Protein AF-A0A7S1LQK7-F1 (afdb_monomer_lite)

pLDDT: mean 91.75, std 5.91, range [47.84, 98.25]

Organism: Alexandrium catenella (NCBI:txid2925)

Radius of gyration: 35.74 Å; chains: 1; bounding box: 78×48×104 Å

Structure (mmCIF, N/CA/C/O backbone):
data_AF-A0A7S1LQK7-F1
#
_entry.id   AF-A0A7S1LQK7-F1
#
loop_
_atom_site.group_PDB
_atom_site.id
_atom_site.type_symbol
_atom_site.label_atom_id
_atom_site.label_alt_id
_atom_site.label_comp_id
_atom_site.label_asym_id
_atom_site.label_entity_id
_atom_site.label_seq_id
_atom_site.pdbx_PDB_ins_code
_atom_site.Cartn_x
_atom_site.Cartn_y
_atom_site.Cartn_z
_atom_site.occupancy
_atom_site.B_iso_or_equiv
_atom_site.auth_seq_id
_atom_site.auth_comp_id
_atom_site.auth_asym_id
_atom_site.auth_atom_id
_atom_site.pdbx_PDB_model_num
ATOM 1 N N . ARG A 1 1 ? 27.180 -29.079 -43.714 1.00 60.78 1 ARG A N 1
ATOM 2 C CA . ARG A 1 1 ? 27.783 -28.777 -42.387 1.00 60.78 1 ARG A CA 1
ATOM 3 C C . ARG A 1 1 ? 28.384 -27.370 -42.351 1.00 60.78 1 ARG A C 1
ATOM 5 O O . ARG A 1 1 ? 28.091 -26.639 -41.421 1.00 60.78 1 ARG A O 1
ATOM 12 N N . GLU A 1 2 ? 29.119 -26.950 -43.381 1.00 67.62 2 GLU A N 1
ATOM 13 C CA . GLU A 1 2 ? 29.741 -25.615 -43.454 1.00 67.62 2 GLU A CA 1
ATOM 14 C C . GLU A 1 2 ? 28.730 -24.451 -43.566 1.00 67.62 2 GLU A C 1
ATOM 16 O O . GLU A 1 2 ? 28.808 -23.493 -42.800 1.00 67.62 2 GLU A O 1
ATOM 21 N N . ALA A 1 3 ? 27.693 -24.586 -44.405 1.00 70.44 3 ALA A N 1
ATOM 22 C CA . ALA A 1 3 ? 26.615 -23.592 -44.530 1.00 70.44 3 ALA A CA 1
ATOM 23 C C . ALA A 1 3 ? 25.833 -23.358 -43.219 1.00 70.44 3 ALA A C 1
ATOM 25 O O . ALA A 1 3 ? 25.485 -22.225 -42.896 1.00 70.44 3 ALA A O 1
ATOM 26 N N . ALA A 1 4 ? 25.625 -24.410 -42.417 1.00 71.69 4 ALA A N 1
ATOM 27 C CA . ALA A 1 4 ? 24.981 -24.301 -41.104 1.00 71.69 4 ALA A CA 1
ATOM 28 C C . ALA A 1 4 ? 25.850 -23.517 -40.100 1.00 71.69 4 ALA A C 1
ATOM 30 O O . ALA A 1 4 ? 25.337 -22.705 -39.335 1.00 71.69 4 ALA A O 1
ATOM 31 N N . GLY A 1 5 ? 27.176 -23.699 -40.146 1.00 82.88 5 GLY A N 1
ATOM 32 C CA . GLY A 1 5 ? 28.119 -22.935 -39.323 1.00 82.88 5 GLY A CA 1
ATOM 33 C C . GLY A 1 5 ? 28.259 -21.466 -39.743 1.00 82.88 5 GLY A C 1
ATOM 34 O O . GLY A 1 5 ? 28.535 -20.607 -38.908 1.00 82.88 5 GLY A O 1
ATOM 35 N N . VAL A 1 6 ? 28.066 -21.142 -41.025 1.00 86.31 6 VAL A N 1
ATOM 36 C CA . VAL A 1 6 ? 28.008 -19.748 -41.506 1.00 86.31 6 VAL A CA 1
ATOM 37 C C . VAL A 1 6 ? 26.704 -19.076 -41.072 1.00 86.31 6 VAL A C 1
ATOM 39 O O . VAL A 1 6 ? 26.751 -17.979 -40.520 1.00 86.31 6 VAL A O 1
ATOM 42 N N . ALA A 1 7 ? 25.562 -19.751 -41.231 1.00 84.94 7 ALA A N 1
ATOM 43 C CA . ALA A 1 7 ? 24.261 -19.230 -40.812 1.00 84.94 7 ALA A CA 1
ATOM 44 C C . ALA A 1 7 ? 24.207 -18.932 -39.302 1.00 84.94 7 ALA A C 1
ATOM 46 O O . ALA A 1 7 ? 23.778 -17.850 -38.908 1.00 84.94 7 ALA A O 1
ATOM 47 N N . ALA A 1 8 ? 24.725 -19.835 -38.461 1.00 85.81 8 ALA A N 1
ATOM 48 C CA . ALA A 1 8 ? 24.781 -19.627 -37.012 1.00 85.81 8 ALA A CA 1
ATOM 49 C C . ALA A 1 8 ? 25.646 -18.413 -36.619 1.00 85.81 8 ALA A C 1
ATOM 51 O O . ALA A 1 8 ? 25.259 -17.621 -35.759 1.00 85.81 8 ALA A O 1
ATOM 52 N N . ARG A 1 9 ? 26.798 -18.221 -37.279 1.00 89.62 9 ARG A N 1
ATOM 53 C CA . ARG A 1 9 ? 27.667 -17.052 -37.051 1.00 89.62 9 ARG A CA 1
ATOM 54 C C . ARG A 1 9 ? 27.002 -15.748 -37.484 1.00 89.62 9 ARG A C 1
ATOM 56 O O . ARG A 1 9 ? 27.064 -14.770 -36.744 1.00 89.62 9 ARG A O 1
ATOM 63 N N . ALA A 1 10 ? 26.335 -15.743 -38.639 1.00 86.75 10 ALA A N 1
ATOM 64 C CA . ALA A 1 10 ? 25.576 -14.588 -39.112 1.00 86.75 10 ALA A CA 1
ATOM 65 C C . ALA A 1 10 ? 24.433 -14.237 -38.148 1.00 86.75 10 ALA A C 1
ATOM 67 O O . ALA A 1 10 ? 24.282 -13.078 -37.772 1.00 86.75 10 ALA A O 1
ATOM 68 N N . GLN A 1 11 ? 23.689 -15.236 -37.665 1.00 85.62 11 GLN A N 1
ATOM 69 C CA . GLN A 1 11 ? 22.623 -15.040 -36.684 1.00 85.62 11 GLN A CA 1
ATOM 70 C C . GLN A 1 11 ? 23.157 -14.471 -35.361 1.00 85.62 11 GLN A C 1
ATOM 72 O O . GLN A 1 11 ? 22.556 -13.551 -34.807 1.00 85.62 11 GLN A O 1
ATOM 77 N N . GLY A 1 12 ? 24.308 -14.956 -34.884 1.00 87.88 12 GLY A N 1
ATOM 78 C CA . GLY A 1 12 ? 24.986 -14.405 -33.709 1.00 87.88 12 GLY A CA 1
ATOM 79 C C . GLY A 1 12 ? 25.407 -12.944 -33.896 1.00 87.88 12 GLY A C 1
ATOM 80 O O . GLY A 1 12 ? 25.126 -12.108 -33.038 1.00 87.88 12 GLY A O 1
ATOM 81 N N . ALA A 1 13 ? 26.005 -12.609 -35.043 1.00 88.56 13 ALA A N 1
ATOM 82 C CA . ALA A 1 13 ? 26.402 -11.240 -35.372 1.00 88.56 13 ALA A CA 1
ATOM 83 C C . ALA A 1 13 ? 25.194 -10.293 -35.483 1.00 88.56 13 ALA A C 1
ATOM 85 O O . ALA A 1 13 ? 25.208 -9.211 -34.896 1.00 88.56 13 ALA A O 1
ATOM 86 N N . CYS A 1 14 ? 24.118 -10.711 -36.159 1.00 86.19 14 CYS A N 1
ATOM 87 C CA . CYS A 1 14 ? 22.861 -9.961 -36.206 1.00 86.19 14 CYS A CA 1
ATOM 88 C C . CYS A 1 14 ? 22.252 -9.791 -34.809 1.00 86.19 14 CYS A C 1
ATOM 90 O O . CYS A 1 14 ? 21.738 -8.723 -34.489 1.00 86.19 14 CYS A O 1
ATOM 92 N N . GLY A 1 15 ? 22.338 -10.819 -33.962 1.00 86.31 15 GLY A N 1
ATOM 93 C CA . GLY A 1 15 ? 21.879 -10.772 -32.578 1.00 86.31 15 GLY A CA 1
ATOM 94 C C . GLY A 1 15 ? 22.624 -9.727 -31.745 1.00 86.31 15 GLY A C 1
ATOM 95 O O . GLY A 1 15 ? 21.973 -8.952 -31.040 1.00 86.31 15 GLY A O 1
ATOM 96 N N . ALA A 1 16 ? 23.953 -9.679 -31.865 1.00 88.12 16 ALA A N 1
ATOM 97 C CA . ALA A 1 16 ? 24.807 -8.702 -31.191 1.00 88.12 16 ALA A CA 1
ATOM 98 C C . ALA A 1 16 ? 24.575 -7.274 -31.711 1.00 88.12 16 ALA A C 1
ATOM 100 O O . ALA A 1 16 ? 24.416 -6.348 -30.918 1.00 88.12 16 ALA A O 1
ATOM 101 N N . LEU A 1 17 ? 24.482 -7.102 -33.035 1.00 88.44 17 LEU A N 1
ATOM 102 C CA . LEU A 1 17 ? 24.187 -5.809 -33.654 1.00 88.44 17 LEU A CA 1
ATOM 103 C C . LEU A 1 17 ? 22.811 -5.287 -33.226 1.00 88.44 17 LEU A C 1
ATOM 105 O O . LEU A 1 17 ? 22.685 -4.120 -32.867 1.00 88.44 17 LEU A O 1
ATOM 109 N N . ALA A 1 18 ? 21.791 -6.150 -33.219 1.00 87.25 18 ALA A N 1
ATOM 110 C CA . ALA A 1 18 ? 20.458 -5.792 -32.752 1.00 87.25 18 ALA A CA 1
ATOM 111 C C . ALA A 1 18 ? 20.476 -5.351 -31.285 1.00 87.25 18 ALA A C 1
ATOM 113 O O . ALA A 1 18 ? 19.863 -4.344 -30.966 1.00 87.25 18 ALA A O 1
ATOM 114 N N . ALA A 1 19 ? 21.191 -6.059 -30.403 1.00 85.81 19 ALA A N 1
ATOM 115 C CA . ALA A 1 19 ? 21.299 -5.678 -28.993 1.00 85.81 19 ALA A CA 1
ATOM 116 C C . ALA A 1 19 ? 21.983 -4.312 -28.809 1.00 85.81 19 ALA A C 1
ATOM 118 O O . ALA A 1 19 ? 21.502 -3.484 -28.039 1.00 85.81 19 ALA A O 1
ATOM 119 N N . LEU A 1 20 ? 23.062 -4.051 -29.555 1.00 88.69 20 LEU A N 1
ATOM 120 C CA . LEU A 1 20 ? 23.751 -2.759 -29.536 1.00 88.69 20 LEU A CA 1
ATOM 121 C C . LEU A 1 20 ? 22.825 -1.624 -29.997 1.00 88.69 20 LEU A C 1
ATOM 123 O O . LEU A 1 20 ? 22.660 -0.631 -29.291 1.00 88.69 20 LEU A O 1
ATOM 127 N N . LYS A 1 21 ? 22.184 -1.791 -31.160 1.00 90.81 21 LYS A N 1
ATOM 128 C CA . LYS A 1 21 ? 21.284 -0.778 -31.731 1.00 90.81 21 LYS A CA 1
ATOM 129 C C . LYS A 1 21 ? 20.013 -0.580 -30.917 1.00 90.81 21 LYS A C 1
ATOM 131 O O . LYS A 1 21 ? 19.503 0.534 -30.864 1.00 90.81 21 LYS A O 1
ATOM 136 N N . LEU A 1 22 ? 19.542 -1.624 -30.239 1.00 87.81 22 LEU A N 1
ATOM 137 C CA . LEU A 1 22 ? 18.453 -1.521 -29.279 1.00 87.81 22 LEU A CA 1
ATOM 138 C C . LEU A 1 22 ? 18.851 -0.602 -28.125 1.00 87.81 22 LEU A C 1
ATOM 140 O O . LEU A 1 22 ? 18.113 0.321 -27.818 1.00 87.81 22 LEU A O 1
ATOM 144 N N . GLY A 1 23 ? 20.044 -0.792 -27.552 1.00 86.44 23 GLY A N 1
ATOM 145 C CA . GLY A 1 23 ? 20.555 0.070 -26.484 1.00 86.44 23 GLY A CA 1
ATOM 146 C C . GLY A 1 23 ? 20.664 1.544 -26.893 1.00 86.44 23 GLY A C 1
ATOM 147 O O . GLY A 1 23 ? 20.262 2.419 -26.124 1.00 86.44 23 GLY A O 1
ATOM 148 N N . GLU A 1 24 ? 21.147 1.823 -28.109 1.00 89.25 24 GLU A N 1
ATOM 149 C CA . GLU A 1 24 ? 21.188 3.181 -28.676 1.00 89.25 24 GLU A CA 1
ATOM 150 C C . GLU A 1 24 ? 19.775 3.774 -28.831 1.00 89.25 24 GLU A C 1
ATOM 152 O O . GLU A 1 24 ? 19.518 4.891 -28.378 1.00 89.25 24 GLU A O 1
ATOM 157 N N . ALA A 1 25 ? 18.838 3.011 -29.405 1.00 91.25 25 ALA A N 1
ATOM 158 C CA . ALA A 1 25 ? 17.452 3.437 -29.594 1.00 91.25 25 ALA A CA 1
ATOM 159 C C . ALA A 1 25 ? 16.737 3.700 -28.257 1.00 91.25 25 ALA A C 1
ATOM 161 O O . ALA A 1 25 ? 16.112 4.745 -28.084 1.00 91.25 25 ALA A O 1
ATOM 162 N N . SER A 1 26 ? 16.881 2.802 -27.280 1.00 90.31 26 SER A N 1
ATOM 163 C CA . SER A 1 26 ? 16.348 2.953 -25.922 1.00 90.31 26 SER A CA 1
ATOM 164 C C . SER A 1 26 ? 16.902 4.190 -25.211 1.00 90.31 26 SER A C 1
ATOM 166 O O . SER A 1 26 ? 16.182 4.874 -24.482 1.00 90.31 26 SER A O 1
ATOM 168 N N . ALA A 1 27 ? 18.191 4.497 -25.394 1.00 87.88 27 ALA A N 1
ATOM 169 C CA . ALA A 1 27 ? 18.804 5.696 -24.828 1.00 87.88 27 ALA A CA 1
ATOM 170 C C . ALA A 1 27 ? 18.256 6.979 -25.472 1.00 87.88 27 ALA A C 1
ATOM 172 O O . ALA A 1 27 ? 17.919 7.920 -24.748 1.00 87.88 27 ALA A O 1
ATOM 173 N N . ALA A 1 28 ? 18.112 6.994 -26.799 1.00 91.88 28 ALA A N 1
ATOM 174 C CA . ALA A 1 28 ? 17.555 8.120 -27.544 1.00 91.88 28 ALA A CA 1
ATOM 175 C C . ALA A 1 28 ? 16.069 8.360 -27.214 1.00 91.88 28 ALA A C 1
ATOM 177 O O . ALA A 1 28 ? 15.667 9.497 -26.972 1.00 91.88 28 ALA A O 1
ATOM 178 N N . LEU A 1 29 ? 15.264 7.297 -27.094 1.00 92.62 29 LEU A N 1
ATOM 179 C CA . LEU A 1 29 ? 13.863 7.388 -26.664 1.00 92.62 29 LEU A CA 1
ATOM 180 C C . LEU A 1 29 ? 13.745 7.986 -25.258 1.00 92.62 29 LEU A C 1
ATOM 182 O O . LEU A 1 29 ? 12.965 8.913 -25.046 1.00 92.62 29 LEU A O 1
ATOM 186 N N . ARG A 1 30 ? 14.561 7.519 -24.302 1.00 91.00 30 ARG A N 1
ATOM 187 C CA . ARG A 1 30 ? 14.599 8.106 -22.952 1.00 91.00 30 ARG A CA 1
ATOM 188 C C . ARG A 1 30 ? 15.031 9.573 -22.965 1.00 91.00 30 ARG A C 1
ATOM 190 O O . ARG A 1 30 ? 14.517 10.352 -22.169 1.00 91.00 30 ARG A O 1
ATOM 197 N N . ALA A 1 31 ? 15.959 9.963 -23.840 1.00 89.81 31 ALA A N 1
ATOM 198 C CA . ALA A 1 31 ? 16.337 11.366 -23.999 1.00 89.81 31 ALA A CA 1
ATOM 199 C C . ALA A 1 31 ? 15.165 12.220 -24.496 1.00 89.81 31 ALA A C 1
ATOM 201 O O . ALA A 1 31 ? 14.843 13.217 -23.855 1.00 89.81 31 ALA A O 1
ATOM 202 N N . SER A 1 32 ? 14.461 11.767 -25.536 1.00 92.12 32 SER A N 1
ATOM 203 C CA . SER A 1 32 ? 13.271 12.449 -26.054 1.00 92.12 32 SER A CA 1
ATOM 204 C C . SER A 1 32 ? 12.162 12.576 -25.007 1.00 92.12 32 SER A C 1
ATOM 206 O O . SER A 1 32 ? 11.582 13.649 -24.857 1.00 92.12 32 SER A O 1
ATOM 208 N N . LEU A 1 33 ? 11.900 11.523 -24.224 1.00 92.31 33 LEU A N 1
ATOM 209 C CA . LEU A 1 33 ? 10.929 11.574 -23.125 1.00 92.31 33 LEU A CA 1
ATOM 210 C C . LEU A 1 33 ? 11.265 12.662 -22.104 1.00 92.31 33 LEU A C 1
ATOM 212 O O . LEU A 1 33 ? 10.378 13.413 -21.703 1.00 92.31 33 LEU A O 1
ATOM 216 N N . ARG A 1 34 ? 12.542 12.779 -21.714 1.00 89.75 34 ARG A N 1
ATOM 217 C CA . ARG A 1 34 ? 12.993 13.821 -20.781 1.00 89.75 34 ARG A CA 1
ATOM 218 C C . ARG A 1 34 ? 12.842 15.219 -21.369 1.00 89.75 34 ARG A C 1
ATOM 220 O O . ARG A 1 34 ? 12.303 16.088 -20.696 1.00 89.75 34 ARG A O 1
ATOM 227 N N . GLU A 1 35 ? 13.290 15.427 -22.605 1.00 90.88 35 GLU A N 1
ATOM 228 C CA . GLU A 1 35 ? 13.200 16.728 -23.285 1.00 90.88 35 GLU A CA 1
ATOM 229 C C . GLU A 1 35 ? 11.750 17.188 -23.463 1.00 90.88 35 GLU A C 1
ATOM 231 O O . GLU A 1 35 ? 11.450 18.372 -23.338 1.00 90.88 35 GLU A O 1
ATOM 236 N N . ARG A 1 36 ? 10.839 16.242 -23.709 1.00 92.75 36 ARG A N 1
ATOM 237 C CA . ARG A 1 36 ? 9.410 16.506 -23.911 1.00 92.75 36 ARG A CA 1
ATOM 238 C C . ARG A 1 36 ? 8.592 16.493 -22.617 1.00 92.75 36 ARG A C 1
ATOM 240 O O . ARG A 1 36 ? 7.401 16.782 -22.665 1.00 92.75 36 ARG A O 1
ATOM 247 N N . GLY A 1 37 ? 9.190 16.123 -21.482 1.00 91.94 37 GLY A N 1
ATOM 248 C CA . GLY A 1 37 ? 8.481 15.967 -20.208 1.00 91.94 37 GLY A CA 1
ATOM 249 C C . GLY A 1 37 ? 7.390 14.889 -20.231 1.00 91.94 37 GLY A C 1
ATOM 250 O O . GLY A 1 37 ? 6.400 15.002 -19.512 1.00 91.94 37 GLY A O 1
ATOM 251 N N . LEU A 1 38 ? 7.539 13.860 -21.070 1.00 92.88 38 LEU A N 1
ATOM 252 C CA . LEU A 1 38 ? 6.561 12.783 -21.222 1.00 92.88 38 LEU A CA 1
ATOM 253 C C . LEU A 1 38 ? 6.936 11.562 -20.381 1.00 92.88 38 LEU A C 1
ATOM 255 O O . LEU A 1 38 ? 8.109 11.233 -20.208 1.00 92.88 38 LEU A O 1
ATOM 259 N N . SER A 1 39 ? 5.922 10.835 -19.913 1.00 91.25 39 SER A N 1
ATOM 260 C CA . SER A 1 39 ? 6.115 9.487 -19.376 1.00 91.25 39 SER A CA 1
ATOM 261 C C . SER A 1 39 ? 6.209 8.459 -20.515 1.00 91.25 39 SER A C 1
ATOM 263 O O . SER A 1 39 ? 5.656 8.693 -21.596 1.00 91.25 39 SER A O 1
ATOM 265 N N . PRO A 1 40 ? 6.833 7.286 -20.289 1.00 91.94 40 PRO A N 1
ATOM 266 C CA . PRO A 1 40 ? 6.820 6.198 -21.267 1.00 91.94 40 PRO A CA 1
ATOM 267 C C . PRO A 1 40 ? 5.402 5.827 -21.728 1.00 91.94 40 PRO A C 1
ATOM 269 O O . PRO A 1 40 ? 5.164 5.640 -22.916 1.00 91.94 40 PRO A O 1
ATOM 272 N N . LEU A 1 41 ? 4.424 5.800 -20.814 1.00 90.62 41 LEU A N 1
ATOM 273 C CA . LEU A 1 41 ? 3.028 5.528 -21.168 1.00 90.62 41 LEU A CA 1
ATOM 274 C C . LEU A 1 41 ? 2.391 6.624 -22.028 1.00 90.62 41 LEU A C 1
ATOM 276 O O . LEU A 1 41 ? 1.606 6.302 -22.915 1.00 90.62 41 LEU A O 1
ATOM 280 N N . ALA A 1 42 ? 2.719 7.895 -21.790 1.00 93.06 42 ALA A N 1
ATOM 281 C CA . ALA A 1 42 ? 2.201 8.989 -22.605 1.00 93.06 42 ALA A CA 1
ATOM 282 C C . ALA A 1 42 ? 2.724 8.899 -24.046 1.00 93.06 42 ALA A C 1
ATOM 284 O O . ALA A 1 42 ? 1.946 9.024 -24.987 1.00 93.06 42 ALA A O 1
ATOM 285 N N . LEU A 1 43 ? 4.015 8.592 -24.223 1.00 94.38 43 LEU A N 1
ATOM 286 C CA . LEU A 1 43 ? 4.582 8.363 -25.553 1.00 94.38 43 LEU A CA 1
ATOM 287 C C . LEU A 1 43 ? 4.010 7.104 -26.212 1.00 94.38 43 LEU A C 1
ATOM 289 O O . LEU A 1 43 ? 3.735 7.115 -27.408 1.00 94.38 43 LEU A O 1
ATOM 293 N N . PHE A 1 44 ? 3.779 6.036 -25.443 1.00 93.81 44 PHE A N 1
ATOM 294 C CA . PHE A 1 44 ? 3.082 4.860 -25.958 1.00 93.81 44 PHE A CA 1
ATOM 295 C C . PHE A 1 44 ? 1.699 5.231 -26.504 1.00 93.81 44 PHE A C 1
ATOM 297 O O . PHE A 1 44 ? 1.390 4.890 -27.641 1.00 93.81 44 PHE A O 1
ATOM 304 N N . ALA A 1 45 ? 0.891 5.954 -25.722 1.00 92.88 45 ALA A N 1
ATOM 305 C CA . ALA A 1 45 ? -0.451 6.372 -26.120 1.00 92.88 45 ALA A CA 1
ATOM 306 C C . ALA A 1 45 ? -0.428 7.290 -27.354 1.00 92.88 45 ALA A C 1
ATOM 308 O O . ALA A 1 45 ? -1.230 7.119 -28.266 1.00 92.88 45 ALA A O 1
ATOM 309 N N . GLU A 1 46 ? 0.530 8.215 -27.435 1.00 94.25 46 GLU A N 1
ATOM 310 C CA . GLU A 1 46 ? 0.723 9.066 -28.613 1.00 94.25 46 GLU A CA 1
ATOM 311 C C . GLU A 1 46 ? 1.016 8.243 -29.879 1.00 94.25 46 GLU A C 1
ATOM 313 O O . GLU A 1 46 ? 0.404 8.447 -30.932 1.00 94.25 46 GLU A O 1
ATOM 318 N N . LEU A 1 47 ? 1.938 7.282 -29.778 1.00 93.94 47 LEU A N 1
ATOM 319 C CA . LEU A 1 47 ? 2.362 6.470 -30.914 1.00 93.94 47 LEU A CA 1
ATOM 320 C C . LEU A 1 47 ? 1.303 5.435 -31.316 1.00 93.94 47 LEU A C 1
ATOM 322 O O . LEU A 1 47 ? 1.104 5.207 -32.512 1.00 93.94 47 LEU A O 1
ATOM 326 N N . ALA A 1 48 ? 0.603 4.844 -30.347 1.00 93.06 48 ALA A N 1
ATOM 327 C CA . ALA A 1 48 ? -0.473 3.881 -30.572 1.00 93.06 48 ALA A CA 1
ATOM 328 C C . ALA A 1 48 ? -1.792 4.544 -31.016 1.00 93.06 48 ALA A C 1
ATOM 330 O O . ALA A 1 48 ? -2.605 3.898 -31.677 1.00 93.06 48 ALA A O 1
ATOM 331 N N . ALA A 1 49 ? -1.984 5.835 -30.715 1.00 89.25 49 ALA A N 1
ATOM 332 C CA . ALA A 1 49 ? -3.254 6.548 -30.859 1.00 89.25 49 ALA A CA 1
ATOM 333 C C . ALA A 1 49 ? -4.403 5.808 -30.147 1.00 89.25 49 ALA A C 1
ATOM 335 O O . ALA A 1 49 ? -4.378 5.677 -28.929 1.00 89.25 49 ALA A O 1
ATOM 336 N N . GLU A 1 50 ? -5.399 5.317 -30.889 1.00 84.38 50 GLU A N 1
ATOM 337 C CA . GLU A 1 50 ? -6.540 4.564 -30.339 1.00 84.38 50 GLU A CA 1
ATOM 338 C C . GLU A 1 50 ? -6.305 3.038 -30.321 1.00 84.38 50 GLU A C 1
ATOM 340 O O . GLU A 1 50 ? -7.194 2.275 -29.953 1.00 84.38 50 GLU A O 1
ATOM 345 N N . GLY A 1 51 ? -5.123 2.571 -30.741 1.00 86.69 51 GLY A N 1
ATOM 346 C CA . GLY A 1 51 ? -4.785 1.149 -30.812 1.00 86.69 51 GLY A CA 1
ATOM 347 C C . GLY A 1 51 ? -4.172 0.574 -29.530 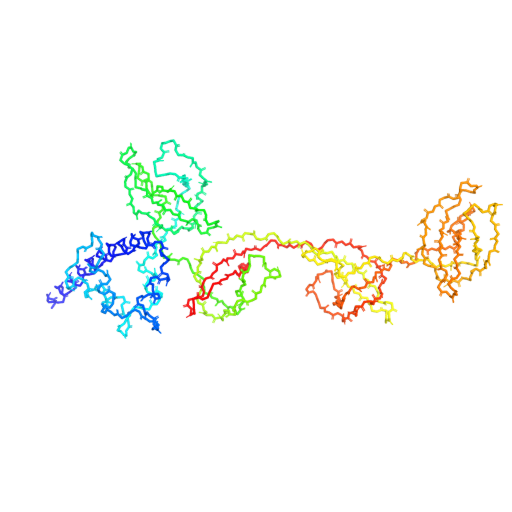1.00 86.69 51 GLY A C 1
ATOM 348 O O . GLY A 1 51 ? -3.620 1.283 -28.694 1.00 86.69 51 GLY A O 1
ATOM 349 N N . GLU A 1 52 ? -4.187 -0.756 -29.414 1.00 87.81 52 GLU A N 1
ATOM 350 C CA . GLU A 1 52 ? -3.527 -1.495 -28.318 1.00 87.81 52 GLU A CA 1
ATOM 351 C C . GLU A 1 52 ? -2.016 -1.708 -28.540 1.00 87.81 52 GLU A C 1
ATOM 353 O O . GLU A 1 52 ? -1.298 -2.186 -27.655 1.00 87.81 52 GLU A O 1
ATOM 358 N N . GLN A 1 53 ? -1.520 -1.374 -29.734 1.00 91.94 53 GLN A N 1
ATOM 359 C CA . GLN A 1 53 ? -0.130 -1.542 -30.147 1.00 91.94 53 GLN A CA 1
ATOM 360 C C . GLN A 1 53 ? 0.334 -0.331 -30.954 1.00 91.94 53 GLN A C 1
ATOM 362 O O . GLN A 1 53 ? -0.442 0.259 -31.704 1.00 91.94 53 GLN A O 1
ATOM 367 N N . ILE A 1 54 ? 1.622 -0.005 -30.858 1.00 93.88 54 ILE A N 1
ATOM 368 C CA . ILE A 1 54 ? 2.263 0.972 -31.736 1.00 93.88 54 ILE A CA 1
ATOM 369 C C . ILE A 1 54 ? 2.489 0.321 -33.107 1.00 93.88 54 ILE A C 1
ATOM 371 O O . ILE A 1 54 ? 3.214 -0.677 -33.178 1.00 93.88 54 ILE A O 1
ATOM 375 N N . PRO A 1 55 ? 1.947 0.879 -34.205 1.00 92.75 55 PRO A N 1
ATOM 376 C CA . PRO A 1 55 ? 2.231 0.389 -35.549 1.00 92.75 55 PRO A CA 1
ATOM 377 C C . PRO A 1 55 ? 3.719 0.507 -35.894 1.00 92.75 55 PRO A C 1
ATOM 379 O O . PRO A 1 55 ? 4.325 1.555 -35.649 1.00 92.75 55 PRO A O 1
ATOM 382 N N . GLU A 1 56 ? 4.294 -0.513 -36.540 1.00 90.56 56 GLU A N 1
ATOM 383 C CA . GLU A 1 56 ? 5.719 -0.518 -36.915 1.00 90.56 56 GLU A CA 1
ATOM 384 C C . GLU A 1 56 ? 6.145 0.748 -37.675 1.00 90.56 56 GLU A C 1
ATOM 386 O O . GLU A 1 56 ? 7.192 1.318 -37.379 1.00 90.56 56 GLU A O 1
ATOM 391 N N . ALA A 1 57 ? 5.311 1.245 -38.595 1.00 89.88 57 ALA A N 1
ATOM 392 C CA . ALA A 1 57 ? 5.594 2.459 -39.361 1.00 89.88 57 ALA A CA 1
ATOM 393 C C . ALA A 1 57 ? 5.696 3.720 -38.483 1.00 89.88 57 ALA A C 1
ATOM 395 O O . ALA A 1 57 ? 6.528 4.591 -38.739 1.00 89.88 57 ALA A O 1
ATOM 396 N N . ARG A 1 58 ? 4.877 3.820 -37.427 1.00 93.25 58 ARG A N 1
ATOM 397 C CA . ARG A 1 58 ? 4.932 4.951 -36.488 1.00 93.25 58 ARG A CA 1
ATOM 398 C C . ARG A 1 58 ? 6.159 4.871 -35.594 1.00 93.25 58 ARG A C 1
ATOM 400 O O . ARG A 1 58 ? 6.812 5.888 -35.380 1.00 93.25 58 ARG A O 1
ATOM 407 N N . LEU A 1 59 ? 6.504 3.672 -35.124 1.00 91.06 59 LEU A N 1
ATOM 408 C CA . LEU A 1 59 ? 7.726 3.467 -34.353 1.00 91.06 59 LEU A CA 1
ATOM 409 C C . LEU A 1 59 ? 8.976 3.742 -35.201 1.00 91.06 59 LEU A C 1
ATOM 411 O O . LEU A 1 59 ? 9.884 4.419 -34.732 1.00 91.06 59 LEU A O 1
ATOM 415 N N . ALA A 1 60 ? 9.003 3.290 -36.459 1.00 90.81 60 ALA A N 1
ATOM 416 C CA . ALA A 1 60 ? 10.090 3.565 -37.399 1.00 90.81 60 ALA A CA 1
ATOM 417 C C . ALA A 1 60 ? 10.327 5.070 -37.572 1.00 90.81 60 ALA A C 1
ATOM 419 O O . ALA A 1 60 ? 11.450 5.534 -37.395 1.00 90.81 60 ALA A O 1
ATOM 420 N N . ARG A 1 61 ? 9.255 5.822 -37.856 1.00 92.69 61 ARG A N 1
ATOM 421 C CA . ARG A 1 61 ? 9.303 7.279 -38.008 1.00 92.69 61 ARG A CA 1
ATOM 422 C C . ARG A 1 61 ? 9.774 7.967 -36.729 1.00 92.69 61 ARG A C 1
ATOM 424 O O . ARG A 1 61 ? 10.625 8.843 -36.790 1.00 92.69 61 ARG A O 1
ATOM 431 N N . CYS A 1 62 ? 9.261 7.539 -35.575 1.00 93.00 62 CYS A N 1
ATOM 432 C CA . CYS A 1 62 ? 9.709 8.061 -34.288 1.00 93.00 62 CYS A CA 1
ATOM 433 C C . CYS A 1 62 ? 11.225 7.885 -34.124 1.00 93.00 62 CYS A C 1
ATOM 435 O O . CYS A 1 62 ? 11.904 8.853 -33.813 1.00 93.00 62 CYS A O 1
ATOM 437 N N . LEU A 1 63 ? 11.767 6.695 -34.409 1.00 92.69 63 LEU A N 1
ATOM 438 C CA . LEU A 1 63 ? 13.208 6.433 -34.328 1.00 92.69 63 LEU A CA 1
ATOM 439 C C . LEU A 1 63 ? 14.036 7.268 -35.321 1.00 92.69 63 LEU A C 1
ATOM 441 O O . LEU A 1 63 ? 15.172 7.608 -35.010 1.00 92.69 63 LEU A O 1
ATOM 445 N N . GLU A 1 64 ? 13.500 7.586 -36.501 1.00 92.12 64 GLU A N 1
ATOM 446 C CA . GLU A 1 64 ? 14.169 8.435 -37.503 1.00 92.12 64 GLU A CA 1
ATOM 447 C C . GLU A 1 64 ? 14.269 9.903 -37.072 1.00 92.12 64 GLU A C 1
ATOM 449 O O . GLU A 1 64 ? 15.239 10.576 -37.410 1.00 92.12 64 GLU A O 1
ATOM 454 N N . GLU A 1 65 ? 13.283 10.394 -36.319 1.00 91.88 65 GLU A N 1
ATOM 455 C CA . GLU A 1 65 ? 13.218 11.781 -35.845 1.00 91.88 65 GLU A CA 1
ATOM 456 C C . GLU A 1 65 ? 14.025 12.005 -34.545 1.00 91.88 65 GLU A C 1
ATOM 458 O O . GLU A 1 65 ? 14.176 13.146 -34.103 1.00 91.88 65 GLU A O 1
ATOM 463 N N . LEU A 1 66 ? 14.571 10.946 -33.924 1.00 92.81 66 LEU A N 1
ATOM 464 C CA . LEU A 1 66 ? 15.331 11.059 -32.675 1.00 92.81 66 LEU A CA 1
ATOM 465 C C . LEU A 1 66 ? 16.732 11.661 -32.895 1.00 92.81 66 LEU A C 1
ATOM 467 O O . LEU A 1 66 ? 17.535 11.114 -33.658 1.00 92.81 66 LEU A O 1
ATOM 471 N N . PRO A 1 67 ? 17.093 12.733 -32.166 1.00 88.75 67 PRO A N 1
ATOM 472 C CA . PRO A 1 67 ? 18.405 13.349 -32.293 1.00 88.75 67 PRO A CA 1
ATOM 473 C C . PRO A 1 67 ? 19.515 12.394 -31.835 1.00 88.75 67 PRO A C 1
ATOM 475 O O . PRO A 1 67 ? 19.414 11.728 -30.805 1.00 88.75 67 PRO A O 1
ATOM 478 N N . GLY A 1 68 ? 20.604 12.337 -32.606 1.00 85.06 68 GLY A N 1
ATOM 479 C CA . GLY A 1 68 ? 21.787 11.533 -32.277 1.00 85.06 68 GLY A CA 1
ATOM 480 C C . GLY A 1 68 ? 21.649 10.026 -32.525 1.00 85.06 68 GLY A C 1
ATOM 481 O O . GLY A 1 68 ? 22.611 9.297 -32.285 1.00 85.06 68 GLY A O 1
ATOM 482 N N . LEU A 1 69 ? 20.506 9.548 -33.035 1.00 90.94 69 LEU A N 1
ATOM 483 C CA . LEU A 1 69 ? 20.300 8.142 -33.374 1.00 90.94 69 LEU A CA 1
ATOM 484 C C . LEU A 1 69 ? 20.511 7.899 -34.876 1.00 90.94 69 LEU A C 1
ATOM 486 O O . LEU A 1 69 ? 19.683 8.256 -35.707 1.00 90.94 69 LEU A O 1
ATOM 490 N N . ALA A 1 70 ? 21.617 7.241 -35.229 1.00 89.44 70 ALA A N 1
ATOM 491 C CA . ALA A 1 70 ? 21.909 6.855 -36.607 1.00 89.44 70 ALA A CA 1
ATOM 492 C C . ALA A 1 70 ? 21.628 5.362 -36.821 1.00 89.44 70 ALA A C 1
ATOM 494 O O . ALA A 1 70 ? 22.421 4.501 -36.432 1.00 89.44 70 ALA A O 1
ATOM 495 N N . LEU A 1 71 ? 20.503 5.059 -37.471 1.00 91.38 71 LEU A N 1
ATOM 496 C CA . LEU A 1 71 ? 20.130 3.700 -37.867 1.00 91.38 71 LEU A CA 1
ATOM 497 C C . LEU A 1 71 ? 19.962 3.618 -39.386 1.00 91.38 71 LEU A C 1
ATOM 499 O O . LEU A 1 71 ? 19.355 4.502 -39.989 1.00 91.38 71 LEU A O 1
ATOM 503 N N . SER A 1 72 ? 20.442 2.541 -40.009 1.00 91.25 72 SER A N 1
ATOM 504 C CA . SER A 1 72 ? 20.057 2.210 -41.390 1.00 91.25 72 SER A CA 1
ATOM 505 C C . SER A 1 72 ? 18.612 1.694 -41.449 1.00 91.25 72 SER A C 1
ATOM 507 O O . SER A 1 72 ? 18.033 1.324 -40.420 1.00 91.25 72 SER A O 1
ATOM 509 N N . ALA A 1 73 ? 18.018 1.637 -42.645 1.00 88.19 73 ALA A N 1
ATOM 510 C CA . ALA A 1 73 ? 16.676 1.078 -42.827 1.00 88.19 73 ALA A CA 1
ATOM 511 C C . ALA A 1 73 ? 16.605 -0.389 -42.360 1.00 88.19 73 ALA A C 1
ATOM 513 O O . ALA A 1 73 ? 15.667 -0.792 -41.672 1.00 88.19 73 ALA A O 1
ATOM 514 N N . GLU A 1 74 ? 17.647 -1.169 -42.646 1.00 90.06 74 GLU A N 1
ATOM 515 C CA . GLU A 1 74 ? 17.778 -2.577 -42.266 1.00 90.06 74 GLU A CA 1
ATOM 516 C C . GLU A 1 74 ? 17.937 -2.735 -40.752 1.00 90.06 74 GLU A C 1
ATOM 518 O O . GLU A 1 74 ? 17.358 -3.645 -40.162 1.00 90.06 74 GLU A O 1
ATOM 523 N N . GLN A 1 75 ? 18.689 -1.839 -40.103 1.00 90.88 75 GLN A N 1
ATOM 524 C CA . GLN A 1 75 ? 18.838 -1.832 -38.647 1.00 90.88 75 GLN A CA 1
ATOM 525 C C . GLN A 1 75 ? 17.513 -1.494 -37.957 1.00 90.88 75 GLN A C 1
ATOM 527 O O . GLN A 1 75 ? 17.143 -2.180 -37.006 1.00 90.88 75 GLN A O 1
ATOM 532 N N . ARG A 1 76 ? 16.758 -0.505 -38.459 1.00 89.56 76 ARG A N 1
ATOM 533 C CA . ARG A 1 76 ? 15.404 -0.214 -37.956 1.00 89.56 76 ARG A CA 1
ATOM 534 C C . ARG A 1 76 ? 14.490 -1.421 -38.120 1.00 89.56 76 ARG A C 1
ATOM 536 O O . ARG A 1 76 ? 13.870 -1.850 -37.153 1.00 89.56 76 ARG A O 1
ATOM 543 N N . GLN A 1 77 ? 14.463 -2.026 -39.306 1.00 86.44 77 GLN A N 1
ATOM 544 C CA . GLN A 1 77 ? 13.646 -3.210 -39.561 1.00 86.44 77 GLN A CA 1
ATOM 545 C C . GLN A 1 77 ? 14.032 -4.389 -38.651 1.00 86.44 77 GLN A C 1
ATOM 547 O O . GLN A 1 77 ? 13.157 -5.112 -38.177 1.00 86.44 77 GLN A O 1
ATOM 552 N N . LEU A 1 78 ? 15.326 -4.578 -38.377 1.00 86.62 78 LEU A N 1
ATOM 553 C CA . LEU A 1 78 ? 15.824 -5.605 -37.462 1.00 86.62 78 LEU A CA 1
ATOM 554 C C . LEU A 1 78 ? 15.333 -5.380 -36.024 1.00 86.62 78 LEU A C 1
ATOM 556 O O . LEU A 1 78 ? 14.928 -6.339 -35.366 1.00 86.62 78 LEU A O 1
ATOM 560 N N . LEU A 1 79 ? 15.339 -4.131 -35.543 1.00 85.88 79 LEU A N 1
ATOM 561 C CA . LEU A 1 79 ? 14.807 -3.784 -34.222 1.00 85.88 79 LEU A CA 1
ATOM 562 C C . LEU A 1 79 ? 13.295 -4.017 -34.148 1.00 85.88 79 LEU A C 1
ATOM 564 O O . LEU A 1 79 ? 12.830 -4.663 -33.206 1.00 85.88 79 LEU A O 1
ATOM 568 N N . LEU A 1 80 ? 12.550 -3.553 -35.157 1.00 83.81 80 LEU A N 1
ATOM 569 C CA . LEU A 1 80 ? 11.093 -3.682 -35.224 1.00 83.81 80 LEU A CA 1
ATOM 570 C C . LEU A 1 80 ? 10.656 -5.146 -35.247 1.00 83.81 80 LEU A C 1
ATOM 572 O O . LEU A 1 80 ? 9.844 -5.537 -34.414 1.00 83.81 80 LEU A O 1
ATOM 576 N N . LYS A 1 81 ? 11.255 -5.980 -36.105 1.00 82.25 81 LYS A N 1
ATOM 577 C CA . LYS A 1 81 ? 10.916 -7.411 -36.212 1.00 82.25 81 LYS A CA 1
ATOM 578 C C . LYS A 1 81 ? 11.171 -8.206 -34.935 1.00 82.25 81 LYS A C 1
ATOM 580 O O . LYS A 1 81 ? 10.547 -9.239 -34.729 1.00 82.25 81 LYS A O 1
ATOM 585 N N . ARG A 1 82 ? 12.130 -7.778 -34.111 1.00 79.38 82 ARG A N 1
ATOM 586 C CA . ARG A 1 82 ? 12.509 -8.504 -32.894 1.00 79.38 82 ARG A CA 1
ATOM 587 C C . ARG A 1 82 ? 11.573 -8.226 -31.717 1.00 79.38 82 ARG A C 1
ATOM 589 O O . ARG A 1 82 ? 11.477 -9.069 -30.833 1.00 79.38 82 ARG A O 1
ATOM 596 N N . HIS A 1 83 ? 10.918 -7.068 -31.710 1.00 75.88 83 HIS A N 1
ATOM 597 C CA . HIS A 1 83 ? 10.098 -6.613 -30.582 1.00 75.88 83 HIS A CA 1
ATOM 598 C C . HIS A 1 83 ? 8.612 -6.499 -30.936 1.00 75.88 83 HIS A C 1
ATOM 600 O O . HIS A 1 83 ? 7.770 -6.529 -30.043 1.00 75.88 83 HIS A O 1
ATOM 606 N N . SER A 1 84 ? 8.278 -6.403 -32.223 1.00 78.44 84 SER A N 1
ATOM 607 C CA . SER A 1 84 ? 6.894 -6.363 -32.690 1.00 78.44 84 SER A CA 1
ATOM 608 C C . SER A 1 84 ? 6.336 -7.777 -32.827 1.00 78.44 84 SER A C 1
ATOM 610 O O . SER A 1 84 ? 7.013 -8.694 -33.291 1.00 78.44 84 SER A O 1
ATOM 612 N N . SER A 1 85 ? 5.078 -7.955 -32.438 1.00 70.00 85 SER A N 1
ATOM 613 C CA . SER A 1 85 ? 4.338 -9.206 -32.612 1.00 70.00 85 SER A CA 1
ATOM 614 C C . SER A 1 85 ? 2.985 -8.875 -33.230 1.00 70.00 85 SER A C 1
ATOM 616 O O . SER A 1 85 ? 2.299 -7.972 -32.770 1.00 70.00 85 SER A O 1
ATOM 618 N N . GLY A 1 86 ? 2.621 -9.549 -34.325 1.00 68.50 86 GLY A N 1
ATOM 619 C CA . GLY A 1 86 ? 1.358 -9.267 -35.020 1.00 68.50 86 GLY A CA 1
ATOM 620 C C . GLY A 1 86 ? 1.283 -7.905 -35.732 1.00 68.50 86 GLY A C 1
ATOM 621 O O . GLY A 1 86 ? 0.182 -7.433 -35.984 1.00 68.50 86 GLY A O 1
ATOM 622 N N . GLY A 1 87 ? 2.420 -7.284 -36.078 1.00 74.44 87 GLY A N 1
ATOM 623 C CA . GLY A 1 87 ? 2.475 -6.031 -36.855 1.00 74.44 87 GLY A CA 1
ATOM 624 C C . GLY A 1 87 ? 2.610 -4.742 -36.033 1.00 74.44 87 GLY A C 1
ATOM 625 O O . GLY A 1 87 ? 2.595 -3.648 -36.605 1.00 74.44 87 GLY A O 1
ATOM 626 N N . GLY A 1 88 ? 2.773 -4.850 -34.712 1.00 86.56 88 GLY A N 1
ATOM 627 C CA . GLY A 1 88 ? 3.026 -3.707 -33.842 1.00 86.56 88 GLY A CA 1
ATOM 628 C C . GLY A 1 88 ? 3.716 -4.068 -32.528 1.00 86.56 88 GLY A C 1
ATOM 629 O O . GLY A 1 88 ? 3.937 -5.238 -32.202 1.00 86.56 88 GLY A O 1
ATOM 630 N N . LEU A 1 89 ? 4.076 -3.034 -31.770 1.00 90.31 89 LEU A N 1
ATOM 631 C CA . LEU A 1 89 ? 4.699 -3.141 -30.455 1.00 90.31 89 LEU A CA 1
ATOM 632 C C . LEU A 1 89 ? 3.661 -2.842 -29.369 1.00 90.31 89 LEU A C 1
ATOM 634 O O . LEU A 1 89 ? 3.196 -1.711 -29.241 1.00 90.31 89 LEU A O 1
ATOM 638 N N . GLY A 1 90 ? 3.285 -3.853 -28.587 1.00 89.88 90 GLY A N 1
ATOM 639 C CA . GLY A 1 90 ? 2.351 -3.680 -27.471 1.00 89.88 90 GLY A CA 1
ATOM 640 C C . GLY A 1 90 ? 2.946 -2.873 -26.313 1.00 89.88 90 GLY A C 1
ATOM 641 O O . GLY A 1 90 ? 4.167 -2.748 -26.191 1.00 89.88 90 GLY A O 1
ATOM 642 N N . ARG A 1 91 ? 2.078 -2.379 -25.418 1.00 88.81 91 ARG A N 1
ATOM 643 C CA . ARG A 1 91 ? 2.451 -1.538 -24.261 1.00 88.81 91 ARG A CA 1
ATOM 644 C C . ARG A 1 91 ? 3.633 -2.089 -23.477 1.00 88.81 91 ARG A C 1
ATOM 646 O O . ARG A 1 91 ? 4.616 -1.386 -23.284 1.00 88.81 91 ARG A O 1
ATOM 653 N N . ARG A 1 92 ? 3.562 -3.358 -23.070 1.00 85.12 92 ARG A N 1
ATOM 654 C CA . ARG A 1 92 ? 4.624 -4.002 -22.290 1.00 85.12 92 ARG A CA 1
ATOM 655 C C . ARG A 1 92 ? 5.959 -4.033 -23.038 1.00 85.12 92 ARG A C 1
ATOM 657 O O . ARG A 1 92 ? 6.970 -3.659 -22.464 1.00 85.12 92 ARG A O 1
ATOM 664 N N . GLY A 1 93 ? 5.959 -4.419 -24.315 1.00 88.25 93 GLY A N 1
ATOM 665 C CA . GLY A 1 93 ? 7.184 -4.449 -25.122 1.00 88.25 93 GLY A CA 1
ATOM 666 C C . GLY A 1 93 ? 7.793 -3.058 -25.317 1.00 88.25 93 GLY A C 1
ATOM 667 O O . GLY A 1 93 ? 9.010 -2.911 -25.313 1.00 88.25 93 GLY A O 1
ATOM 668 N N . PHE A 1 94 ? 6.958 -2.021 -25.432 1.00 91.12 94 PHE A N 1
ATOM 669 C CA . PHE A 1 94 ? 7.429 -0.638 -25.483 1.00 91.12 94 PHE A CA 1
ATOM 670 C C . PHE A 1 94 ? 7.997 -0.155 -24.143 1.00 91.12 94 PHE A C 1
ATOM 672 O O . PHE A 1 94 ? 9.021 0.524 -24.122 1.00 91.12 94 PHE A O 1
ATOM 679 N N . LEU A 1 95 ? 7.377 -0.521 -23.019 1.00 90.44 95 LEU A N 1
ATOM 680 C CA . LEU A 1 95 ? 7.920 -0.205 -21.699 1.00 90.44 95 LEU A CA 1
ATOM 681 C C . LEU A 1 95 ? 9.247 -0.933 -21.457 1.00 90.44 95 LEU A C 1
ATOM 683 O O . LEU A 1 95 ? 10.204 -0.288 -21.060 1.00 90.44 95 LEU A O 1
ATOM 687 N N . GLU A 1 96 ? 9.358 -2.220 -21.795 1.00 87.94 96 GLU A N 1
ATOM 688 C CA . GLU A 1 96 ? 10.622 -2.977 -21.722 1.00 87.94 96 GLU A CA 1
ATOM 689 C C . GLU A 1 96 ? 11.720 -2.390 -22.633 1.00 87.94 96 GLU A C 1
ATOM 691 O O . GLU A 1 96 ? 12.906 -2.505 -22.327 1.00 87.94 96 GLU A O 1
ATOM 696 N N . LEU A 1 97 ? 11.341 -1.740 -23.741 1.00 89.38 97 LEU A N 1
ATOM 697 C CA . LEU A 1 97 ? 12.268 -1.032 -24.625 1.00 89.38 97 LEU A CA 1
ATOM 698 C C . LEU A 1 97 ? 12.814 0.250 -23.980 1.00 89.38 97 LEU A C 1
ATOM 700 O O . LEU A 1 97 ? 13.967 0.606 -24.211 1.00 89.38 97 LEU A O 1
ATOM 704 N N . VAL A 1 98 ? 11.993 0.982 -23.233 1.00 91.50 98 VAL A N 1
ATOM 705 C CA . VAL A 1 98 ? 12.314 2.344 -22.784 1.00 91.50 98 VAL A CA 1
ATOM 706 C C . VAL A 1 98 ? 12.755 2.378 -21.326 1.00 91.50 98 VAL A C 1
ATOM 708 O O . VAL A 1 98 ? 13.718 3.068 -20.997 1.00 91.50 98 VAL A O 1
ATOM 711 N N . GLU A 1 99 ? 12.055 1.669 -20.451 1.00 92.69 99 GLU A N 1
ATOM 712 C CA . GLU A 1 99 ? 12.352 1.613 -19.027 1.00 92.69 99 GLU A CA 1
ATOM 713 C C . GLU A 1 99 ? 13.608 0.770 -18.791 1.00 92.69 99 GLU A C 1
ATOM 715 O O . GLU A 1 99 ? 13.814 -0.286 -19.389 1.00 92.69 99 GLU A O 1
ATOM 720 N N . ARG A 1 100 ? 14.471 1.236 -17.890 1.00 93.00 100 ARG A N 1
ATOM 721 C CA . ARG A 1 100 ? 15.708 0.539 -17.541 1.00 93.00 100 ARG A CA 1
ATOM 722 C C . ARG A 1 100 ? 15.790 0.412 -16.037 1.00 93.00 100 ARG A C 1
ATOM 724 O O . ARG A 1 100 ? 15.722 1.420 -15.346 1.00 93.00 100 ARG A O 1
ATOM 731 N N . PHE A 1 101 ? 15.995 -0.804 -15.549 1.00 95.75 101 PHE A N 1
ATOM 732 C CA . PHE A 1 101 ? 16.101 -1.077 -14.123 1.00 95.75 101 PHE A CA 1
ATOM 733 C C . PHE A 1 101 ? 17.471 -1.640 -13.773 1.00 95.75 101 PHE A C 1
ATOM 735 O O . PHE A 1 101 ? 18.104 -2.351 -14.560 1.00 95.75 101 PHE A O 1
ATOM 742 N N . SER A 1 102 ? 17.926 -1.320 -12.569 1.00 97.44 102 SER A N 1
ATOM 743 C CA . SER A 1 102 ? 19.114 -1.921 -11.983 1.00 97.44 102 SER A CA 1
ATOM 744 C C . SER A 1 102 ? 18.834 -2.334 -10.544 1.00 97.44 102 SER A C 1
ATOM 746 O O . SER A 1 102 ? 18.059 -1.696 -9.832 1.00 97.44 102 SER A O 1
ATOM 748 N N . ARG A 1 103 ? 19.505 -3.393 -10.101 1.00 97.69 103 ARG A N 1
ATOM 749 C CA . ARG A 1 103 ? 19.528 -3.830 -8.711 1.00 97.69 103 ARG A CA 1
ATOM 750 C C . ARG A 1 103 ? 20.821 -3.373 -8.053 1.00 97.69 103 ARG A C 1
ATOM 752 O O . ARG A 1 103 ? 21.903 -3.516 -8.626 1.00 97.69 103 ARG A O 1
ATOM 759 N N . CYS A 1 104 ? 20.710 -2.852 -6.842 1.00 97.94 104 CYS A N 1
ATOM 760 C CA . CYS A 1 104 ? 21.848 -2.547 -5.996 1.00 97.94 104 CYS A CA 1
ATOM 761 C C . CYS A 1 104 ? 22.502 -3.855 -5.531 1.00 97.94 104 CYS A C 1
ATOM 763 O O . CYS A 1 104 ? 21.874 -4.676 -4.863 1.00 97.94 104 CYS A O 1
ATOM 765 N N . VAL A 1 105 ? 23.760 -4.074 -5.902 1.00 98.00 105 VAL A N 1
ATOM 766 C CA . VAL A 1 105 ? 24.548 -5.263 -5.525 1.00 98.00 105 VAL A CA 1
ATOM 767 C C . VAL A 1 105 ? 25.575 -4.963 -4.433 1.00 98.00 105 VAL A C 1
ATOM 769 O O . VAL A 1 105 ? 26.133 -5.882 -3.839 1.00 98.00 105 VAL A O 1
ATOM 772 N N . LYS A 1 106 ? 25.806 -3.680 -4.137 1.00 97.56 106 LYS A N 1
ATOM 773 C CA . LYS A 1 106 ? 26.639 -3.211 -3.029 1.00 97.56 106 LYS A CA 1
ATOM 774 C C . LYS A 1 106 ? 26.157 -1.837 -2.580 1.00 97.56 106 LYS A C 1
ATOM 776 O O . LYS A 1 106 ? 25.868 -1.010 -3.439 1.00 97.56 106 LYS A O 1
ATOM 781 N N . GLU A 1 107 ? 26.127 -1.599 -1.265 1.00 97.56 107 GLU A N 1
ATOM 782 C CA . GLU A 1 107 ? 25.688 -0.315 -0.703 1.00 97.56 107 GLU A CA 1
ATOM 783 C C . GLU A 1 107 ? 26.380 0.868 -1.395 1.00 97.56 107 GLU A C 1
ATOM 785 O O . GLU A 1 107 ? 27.605 0.882 -1.554 1.00 97.56 107 GLU A O 1
ATOM 790 N N . VAL A 1 108 ? 25.583 1.855 -1.805 1.00 97.06 108 VAL A N 1
ATOM 791 C CA . VAL A 1 108 ?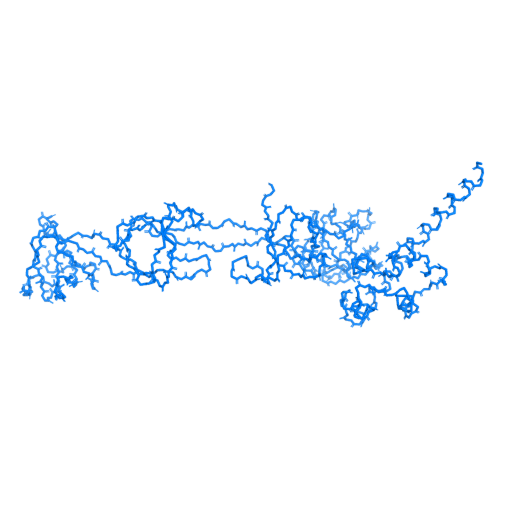 26.060 3.039 -2.522 1.00 97.06 108 VAL A CA 1
ATOM 792 C C . VAL A 1 108 ? 25.229 4.267 -2.160 1.00 97.06 108 VAL A C 1
ATOM 794 O O . VAL A 1 108 ? 24.021 4.183 -1.937 1.00 97.06 108 VAL A O 1
ATOM 797 N N . ALA A 1 109 ? 25.885 5.424 -2.078 1.00 96.50 109 ALA A N 1
ATOM 798 C CA . ALA A 1 109 ? 25.218 6.694 -1.830 1.00 96.50 109 ALA A CA 1
ATOM 799 C C . ALA A 1 109 ? 24.462 7.175 -3.078 1.00 96.50 109 ALA A C 1
ATOM 801 O O . ALA A 1 109 ? 24.989 7.132 -4.193 1.00 96.50 109 ALA A O 1
ATOM 802 N N . VAL A 1 110 ? 23.253 7.681 -2.856 1.00 97.75 110 VAL A N 1
ATOM 803 C CA . VAL A 1 110 ? 22.500 8.505 -3.799 1.00 97.75 110 VAL A CA 1
ATOM 804 C C . VAL A 1 110 ? 22.816 9.956 -3.464 1.00 97.75 110 VAL A C 1
ATOM 806 O O . VAL A 1 110 ? 22.640 10.373 -2.317 1.00 97.75 110 VAL A O 1
ATOM 809 N N . THR A 1 111 ? 23.293 10.727 -4.434 1.00 97.12 111 THR A N 1
ATOM 810 C CA . THR A 1 111 ? 23.619 12.147 -4.242 1.00 97.12 111 THR A CA 1
ATOM 811 C C . THR A 1 111 ? 22.637 13.052 -4.975 1.00 97.12 111 THR A C 1
ATOM 813 O O . THR A 1 111 ? 22.020 12.637 -5.957 1.00 97.12 111 THR A O 1
ATOM 816 N N . SER A 1 112 ? 22.481 14.291 -4.507 1.00 95.81 112 SER A N 1
ATOM 817 C CA . SER A 1 112 ? 21.578 15.274 -5.121 1.00 95.81 112 SER A CA 1
ATOM 818 C C . SER A 1 112 ? 22.012 15.676 -6.533 1.00 95.81 112 SER A C 1
ATOM 820 O O . SER A 1 112 ? 21.175 15.893 -7.406 1.00 95.81 112 SER A O 1
ATOM 822 N N . ASP A 1 113 ? 23.320 15.710 -6.780 1.00 95.00 113 ASP A N 1
ATOM 823 C CA . ASP A 1 113 ? 23.919 16.253 -7.997 1.00 95.00 113 ASP A CA 1
ATOM 824 C C . ASP A 1 113 ? 24.761 15.212 -8.730 1.00 95.00 113 ASP A C 1
ATOM 826 O O . ASP A 1 113 ? 25.166 14.179 -8.181 1.00 95.00 113 ASP A O 1
ATOM 830 N N . PHE A 1 114 ? 25.029 15.511 -10.002 1.00 93.44 114 PHE A N 1
ATOM 831 C CA . PHE A 1 114 ? 25.843 14.661 -10.859 1.00 93.44 114 PHE A CA 1
ATOM 832 C C . PHE A 1 114 ? 27.262 14.507 -10.310 1.00 93.44 114 PHE A C 1
ATOM 834 O O . PHE A 1 114 ? 27.704 13.375 -10.147 1.00 93.44 114 PHE A O 1
ATOM 841 N N . GLY A 1 115 ? 27.948 15.608 -9.996 1.00 88.94 115 GLY A N 1
ATOM 842 C CA . GLY A 1 115 ? 29.309 15.564 -9.463 1.00 88.94 115 GLY A CA 1
ATOM 843 C C . GLY A 1 115 ? 29.342 14.993 -8.048 1.00 88.94 115 GLY A C 1
ATOM 844 O O . GLY A 1 115 ? 28.522 15.358 -7.211 1.00 88.94 115 GLY A O 1
ATOM 845 N N . ILE A 1 116 ? 30.292 14.102 -7.753 1.00 84.69 116 ILE A N 1
ATOM 846 C CA . ILE A 1 116 ? 30.428 13.544 -6.391 1.00 84.69 116 ILE A CA 1
ATOM 847 C C . ILE A 1 116 ? 30.947 14.603 -5.412 1.00 84.69 116 ILE A C 1
ATOM 849 O O . ILE A 1 116 ? 30.550 14.649 -4.246 1.00 84.69 116 ILE A O 1
ATOM 853 N N . ARG A 1 117 ? 31.865 15.456 -5.872 1.00 84.00 117 ARG A N 1
ATOM 854 C CA . ARG A 1 117 ? 32.529 16.440 -5.022 1.00 84.00 117 ARG A CA 1
ATOM 855 C C . ARG A 1 117 ? 31.580 17.595 -4.704 1.00 84.00 117 ARG A C 1
ATOM 857 O O . ARG A 1 117 ? 31.134 18.297 -5.600 1.00 84.00 117 ARG A O 1
ATOM 864 N N . GLY A 1 118 ? 31.302 17.803 -3.419 1.00 81.19 118 GLY A N 1
ATOM 865 C CA . GLY A 1 118 ? 30.428 18.886 -2.952 1.00 81.19 118 GLY A CA 1
ATOM 866 C C . GLY A 1 118 ? 28.929 18.585 -3.042 1.00 81.19 118 GLY A C 1
ATOM 867 O O . GLY A 1 118 ? 28.139 19.422 -2.619 1.00 81.19 118 GLY A O 1
ATOM 868 N N . SER A 1 119 ? 28.533 17.404 -3.530 1.00 89.31 119 SER A N 1
ATOM 869 C CA . SER A 1 119 ? 27.128 16.998 -3.554 1.00 89.31 119 SER A CA 1
ATOM 870 C C . SER A 1 119 ? 26.697 16.350 -2.238 1.00 89.31 119 SER A C 1
ATOM 872 O O . SER A 1 119 ? 27.436 15.569 -1.630 1.00 89.31 119 SER A O 1
ATOM 874 N N . GLY A 1 120 ? 25.481 16.672 -1.795 1.00 92.56 120 GLY A N 1
ATOM 875 C CA . GLY A 1 120 ? 24.877 16.079 -0.607 1.00 92.56 120 GLY A CA 1
ATOM 876 C C . GLY A 1 120 ? 24.444 14.637 -0.863 1.00 92.56 120 GLY A C 1
ATOM 877 O O . GLY A 1 120 ? 23.933 14.308 -1.931 1.00 92.56 120 GLY A O 1
ATOM 878 N N . THR A 1 121 ? 24.616 13.763 0.131 1.00 96.44 121 THR A N 1
ATOM 879 C CA . THR A 1 121 ? 23.991 12.432 0.103 1.00 96.44 121 THR A CA 1
ATOM 880 C C . THR A 1 121 ? 22.523 12.577 0.484 1.00 96.44 121 THR A C 1
ATOM 882 O O . THR A 1 121 ? 22.228 12.990 1.602 1.00 96.44 121 THR A O 1
ATOM 885 N N . VAL A 1 122 ? 21.613 12.231 -0.428 1.00 96.75 122 VAL A N 1
ATOM 886 C CA . VAL A 1 122 ? 20.164 12.265 -0.166 1.00 96.75 122 VAL A CA 1
ATOM 887 C C . VAL A 1 122 ? 19.693 10.999 0.542 1.00 96.75 122 VAL A C 1
ATOM 889 O O . VAL A 1 122 ? 18.833 11.066 1.412 1.00 96.75 122 VAL A O 1
ATOM 892 N N . ARG A 1 123 ? 20.289 9.846 0.212 1.00 96.81 123 ARG A N 1
ATOM 893 C CA . ARG A 1 123 ? 20.083 8.562 0.896 1.00 96.81 123 ARG A CA 1
ATOM 894 C C . ARG A 1 123 ? 21.157 7.553 0.492 1.00 96.81 123 ARG A C 1
ATOM 896 O O . ARG A 1 123 ? 22.010 7.837 -0.346 1.00 96.81 123 ARG A O 1
ATOM 903 N N . LYS A 1 124 ? 21.097 6.348 1.051 1.00 97.19 124 LYS A N 1
ATOM 904 C CA . LYS A 1 124 ? 21.882 5.194 0.598 1.00 97.19 124 LYS A CA 1
ATOM 905 C C . LYS A 1 124 ? 20.956 4.115 0.045 1.00 97.19 124 LYS A C 1
ATOM 907 O O . LYS A 1 124 ? 19.869 3.907 0.584 1.00 97.19 124 LYS A O 1
ATOM 912 N N . LEU A 1 125 ? 21.397 3.452 -1.019 1.00 97.69 125 LEU A N 1
ATOM 913 C CA . LEU A 1 125 ? 20.783 2.226 -1.519 1.00 97.69 125 LEU A CA 1
ATOM 914 C C . LEU A 1 125 ? 21.426 1.042 -0.807 1.00 97.69 125 LEU A C 1
ATOM 916 O O . LEU A 1 125 ? 22.642 0.866 -0.890 1.00 97.69 125 LEU A O 1
ATOM 920 N N . GLY A 1 126 ? 20.623 0.229 -0.137 1.00 97.12 126 GLY A N 1
ATOM 921 C CA . GLY A 1 126 ? 21.011 -1.061 0.410 1.00 97.12 126 GLY A CA 1
ATOM 922 C C . GLY A 1 126 ? 21.109 -2.137 -0.670 1.00 97.12 126 GLY A C 1
ATOM 923 O O . GLY A 1 126 ? 20.549 -2.023 -1.763 1.00 97.12 126 GLY A O 1
ATOM 924 N N . VAL A 1 127 ? 21.839 -3.211 -0.364 1.00 97.50 127 VAL A N 1
ATOM 925 C CA . VAL A 1 127 ? 21.933 -4.379 -1.249 1.00 97.50 127 VAL A CA 1
ATOM 926 C C . VAL A 1 127 ? 20.547 -4.979 -1.451 1.00 97.50 127 VAL A C 1
ATOM 928 O O . VAL A 1 127 ? 19.814 -5.222 -0.500 1.00 97.50 127 VAL A O 1
ATOM 931 N N . GLY A 1 128 ? 20.207 -5.261 -2.702 1.00 95.56 128 GLY A N 1
ATOM 932 C CA . GLY A 1 128 ? 18.946 -5.870 -3.085 1.00 95.56 128 GLY A CA 1
ATOM 933 C C . GLY A 1 128 ? 17.893 -4.882 -3.574 1.00 95.56 128 GLY A C 1
ATOM 934 O O . GLY A 1 128 ? 16.994 -5.329 -4.282 1.00 95.56 128 GLY A O 1
ATOM 935 N N . GLU A 1 129 ? 18.029 -3.588 -3.267 1.00 96.25 129 GLU A N 1
ATOM 936 C CA . GLU A 1 129 ? 17.089 -2.553 -3.705 1.00 96.25 129 GLU A CA 1
ATOM 937 C C . GLU A 1 129 ? 17.077 -2.380 -5.227 1.00 96.25 129 GLU A C 1
ATOM 939 O O . GLU A 1 129 ? 18.106 -2.511 -5.895 1.00 96.25 129 GLU A O 1
ATOM 944 N N . PHE A 1 130 ? 15.904 -2.058 -5.771 1.00 97.31 130 PHE A N 1
ATOM 945 C CA . PHE A 1 130 ? 15.704 -1.807 -7.194 1.00 97.31 130 PHE A CA 1
ATOM 946 C C . PHE A 1 130 ? 15.600 -0.314 -7.476 1.00 97.31 130 PHE A C 1
ATOM 948 O O . PHE A 1 130 ? 14.996 0.441 -6.710 1.00 97.31 130 PHE A O 1
ATOM 955 N N . VAL A 1 131 ? 16.158 0.096 -8.611 1.00 97.56 131 VAL A N 1
ATOM 956 C CA . VAL A 1 131 ? 16.092 1.472 -9.092 1.00 97.56 131 VAL A CA 1
ATOM 957 C C . VAL A 1 131 ? 15.714 1.519 -10.569 1.00 97.56 131 VAL A C 1
ATOM 959 O O . VAL A 1 131 ? 16.155 0.679 -11.354 1.00 97.56 131 VAL A O 1
ATOM 962 N N . GLU A 1 132 ? 14.927 2.519 -10.953 1.00 95.81 132 GLU A N 1
ATOM 963 C CA . GLU A 1 132 ? 14.694 2.894 -12.349 1.00 95.81 132 GLU A CA 1
ATOM 964 C C . GLU A 1 132 ? 15.769 3.897 -12.788 1.00 95.81 132 GLU A C 1
ATOM 966 O O . GLU A 1 132 ? 16.023 4.884 -12.103 1.00 95.81 132 GLU A O 1
ATOM 971 N N . VAL A 1 133 ? 16.405 3.679 -13.936 1.00 94.94 133 VAL A N 1
ATOM 972 C CA . VAL A 1 133 ? 17.425 4.566 -14.502 1.00 94.94 133 VAL A CA 1
ATOM 973 C C . VAL A 1 133 ? 16.776 5.623 -15.398 1.00 94.94 133 VAL A C 1
ATOM 975 O O . VAL A 1 133 ? 16.479 5.375 -16.571 1.00 94.94 133 VAL A O 1
ATOM 978 N N . LEU A 1 134 ? 16.654 6.835 -14.860 1.00 91.38 134 LEU A N 1
ATOM 979 C CA . LEU A 1 134 ? 16.050 8.000 -15.509 1.00 91.38 134 LEU A CA 1
ATOM 980 C C . LEU A 1 134 ? 17.003 8.692 -16.499 1.00 91.38 134 LEU A C 1
ATOM 982 O O . LEU A 1 134 ? 16.586 9.151 -17.565 1.00 91.38 134 LEU A O 1
ATOM 986 N N . GLU A 1 135 ? 18.293 8.772 -16.159 1.00 89.44 135 GLU A N 1
ATOM 987 C CA . GLU A 1 135 ? 19.323 9.446 -16.962 1.00 89.44 135 GLU A CA 1
ATOM 988 C C . GLU A 1 135 ? 20.661 8.697 -16.909 1.00 89.44 135 GLU A C 1
ATOM 990 O O . GLU A 1 135 ? 20.999 8.043 -15.922 1.00 89.44 135 GLU A O 1
ATOM 995 N N . GLY A 1 136 ? 21.453 8.832 -17.971 1.00 87.06 136 GLY A N 1
ATOM 996 C CA . GLY A 1 136 ? 22.765 8.214 -18.099 1.00 87.06 136 GLY A CA 1
ATOM 997 C C . GLY A 1 136 ? 22.728 6.834 -18.769 1.00 87.06 136 GLY A C 1
ATOM 998 O O . GLY A 1 136 ? 21.667 6.355 -19.191 1.00 87.06 136 GLY A O 1
ATOM 999 N N . PRO A 1 137 ? 23.892 6.178 -18.894 1.00 90.56 137 PRO A N 1
ATOM 1000 C 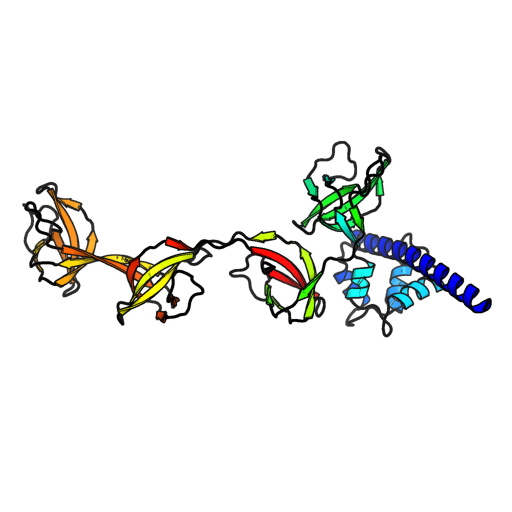CA . PRO A 1 137 ? 25.147 6.473 -18.189 1.00 90.56 137 PRO A CA 1
ATOM 1001 C C . PRO A 1 137 ? 25.853 7.759 -18.652 1.00 90.56 137 PRO A C 1
ATOM 1003 O O . PRO A 1 137 ? 25.843 8.083 -19.835 1.00 90.56 137 PRO A O 1
ATOM 1006 N N . ARG A 1 138 ? 26.482 8.477 -17.715 1.00 90.44 138 ARG A N 1
ATOM 1007 C CA . ARG A 1 138 ? 27.385 9.617 -17.965 1.00 90.44 138 ARG A CA 1
ATOM 1008 C C . ARG A 1 138 ? 28.676 9.427 -17.173 1.00 90.44 138 ARG A C 1
ATOM 1010 O O . ARG A 1 138 ? 28.621 8.968 -16.034 1.00 90.44 138 ARG A O 1
ATOM 1017 N N . THR A 1 139 ? 29.816 9.776 -17.757 1.00 91.62 139 THR A N 1
ATOM 1018 C CA . THR A 1 139 ? 31.115 9.719 -17.072 1.00 91.62 139 THR A CA 1
ATOM 1019 C C . THR A 1 139 ? 31.363 11.024 -16.331 1.00 91.62 139 THR A C 1
ATOM 1021 O O . THR A 1 139 ? 31.285 12.098 -16.923 1.00 91.62 139 THR A O 1
ATOM 1024 N N . ASP A 1 140 ? 31.628 10.932 -15.032 1.00 90.88 140 ASP A N 1
ATOM 1025 C CA . ASP A 1 140 ? 32.184 12.029 -14.245 1.00 90.88 140 ASP A CA 1
ATOM 1026 C C . ASP A 1 140 ? 33.710 11.969 -14.384 1.00 90.88 140 ASP A C 1
ATOM 1028 O O . ASP A 1 140 ? 34.370 11.156 -13.731 1.00 90.88 140 ASP A O 1
ATOM 1032 N N . GLU A 1 141 ? 34.248 12.763 -15.314 1.00 89.75 141 GLU A N 1
ATOM 1033 C CA . GLU A 1 141 ? 35.673 12.773 -15.677 1.00 89.75 141 GLU A CA 1
ATOM 1034 C C . GLU A 1 141 ? 36.578 13.202 -14.512 1.00 89.75 141 GLU A C 1
ATOM 1036 O O . GLU A 1 141 ? 37.730 12.781 -14.449 1.00 89.75 141 GLU A O 1
ATOM 1041 N N . GLU A 1 142 ? 36.073 13.985 -13.549 1.00 87.25 142 GLU A N 1
ATOM 1042 C CA . GLU A 1 142 ? 36.879 14.441 -12.407 1.00 87.25 142 GLU A CA 1
ATOM 1043 C C . GLU A 1 142 ? 37.289 13.285 -11.489 1.00 87.25 142 GLU A C 1
ATOM 1045 O O . GLU A 1 142 ? 38.371 13.290 -10.901 1.00 87.25 142 GLU A O 1
ATOM 1050 N N . VAL A 1 143 ? 36.414 12.288 -11.355 1.00 88.12 143 VAL A N 1
ATOM 1051 C CA . VAL A 1 143 ? 36.608 11.123 -10.476 1.00 88.12 143 VAL A CA 1
ATOM 1052 C C . VAL A 1 143 ? 36.734 9.806 -11.246 1.00 88.12 143 VAL A C 1
ATOM 1054 O O . VAL A 1 143 ? 37.009 8.767 -10.639 1.00 88.12 143 VAL A O 1
ATOM 1057 N N . GLY A 1 144 ? 36.542 9.831 -12.566 1.00 89.25 144 GLY A N 1
ATOM 1058 C CA . GLY A 1 144 ? 36.656 8.678 -13.456 1.00 89.25 144 GLY A CA 1
ATOM 1059 C C . GLY A 1 144 ? 35.604 7.595 -13.203 1.00 89.25 144 GLY A C 1
ATOM 1060 O O . GLY A 1 144 ? 35.922 6.406 -13.271 1.00 89.25 144 GLY A O 1
ATOM 1061 N N . VAL A 1 145 ? 34.364 7.970 -12.862 1.00 92.81 145 VAL A N 1
ATOM 1062 C CA . VAL A 1 145 ? 33.285 7.002 -12.578 1.00 92.81 145 VAL A CA 1
ATOM 1063 C C . VAL A 1 145 ? 32.052 7.232 -13.441 1.00 92.81 145 VAL A C 1
ATOM 1065 O O . VAL A 1 145 ? 31.671 8.360 -13.741 1.00 92.81 145 VAL A O 1
ATOM 1068 N N . VAL A 1 146 ? 31.390 6.137 -13.820 1.00 93.88 146 VAL A N 1
ATOM 1069 C CA . VAL A 1 146 ? 30.129 6.183 -14.567 1.00 93.88 146 VAL A CA 1
ATOM 1070 C C . VAL A 1 146 ? 28.970 6.322 -13.594 1.00 93.88 146 VAL A C 1
ATOM 1072 O O . VAL A 1 146 ? 28.834 5.528 -12.658 1.00 93.88 146 VAL A O 1
ATOM 1075 N N . ARG A 1 147 ? 28.111 7.307 -13.839 1.00 95.56 147 ARG A N 1
ATOM 1076 C CA . ARG A 1 147 ? 26.974 7.651 -12.992 1.00 95.56 147 ARG A CA 1
ATOM 1077 C C . ARG A 1 147 ? 25.676 7.650 -13.782 1.00 95.56 147 ARG A C 1
ATOM 1079 O O . ARG A 1 147 ? 25.647 7.891 -14.990 1.00 95.56 147 ARG A O 1
ATOM 1086 N N . VAL A 1 148 ? 24.600 7.351 -13.077 1.00 96.31 148 VAL A N 1
ATOM 1087 C CA . VAL A 1 148 ? 23.230 7.342 -13.587 1.00 96.31 148 VAL A CA 1
ATOM 1088 C C . VAL A 1 148 ? 22.340 8.106 -12.623 1.00 96.31 148 VAL A C 1
ATOM 1090 O O . VAL A 1 148 ? 22.539 8.023 -11.409 1.00 96.31 148 VAL A O 1
ATOM 1093 N N . ARG A 1 149 ? 21.364 8.843 -13.154 1.00 96.00 149 ARG A N 1
ATOM 1094 C CA . ARG A 1 149 ? 20.285 9.394 -12.337 1.00 96.00 149 ARG A CA 1
ATOM 1095 C C . ARG A 1 149 ? 19.212 8.335 -12.233 1.00 96.00 149 ARG A C 1
ATOM 1097 O O . ARG A 1 149 ? 18.755 7.827 -13.258 1.00 96.00 149 ARG A O 1
ATOM 1104 N N . VAL A 1 150 ? 18.826 7.999 -11.018 1.00 97.00 150 VAL A N 1
ATOM 1105 C CA . VAL A 1 150 ? 17.905 6.908 -10.740 1.00 97.00 150 VAL A CA 1
ATOM 1106 C C . VAL A 1 150 ? 16.759 7.371 -9.858 1.00 97.00 150 VAL A C 1
ATOM 1108 O O . VAL A 1 150 ? 16.919 8.343 -9.124 1.00 97.00 150 VAL A O 1
ATOM 1111 N N . ARG A 1 151 ? 15.640 6.654 -9.929 1.00 96.25 151 ARG A N 1
ATOM 1112 C CA . ARG A 1 151 ? 14.564 6.664 -8.940 1.00 96.25 151 ARG A CA 1
ATOM 1113 C C . ARG A 1 151 ? 14.619 5.369 -8.162 1.00 96.25 151 ARG A C 1
ATOM 1115 O O . ARG A 1 151 ? 14.555 4.297 -8.766 1.00 96.25 151 ARG A O 1
ATOM 1122 N N . ALA A 1 152 ? 14.736 5.440 -6.847 1.00 96.88 152 ALA A N 1
ATOM 1123 C CA . ALA A 1 152 ? 14.636 4.242 -6.035 1.00 96.88 152 ALA A CA 1
ATOM 1124 C C . ALA A 1 152 ? 13.181 3.781 -5.937 1.00 96.88 152 ALA A C 1
ATOM 1126 O O . ALA A 1 152 ? 12.292 4.581 -5.656 1.00 96.88 152 ALA A O 1
ATOM 1127 N N . LEU A 1 153 ? 12.928 2.489 -6.158 1.00 96.31 153 LEU A N 1
ATOM 1128 C CA . LEU A 1 153 ? 11.563 1.966 -6.078 1.00 96.31 153 LEU A CA 1
ATOM 1129 C C . LEU A 1 153 ? 11.067 1.886 -4.634 1.00 96.31 153 LEU A C 1
ATOM 1131 O O . LEU A 1 153 ? 9.876 2.017 -4.412 1.00 96.31 153 LEU A O 1
ATOM 1135 N N . SER A 1 154 ? 11.951 1.728 -3.649 1.00 93.44 154 SER A N 1
ATOM 1136 C CA . SER A 1 154 ? 11.585 1.577 -2.235 1.00 93.44 154 SER A CA 1
ATOM 1137 C C . SER A 1 154 ? 10.893 2.799 -1.621 1.00 93.44 154 SER A C 1
ATOM 1139 O O . SER A 1 154 ? 10.004 2.632 -0.794 1.00 93.44 154 SER A O 1
ATOM 1141 N N . ASP A 1 155 ? 11.271 4.016 -2.011 1.00 89.44 155 ASP A N 1
ATOM 1142 C CA . ASP A 1 155 ? 10.765 5.264 -1.416 1.00 89.44 155 ASP A CA 1
ATOM 1143 C C . ASP A 1 155 ? 10.482 6.380 -2.437 1.00 89.44 155 ASP A C 1
ATOM 1145 O O . ASP A 1 155 ? 10.046 7.466 -2.057 1.00 89.44 155 ASP A O 1
ATOM 1149 N N . GLY A 1 156 ? 10.728 6.133 -3.727 1.00 91.38 156 GLY A N 1
ATOM 1150 C CA . GLY A 1 156 ? 10.524 7.100 -4.804 1.00 91.38 156 GLY A CA 1
ATOM 1151 C C . GLY A 1 156 ? 11.579 8.208 -4.882 1.00 91.38 156 GLY A C 1
ATOM 1152 O O . GLY A 1 156 ? 11.409 9.130 -5.680 1.00 91.38 156 GLY A O 1
ATOM 1153 N N . VAL A 1 157 ? 12.655 8.155 -4.086 1.00 94.31 157 VAL A N 1
ATOM 1154 C CA . VAL A 1 157 ? 13.686 9.203 -4.072 1.00 94.31 157 VAL A CA 1
ATOM 1155 C C . VAL A 1 157 ? 14.524 9.158 -5.351 1.00 94.31 157 VAL A C 1
ATOM 1157 O O . VAL A 1 157 ? 15.087 8.120 -5.715 1.00 94.31 157 VAL A O 1
ATOM 1160 N N . ASP A 1 158 ? 14.648 10.319 -5.998 1.00 95.69 158 ASP A N 1
ATOM 1161 C CA . ASP A 1 158 ? 15.484 10.526 -7.179 1.00 95.69 158 ASP A CA 1
ATOM 1162 C C . ASP A 1 158 ? 16.883 11.037 -6.792 1.00 95.69 158 ASP A C 1
ATOM 1164 O O . ASP A 1 158 ? 17.039 11.858 -5.886 1.00 95.69 158 ASP A O 1
ATOM 1168 N N . GLY A 1 159 ? 17.912 10.614 -7.526 1.00 96.88 159 GLY A N 1
ATOM 1169 C CA . GLY A 1 159 ? 19.256 11.181 -7.406 1.00 96.88 159 GLY A CA 1
ATOM 1170 C C . GLY A 1 159 ? 20.308 10.433 -8.217 1.00 96.88 159 GLY A C 1
ATOM 1171 O O . GLY A 1 159 ? 19.992 9.550 -9.011 1.00 96.88 159 GLY A O 1
ATOM 1172 N N . TRP A 1 160 ? 21.573 10.805 -8.056 1.00 97.69 160 TRP A N 1
ATOM 1173 C CA . TRP A 1 160 ? 22.686 10.254 -8.825 1.00 97.69 160 TRP A CA 1
ATOM 1174 C C . TRP A 1 160 ? 23.432 9.156 -8.076 1.00 97.69 160 TRP A C 1
ATOM 1176 O O . TRP A 1 160 ? 23.785 9.303 -6.908 1.00 97.69 160 TRP A O 1
ATOM 1186 N N . VAL A 1 161 ? 23.727 8.067 -8.783 1.00 97.44 161 VAL A N 1
ATOM 1187 C CA . VAL A 1 161 ? 24.404 6.884 -8.244 1.00 97.44 161 VAL A CA 1
ATOM 1188 C C . VAL A 1 161 ? 25.527 6.457 -9.178 1.00 97.44 161 VAL A C 1
ATOM 1190 O O . VAL A 1 161 ? 25.374 6.451 -10.401 1.00 97.44 161 VAL A O 1
ATOM 1193 N N . SER A 1 162 ? 26.667 6.072 -8.606 1.00 96.19 162 SER A N 1
ATOM 1194 C CA . SER A 1 162 ? 27.765 5.467 -9.363 1.00 96.19 162 SER A CA 1
ATOM 1195 C C . SER A 1 162 ? 27.434 4.017 -9.713 1.00 96.19 162 SER A C 1
ATOM 1197 O O . SER A 1 162 ? 27.162 3.217 -8.826 1.00 96.19 162 SER A O 1
ATOM 1199 N N . VAL A 1 163 ? 27.514 3.650 -10.992 1.00 95.81 163 VAL A N 1
ATOM 1200 C CA . VAL A 1 163 ? 27.285 2.269 -11.458 1.00 95.81 163 VAL A CA 1
ATOM 1201 C C . VAL A 1 163 ? 28.435 1.361 -11.019 1.00 95.81 163 VAL A C 1
ATOM 1203 O O . VAL A 1 163 ? 28.226 0.244 -10.542 1.00 95.81 163 VAL A O 1
ATOM 1206 N N . LYS A 1 164 ? 29.666 1.863 -11.160 1.00 93.56 164 LYS A N 1
ATOM 1207 C CA . LYS A 1 164 ? 30.916 1.175 -10.834 1.00 93.56 164 LYS A CA 1
ATOM 1208 C C . LYS A 1 164 ? 31.915 2.188 -10.279 1.00 93.56 164 LYS A C 1
ATOM 1210 O O . LYS A 1 164 ? 32.062 3.275 -10.833 1.00 93.56 164 LYS A O 1
ATOM 1215 N N . GLY A 1 165 ? 32.570 1.849 -9.173 1.00 88.94 165 GLY A N 1
ATOM 1216 C CA . GLY A 1 165 ? 33.613 2.679 -8.569 1.00 88.94 165 GLY A CA 1
ATOM 1217 C C . GLY A 1 165 ? 34.895 2.700 -9.400 1.00 88.94 165 GLY A C 1
ATOM 1218 O O . GLY A 1 165 ? 35.118 1.823 -10.234 1.00 88.94 165 GLY A O 1
ATOM 1219 N N . ASN A 1 166 ? 35.774 3.660 -9.116 1.00 86.75 166 ASN A N 1
ATOM 1220 C CA . ASN A 1 166 ? 37.072 3.817 -9.787 1.00 86.75 166 ASN A CA 1
ATOM 1221 C C . ASN A 1 166 ? 37.994 2.586 -9.638 1.00 86.75 166 ASN A C 1
ATOM 1223 O O . ASN A 1 166 ? 38.749 2.266 -10.546 1.00 86.75 166 ASN A O 1
ATOM 1227 N N . GLN A 1 167 ? 37.880 1.839 -8.536 1.00 87.19 167 GLN A N 1
ATOM 1228 C CA . GLN A 1 167 ? 38.583 0.565 -8.305 1.00 87.19 167 GLN A CA 1
ATOM 1229 C C . GLN A 1 167 ? 37.851 -0.655 -8.892 1.00 87.19 167 GLN A C 1
ATOM 1231 O O . GLN A 1 167 ? 38.169 -1.802 -8.596 1.00 87.19 167 GLN A O 1
ATOM 1236 N N . GLY A 1 168 ? 36.811 -0.428 -9.690 1.00 88.56 168 GLY A N 1
ATOM 1237 C CA . GLY A 1 168 ? 36.105 -1.468 -10.422 1.00 88.56 168 GLY A CA 1
ATOM 1238 C C . GLY A 1 168 ? 35.025 -2.235 -9.654 1.00 88.56 168 GLY A C 1
ATOM 1239 O O . GLY A 1 168 ? 34.422 -3.148 -10.212 1.00 88.56 168 GLY A O 1
ATOM 1240 N N . THR A 1 169 ? 34.721 -1.852 -8.415 1.00 93.25 169 THR A N 1
ATOM 1241 C CA . THR A 1 169 ? 33.581 -2.405 -7.668 1.00 93.25 169 THR A CA 1
ATOM 1242 C C . THR A 1 169 ? 32.262 -2.012 -8.336 1.00 93.25 169 THR A C 1
ATOM 1244 O O . THR A 1 169 ? 31.993 -0.821 -8.477 1.00 93.25 169 THR A O 1
ATOM 1247 N N . ALA A 1 170 ? 31.434 -2.983 -8.725 1.00 96.06 170 ALA A N 1
ATOM 1248 C CA . ALA A 1 170 ? 30.079 -2.727 -9.211 1.00 96.06 170 ALA A CA 1
ATOM 1249 C C . ALA A 1 170 ? 29.127 -2.445 -8.037 1.00 96.06 170 ALA A C 1
ATOM 1251 O O . ALA A 1 170 ? 29.150 -3.164 -7.038 1.00 96.06 170 ALA A O 1
ATOM 1252 N N . TYR A 1 171 ? 28.299 -1.411 -8.171 1.00 97.62 171 TYR A N 1
ATOM 1253 C CA . TYR A 1 171 ? 27.251 -1.065 -7.205 1.00 97.62 171 TYR A CA 1
ATOM 1254 C C . TYR A 1 171 ? 25.859 -1.348 -7.761 1.00 97.62 171 TYR A C 1
ATOM 1256 O O . TYR A 1 171 ? 24.989 -1.798 -7.023 1.00 97.62 171 TYR A O 1
ATOM 1264 N N . LEU A 1 172 ? 25.667 -1.137 -9.066 1.00 97.75 172 LEU A N 1
ATOM 1265 C CA . LEU A 1 172 ? 24.424 -1.427 -9.773 1.00 97.75 172 LEU A CA 1
ATOM 1266 C C . LEU A 1 172 ? 24.649 -2.517 -10.821 1.00 97.75 172 LEU A C 1
ATOM 1268 O O . LEU A 1 172 ? 25.650 -2.509 -11.539 1.00 97.75 172 LEU A O 1
ATOM 1272 N N . GLN A 1 173 ? 23.688 -3.428 -10.927 1.00 96.38 173 GLN A N 1
ATOM 1273 C CA . GLN A 1 173 ? 23.622 -4.449 -11.966 1.00 96.38 173 GLN A CA 1
ATOM 1274 C C . GLN A 1 173 ? 22.303 -4.307 -12.719 1.00 96.38 173 GLN A C 1
ATOM 1276 O O . GLN A 1 173 ? 21.249 -4.260 -12.092 1.00 96.38 173 GLN A O 1
ATOM 1281 N N . ASP A 1 174 ? 22.348 -4.252 -14.049 1.00 93.75 174 ASP A N 1
ATOM 1282 C CA . ASP A 1 174 ? 21.135 -4.197 -14.869 1.00 93.75 174 ASP A CA 1
ATOM 1283 C C . ASP A 1 174 ? 20.252 -5.430 -14.634 1.00 93.75 174 ASP A C 1
ATOM 1285 O O . ASP A 1 174 ? 20.740 -6.559 -14.535 1.00 93.75 174 ASP A O 1
ATOM 1289 N N . CYS A 1 175 ? 18.943 -5.206 -14.540 1.00 94.12 175 CYS A N 1
ATOM 1290 C CA . CYS A 1 175 ? 17.953 -6.254 -14.335 1.00 94.12 175 CYS A CA 1
ATOM 1291 C C . CYS A 1 175 ? 16.650 -5.940 -15.078 1.00 94.12 175 CYS A C 1
ATOM 1293 O O . CYS A 1 175 ? 16.426 -4.821 -15.540 1.00 94.12 175 CYS A O 1
ATOM 1295 N N . ALA A 1 176 ? 15.773 -6.939 -15.186 1.00 91.50 176 ALA A N 1
ATOM 1296 C CA . ALA A 1 176 ? 14.405 -6.708 -15.636 1.00 91.50 176 ALA A CA 1
ATOM 1297 C C . ALA A 1 176 ? 13.627 -5.875 -14.604 1.00 91.50 176 ALA A C 1
ATOM 1299 O O . ALA A 1 176 ? 14.004 -5.816 -13.427 1.00 91.50 176 ALA A O 1
ATOM 1300 N N . LYS A 1 177 ? 12.522 -5.266 -15.044 1.00 93.00 177 LYS A N 1
ATOM 1301 C CA . LYS A 1 177 ? 11.573 -4.608 -14.144 1.00 93.00 177 LYS A CA 1
ATOM 1302 C C . LYS A 1 177 ? 11.070 -5.617 -13.102 1.00 93.00 177 LYS A C 1
ATOM 1304 O O . LYS A 1 177 ? 10.670 -6.719 -13.489 1.00 93.00 177 LYS A O 1
ATOM 1309 N N . PRO A 1 178 ? 11.105 -5.288 -11.801 1.00 94.19 178 PRO A N 1
ATOM 1310 C CA . PRO A 1 178 ? 10.539 -6.160 -10.784 1.00 94.19 178 PRO A CA 1
ATOM 1311 C C . PRO A 1 178 ? 9.023 -6.277 -10.972 1.00 94.19 178 PRO A C 1
ATOM 1313 O O . PRO A 1 178 ? 8.321 -5.276 -11.116 1.00 94.19 178 PRO A O 1
ATOM 1316 N N . CYS A 1 179 ? 8.523 -7.511 -10.959 1.00 94.50 179 CYS A N 1
ATOM 1317 C CA . CYS A 1 179 ? 7.110 -7.829 -11.139 1.00 94.50 179 CYS A CA 1
ATOM 1318 C C . CYS A 1 179 ? 6.683 -8.916 -10.151 1.00 94.50 179 CYS A C 1
ATOM 1320 O O . CYS A 1 179 ? 7.464 -9.812 -9.828 1.00 94.50 179 CYS A O 1
ATOM 1322 N N . TYR A 1 180 ? 5.415 -8.879 -9.757 1.00 95.25 180 TYR A N 1
ATOM 1323 C CA . TYR A 1 180 ? 4.737 -9.960 -9.053 1.00 95.25 180 TYR A CA 1
ATOM 1324 C C . TYR A 1 180 ? 3.802 -10.709 -9.999 1.00 95.25 180 TYR A C 1
ATOM 1326 O O . TYR A 1 180 ? 3.242 -10.127 -10.930 1.00 95.25 180 TYR A O 1
ATOM 1334 N N . VAL A 1 181 ? 3.610 -12.000 -9.738 1.00 95.62 181 VAL A N 1
ATOM 1335 C CA . VAL A 1 181 ? 2.528 -12.791 -10.330 1.00 95.62 181 VAL A CA 1
ATOM 1336 C C . VAL A 1 181 ? 1.533 -13.080 -9.223 1.00 95.62 181 VAL A C 1
ATOM 1338 O O . VAL A 1 181 ? 1.887 -13.665 -8.201 1.00 95.62 181 VAL A O 1
ATOM 1341 N N . SER A 1 182 ? 0.298 -12.640 -9.418 1.00 94.75 182 SER A N 1
ATOM 1342 C CA . SER A 1 182 ? -0.765 -12.818 -8.444 1.00 94.75 182 SER A CA 1
ATOM 1343 C C . SER A 1 182 ? -1.100 -14.301 -8.261 1.00 94.75 182 SER A C 1
ATOM 1345 O O . SER A 1 182 ? -1.346 -15.006 -9.237 1.00 94.75 182 SER A O 1
ATOM 1347 N N . THR A 1 183 ? -1.146 -14.792 -7.024 1.00 95.50 183 THR A N 1
ATOM 1348 C CA . THR A 1 183 ? -1.565 -16.173 -6.712 1.00 95.50 183 THR A CA 1
ATOM 1349 C C . THR A 1 183 ? -3.046 -16.269 -6.340 1.00 95.50 183 THR A C 1
ATOM 1351 O O . THR A 1 183 ? -3.647 -17.333 -6.481 1.00 95.50 183 THR A O 1
ATOM 1354 N N . LYS A 1 184 ? -3.656 -15.158 -5.914 1.00 94.94 184 LYS A N 1
ATOM 1355 C CA . LYS A 1 184 ? -5.065 -15.037 -5.514 1.00 94.94 184 LYS A CA 1
ATOM 1356 C C . LYS A 1 184 ? -5.606 -13.665 -5.911 1.00 94.94 184 LYS A C 1
ATOM 1358 O O . LYS A 1 184 ? -4.840 -12.721 -6.050 1.00 94.94 184 LYS A O 1
ATOM 1363 N N . ALA A 1 185 ? -6.918 -13.533 -6.085 1.00 96.06 185 ALA A N 1
ATOM 1364 C CA . ALA A 1 185 ? -7.491 -12.229 -6.408 1.00 96.06 185 ALA A CA 1
ATOM 1365 C C . ALA A 1 185 ? -7.261 -11.211 -5.272 1.00 96.06 185 ALA A C 1
ATOM 1367 O O . ALA A 1 185 ? -7.399 -11.563 -4.100 1.00 96.06 185 ALA A O 1
ATOM 1368 N N . PHE A 1 186 ? -6.936 -9.963 -5.614 1.00 95.88 186 PHE A N 1
ATOM 1369 C CA . PHE A 1 186 ? -6.787 -8.863 -4.652 1.00 95.88 186 PHE A CA 1
ATOM 1370 C C . PHE A 1 186 ? -7.168 -7.513 -5.270 1.00 95.88 186 PHE A C 1
ATOM 1372 O O . PHE A 1 186 ? -7.204 -7.372 -6.492 1.00 95.88 186 PHE A O 1
ATOM 1379 N N . ALA A 1 187 ? -7.447 -6.517 -4.430 1.00 96.69 187 ALA A N 1
ATOM 1380 C CA . ALA A 1 187 ? -7.782 -5.162 -4.862 1.00 96.69 187 ALA A CA 1
ATOM 1381 C C . ALA A 1 187 ? -6.526 -4.282 -4.976 1.00 96.69 187 ALA A C 1
ATOM 1383 O O . ALA A 1 187 ? -5.719 -4.222 -4.048 1.00 96.69 187 ALA A O 1
ATOM 1384 N N . LEU A 1 188 ? -6.391 -3.563 -6.092 1.00 97.81 188 LEU A N 1
ATOM 1385 C CA . LEU A 1 188 ? -5.564 -2.360 -6.158 1.00 97.81 188 LEU A CA 1
ATOM 1386 C C . LEU A 1 188 ? -6.363 -1.195 -5.579 1.00 97.81 188 LEU A C 1
ATOM 1388 O O . LEU A 1 188 ? -7.516 -0.994 -5.957 1.00 97.81 188 LEU A O 1
ATOM 1392 N N . GLN A 1 189 ? -5.741 -0.421 -4.701 1.00 97.88 189 GLN A N 1
ATOM 1393 C CA . GLN A 1 189 ? -6.345 0.716 -4.014 1.00 97.88 189 GLN A CA 1
ATOM 1394 C C . GLN A 1 189 ? -5.725 2.039 -4.476 1.00 97.88 189 GLN A C 1
ATOM 1396 O O . GLN A 1 189 ? -4.563 2.083 -4.874 1.00 97.88 189 GLN A O 1
ATOM 1401 N N . ASP A 1 190 ? -6.481 3.129 -4.438 1.00 97.12 190 ASP A N 1
ATOM 1402 C CA . ASP A 1 190 ? -6.009 4.444 -4.895 1.00 97.12 190 ASP A CA 1
ATOM 1403 C C . ASP A 1 190 ? -5.051 5.135 -3.906 1.00 97.12 190 ASP A C 1
ATOM 1405 O O . ASP A 1 190 ? -4.249 5.983 -4.306 1.00 97.12 190 ASP A O 1
ATOM 1409 N N . GLY A 1 191 ? -5.080 4.733 -2.633 1.00 95.75 191 GLY A N 1
ATOM 1410 C CA . GLY A 1 191 ? -4.266 5.287 -1.554 1.00 95.75 191 GLY A CA 1
ATOM 1411 C C . GLY A 1 191 ? -3.267 4.305 -0.932 1.00 95.75 191 GLY A C 1
ATOM 1412 O O . GLY A 1 191 ? -3.458 3.087 -0.920 1.00 95.75 191 GLY A O 1
ATOM 1413 N N . PHE A 1 192 ? -2.181 4.861 -0.379 1.00 94.88 192 PHE A N 1
ATOM 1414 C CA . PHE A 1 192 ? -1.188 4.099 0.387 1.00 94.88 192 PHE A CA 1
ATOM 1415 C C . PHE A 1 192 ? -1.804 3.380 1.600 1.00 94.88 192 PHE A C 1
ATOM 1417 O O . PHE A 1 192 ? -1.531 2.183 1.726 1.00 94.88 192 PHE A O 1
ATOM 1424 N N . PRO A 1 193 ? -2.649 4.027 2.437 1.00 92.94 193 PRO A N 1
ATOM 1425 C CA . PRO A 1 193 ? -3.305 3.344 3.547 1.00 92.94 193 PRO A CA 1
ATOM 1426 C C . PRO A 1 193 ? -4.168 2.181 3.056 1.00 92.94 193 PRO A C 1
ATOM 1428 O O . PRO A 1 193 ? -4.951 2.339 2.119 1.00 92.94 193 PRO A O 1
ATOM 1431 N N . SER A 1 194 ? -4.036 1.007 3.664 1.00 90.69 194 SER A N 1
ATOM 1432 C CA . SER A 1 194 ? -4.846 -0.164 3.310 1.00 90.69 194 SER A CA 1
ATOM 1433 C C . SER A 1 194 ? -6.298 -0.035 3.771 1.00 90.69 194 SER A C 1
ATOM 1435 O O . SER A 1 194 ? -7.191 -0.611 3.147 1.00 90.69 194 SER A O 1
ATOM 1437 N N . GLU A 1 195 ? -6.545 0.751 4.818 1.00 86.38 195 GLU A N 1
ATOM 1438 C CA . GLU A 1 195 ? -7.875 1.046 5.349 1.00 86.38 195 GLU A CA 1
ATOM 1439 C C . GLU A 1 195 ? -8.368 2.414 4.854 1.00 86.38 195 GLU A C 1
ATOM 1441 O O . GLU A 1 195 ? -7.627 3.395 4.855 1.00 86.38 195 GLU A O 1
ATOM 1446 N N . GLY A 1 196 ? -9.620 2.478 4.392 1.00 85.81 196 GLY A N 1
ATOM 1447 C CA . GLY A 1 196 ? -10.249 3.710 3.894 1.00 85.81 196 GLY A CA 1
ATOM 1448 C C . GLY A 1 196 ? -9.956 4.075 2.431 1.00 85.81 196 GLY A C 1
ATOM 1449 O O . GLY A 1 196 ? -10.676 4.903 1.877 1.00 85.81 196 GLY A O 1
ATOM 1450 N N . SER A 1 197 ? -8.968 3.451 1.782 1.00 93.56 197 SER A N 1
ATOM 1451 C CA . SER A 1 197 ? -8.683 3.671 0.353 1.00 93.56 197 SER A CA 1
ATOM 1452 C C . SER A 1 197 ? -9.658 2.918 -0.556 1.00 93.56 197 SER A C 1
ATOM 1454 O O . SER A 1 197 ? -10.017 1.767 -0.283 1.00 93.56 197 SER A O 1
ATOM 1456 N N . ALA A 1 198 ? -10.064 3.548 -1.659 1.00 95.62 198 ALA A N 1
ATOM 1457 C CA . ALA A 1 198 ? -11.042 2.990 -2.584 1.00 95.62 198 ALA A CA 1
ATOM 1458 C C . ALA A 1 198 ? -10.403 1.967 -3.531 1.00 95.62 198 ALA A C 1
ATOM 1460 O O . ALA A 1 198 ? -9.246 2.098 -3.935 1.00 95.62 198 ALA A O 1
ATOM 1461 N N . GLU A 1 199 ? -11.169 0.946 -3.920 1.00 97.25 199 GLU A N 1
ATOM 1462 C CA . GLU A 1 199 ? -10.732 -0.018 -4.928 1.00 97.25 199 GLU A CA 1
ATOM 1463 C C . GLU A 1 199 ? -10.718 0.621 -6.327 1.00 97.25 199 GLU A C 1
ATOM 1465 O O . GLU A 1 199 ? -11.738 1.080 -6.838 1.00 97.25 199 GLU A O 1
ATOM 1470 N N . VAL A 1 200 ? -9.553 0.596 -6.974 1.00 97.31 200 VAL A N 1
ATOM 1471 C CA . VAL A 1 200 ? -9.354 1.002 -8.374 1.00 97.31 200 VAL A CA 1
ATOM 1472 C C . VAL A 1 200 ? -9.744 -0.130 -9.321 1.00 97.31 200 VAL A C 1
ATOM 1474 O O . VAL A 1 200 ? -10.335 0.097 -10.385 1.00 97.31 200 VAL A O 1
ATOM 1477 N N . ARG A 1 201 ? -9.350 -1.359 -8.964 1.00 96.25 201 ARG A N 1
ATOM 1478 C CA . ARG A 1 201 ? -9.704 -2.592 -9.671 1.00 96.25 201 ARG A CA 1
ATOM 1479 C C . ARG A 1 201 ? -9.317 -3.838 -8.878 1.00 96.25 201 ARG A C 1
ATOM 1481 O O . ARG A 1 201 ? -8.345 -3.825 -8.126 1.00 96.25 201 ARG A O 1
ATOM 1488 N N . THR A 1 202 ? -9.950 -4.956 -9.214 1.00 97.56 202 THR A N 1
ATOM 1489 C CA . THR A 1 202 ? -9.502 -6.288 -8.804 1.00 97.56 202 THR A CA 1
ATOM 1490 C C . THR A 1 202 ? -8.458 -6.839 -9.786 1.00 97.56 202 THR A C 1
ATOM 1492 O O . THR A 1 202 ? -8.667 -6.833 -11.004 1.00 97.56 202 THR A O 1
ATOM 1495 N N . VAL A 1 203 ? -7.342 -7.348 -9.271 1.00 97.62 203 VAL A N 1
ATOM 1496 C CA . VAL A 1 203 ? -6.332 -8.137 -9.995 1.00 97.62 203 VAL A CA 1
ATOM 1497 C C . VAL A 1 203 ? -6.648 -9.614 -9.791 1.00 97.62 203 VAL A C 1
ATOM 1499 O O . VAL A 1 203 ? -6.780 -10.057 -8.652 1.00 97.62 203 VAL A O 1
ATOM 1502 N N . LYS A 1 204 ? -6.796 -10.388 -10.872 1.00 97.19 204 LYS A N 1
ATOM 1503 C CA . LYS A 1 204 ? -7.117 -11.823 -10.790 1.00 97.19 204 LYS A CA 1
ATOM 1504 C C . LYS A 1 204 ? -5.869 -12.661 -10.509 1.00 97.19 204 LYS A C 1
ATOM 1506 O O . LYS A 1 204 ? -4.745 -12.243 -10.785 1.00 97.19 204 LYS A O 1
ATOM 1511 N N . ALA A 1 205 ? -6.071 -13.880 -10.010 1.00 96.69 205 ALA A N 1
ATOM 1512 C CA . ALA A 1 205 ? -4.999 -14.868 -9.929 1.00 96.69 205 ALA A CA 1
ATOM 1513 C C . ALA A 1 205 ? -4.384 -15.110 -11.322 1.00 96.69 205 ALA A C 1
ATOM 1515 O O . ALA A 1 205 ? -5.096 -15.180 -12.325 1.00 96.69 205 ALA A O 1
ATOM 1516 N N . GLY A 1 206 ? -3.060 -15.215 -11.376 1.00 96.12 206 GLY A N 1
ATOM 1517 C CA . GLY A 1 206 ? -2.264 -15.344 -12.595 1.00 96.12 206 GLY A CA 1
ATOM 1518 C C . GLY A 1 206 ? -1.932 -14.024 -13.297 1.00 96.12 206 GLY A C 1
ATOM 1519 O O . GLY A 1 206 ? -1.086 -14.025 -14.190 1.00 96.12 206 GLY A O 1
ATOM 1520 N N . GLU A 1 207 ? -2.542 -12.894 -12.920 1.00 96.56 207 GLU A N 1
ATOM 1521 C CA . GLU A 1 207 ? -2.174 -11.601 -13.504 1.00 96.56 207 GLU A CA 1
ATOM 1522 C C . GLU A 1 207 ? -0.799 -11.122 -13.017 1.00 96.56 207 GLU A C 1
ATOM 1524 O O . GLU A 1 207 ? -0.407 -11.330 -11.866 1.00 96.56 207 GLU A O 1
ATOM 1529 N N . VAL A 1 208 ? -0.071 -10.450 -13.911 1.00 95.19 208 VAL A N 1
ATOM 1530 C CA . VAL A 1 208 ? 1.230 -9.838 -13.618 1.00 95.19 208 VAL A CA 1
ATOM 1531 C C . VAL A 1 208 ? 1.025 -8.399 -13.157 1.00 95.19 208 VAL A C 1
ATOM 1533 O O . VAL A 1 208 ? 0.306 -7.635 -13.806 1.00 95.19 208 VAL A O 1
ATOM 1536 N N . VAL A 1 209 ? 1.701 -8.017 -12.076 1.00 96.00 209 VAL A N 1
ATOM 1537 C CA . VAL A 1 209 ? 1.725 -6.651 -11.548 1.00 96.00 209 VAL A CA 1
ATOM 1538 C C . VAL A 1 209 ? 3.161 -6.144 -11.527 1.00 96.00 209 VAL A C 1
ATOM 1540 O O . VAL A 1 209 ? 4.012 -6.673 -10.817 1.00 96.00 209 VAL A O 1
ATOM 1543 N N . GLU A 1 210 ? 3.433 -5.125 -12.331 1.00 94.62 210 GLU A N 1
ATOM 1544 C CA . GLU A 1 210 ? 4.718 -4.435 -12.388 1.00 94.62 210 GLU A CA 1
ATOM 1545 C C . GLU A 1 210 ? 4.884 -3.552 -11.150 1.00 94.62 210 GLU A C 1
ATOM 1547 O O . GLU A 1 210 ? 3.976 -2.795 -10.804 1.00 94.62 210 GLU A O 1
ATOM 1552 N N . VAL A 1 211 ? 6.037 -3.618 -10.488 1.00 95.38 211 VAL A N 1
ATOM 1553 C CA . VAL A 1 211 ? 6.319 -2.784 -9.315 1.00 95.38 211 VAL A CA 1
ATOM 1554 C C . VAL A 1 211 ? 6.666 -1.371 -9.770 1.00 95.38 211 VAL A C 1
ATOM 1556 O O . VAL A 1 211 ? 7.574 -1.173 -10.577 1.00 95.38 211 VAL A O 1
ATOM 1559 N N . MET A 1 212 ? 5.936 -0.396 -9.236 1.00 92.81 212 MET A N 1
ATOM 1560 C CA . MET A 1 212 ? 6.148 1.031 -9.481 1.00 92.81 212 MET A CA 1
ATOM 1561 C C . MET A 1 212 ? 6.765 1.722 -8.262 1.00 92.81 212 MET A C 1
ATOM 1563 O O . MET A 1 212 ? 7.562 2.639 -8.424 1.00 92.81 212 MET A O 1
ATOM 1567 N N . GLU A 1 213 ? 6.394 1.288 -7.056 1.00 94.00 213 GLU A N 1
ATOM 1568 C CA . GLU A 1 213 ? 6.920 1.799 -5.787 1.00 94.00 213 GLU A CA 1
ATOM 1569 C C . GLU A 1 213 ? 6.744 0.746 -4.678 1.00 94.00 213 GLU A C 1
ATOM 1571 O O . GLU A 1 213 ? 5.802 -0.045 -4.708 1.00 94.00 213 GLU A O 1
ATOM 1576 N N . GLY A 1 214 ? 7.613 0.756 -3.675 1.00 92.50 214 GLY A N 1
ATOM 1577 C CA . GLY A 1 214 ? 7.626 -0.154 -2.541 1.00 92.50 214 GLY A CA 1
ATOM 1578 C C . GLY A 1 214 ? 8.515 -1.395 -2.723 1.00 92.50 214 GLY A C 1
ATOM 1579 O O . GLY A 1 214 ? 9.223 -1.533 -3.724 1.00 92.50 214 GLY A O 1
ATOM 1580 N N . PRO A 1 215 ? 8.504 -2.309 -1.738 1.00 93.00 215 PRO A N 1
ATOM 1581 C CA . PRO A 1 215 ? 7.620 -2.305 -0.572 1.00 93.00 215 PRO A CA 1
ATOM 1582 C C . PRO A 1 215 ? 7.914 -1.161 0.406 1.00 93.00 215 PRO A C 1
ATOM 1584 O O . PRO A 1 215 ? 9.066 -0.808 0.646 1.00 93.00 215 PRO A O 1
ATOM 1587 N N . ARG A 1 216 ? 6.846 -0.584 0.957 1.00 92.19 216 ARG A N 1
ATOM 1588 C CA . ARG A 1 216 ? 6.868 0.419 2.023 1.00 92.19 216 ARG A CA 1
ATOM 1589 C C . ARG A 1 216 ? 6.020 -0.082 3.178 1.00 92.19 216 ARG A C 1
ATOM 1591 O O . ARG A 1 216 ? 4.870 -0.462 2.969 1.00 92.19 216 ARG A O 1
ATOM 1598 N N . THR A 1 217 ? 6.560 -0.022 4.386 1.00 92.88 217 THR A N 1
ATOM 1599 C CA . THR A 1 217 ? 5.836 -0.456 5.578 1.00 92.88 217 THR A CA 1
ATOM 1600 C C . THR A 1 217 ? 4.773 0.570 5.963 1.00 92.88 217 THR A C 1
ATOM 1602 O O . THR A 1 217 ? 5.064 1.738 6.227 1.00 92.88 217 THR A O 1
ATOM 1605 N N . GLU A 1 218 ? 3.525 0.125 5.998 1.00 93.19 218 GLU A N 1
ATOM 1606 C CA . GLU A 1 218 ? 2.391 0.836 6.566 1.00 93.19 218 GLU A CA 1
ATOM 1607 C C . GLU A 1 218 ? 2.246 0.448 8.040 1.00 93.19 218 GLU A C 1
ATOM 1609 O O . GLU A 1 218 ? 1.934 -0.697 8.378 1.00 93.19 218 GLU A O 1
ATOM 1614 N N . VAL A 1 219 ? 2.440 1.426 8.925 1.00 91.12 219 VAL A N 1
ATOM 1615 C CA . VAL A 1 219 ? 2.053 1.301 10.332 1.00 91.12 219 VAL A CA 1
ATOM 1616 C C . VAL A 1 219 ? 0.571 1.633 10.428 1.00 91.12 219 VAL A C 1
ATOM 1618 O O . VAL A 1 219 ? 0.169 2.785 10.268 1.00 91.12 219 VAL A O 1
ATOM 1621 N N . ARG A 1 220 ? -0.244 0.605 10.653 1.00 88.19 220 ARG A N 1
ATOM 1622 C CA . ARG A 1 220 ? -1.693 0.747 10.796 1.00 88.19 220 ARG A CA 1
ATOM 1623 C C . ARG A 1 220 ? -2.031 1.200 12.215 1.00 88.19 220 ARG A C 1
ATOM 1625 O O . ARG A 1 220 ? -1.395 0.758 13.169 1.00 88.19 220 ARG A O 1
ATOM 1632 N N . GLY A 1 221 ? -3.039 2.059 12.351 1.00 85.75 221 GLY A N 1
ATOM 1633 C CA . GLY A 1 221 ? -3.568 2.427 13.664 1.00 85.75 221 GLY A CA 1
ATOM 1634 C C . GLY A 1 221 ? -4.192 1.224 14.372 1.00 85.75 221 GLY A C 1
ATOM 1635 O O . GLY A 1 221 ? -4.487 0.203 13.750 1.00 85.75 221 GLY A O 1
ATOM 1636 N N . SER A 1 222 ? -4.375 1.322 15.681 1.00 91.31 222 SER A N 1
ATOM 1637 C CA . SER A 1 222 ? -4.923 0.238 16.498 1.00 91.31 222 SER A CA 1
ATOM 1638 C C . SER A 1 222 ? -6.423 0.405 16.708 1.00 91.31 222 SER A C 1
ATOM 1640 O O . SER A 1 222 ? -6.923 1.526 16.800 1.00 91.31 222 SER A O 1
ATOM 1642 N N . ALA A 1 223 ? -7.154 -0.704 16.819 1.00 93.44 223 ALA A N 1
ATOM 1643 C CA . ALA A 1 223 ? -8.553 -0.650 17.231 1.00 93.44 223 ALA A CA 1
ATOM 1644 C C . ALA A 1 223 ? -8.644 -0.609 18.760 1.00 93.44 223 ALA A C 1
ATOM 1646 O O . ALA A 1 223 ? -7.844 -1.230 19.458 1.00 93.44 223 ALA A O 1
ATOM 1647 N N . VAL A 1 224 ? -9.651 0.073 19.301 1.00 95.94 224 VAL A N 1
ATOM 1648 C CA . VAL A 1 224 ? -9.984 -0.011 20.727 1.00 95.94 224 VAL A CA 1
ATOM 1649 C C . VAL A 1 224 ? -11.174 -0.939 20.882 1.00 95.94 224 VAL A C 1
ATOM 1651 O O . VAL A 1 224 ? -12.239 -0.709 20.308 1.00 95.94 224 VAL A O 1
ATOM 1654 N N . ARG A 1 225 ? -10.991 -1.999 21.662 1.00 97.44 225 ARG A N 1
ATOM 1655 C CA . ARG A 1 225 ? -11.924 -3.116 21.803 1.00 97.44 225 ARG A CA 1
ATOM 1656 C C . ARG A 1 225 ? -12.413 -3.210 23.242 1.00 97.44 225 ARG A C 1
ATOM 1658 O O . ARG A 1 225 ? -11.632 -3.032 24.175 1.00 97.44 225 ARG A O 1
ATOM 1665 N N . ALA A 1 226 ? -13.685 -3.531 23.427 1.00 96.75 226 ALA A N 1
ATOM 1666 C CA . ALA A 1 226 ? -14.285 -3.754 24.737 1.00 96.75 226 ALA A CA 1
ATOM 1667 C C . ALA A 1 226 ? -15.173 -4.996 24.707 1.00 96.75 226 ALA A C 1
ATOM 1669 O O . ALA A 1 226 ? -15.915 -5.189 23.746 1.00 96.75 226 ALA A O 1
ATOM 1670 N N . GLN A 1 227 ? -15.121 -5.822 25.747 1.00 97.56 227 GLN A N 1
ATOM 1671 C CA . GLN A 1 227 ? -16.105 -6.879 25.925 1.00 97.56 227 GLN A CA 1
ATOM 1672 C C . GLN A 1 227 ? -17.351 -6.255 26.529 1.00 97.56 227 GLN A C 1
ATOM 1674 O O . GLN A 1 227 ? -17.272 -5.535 27.527 1.00 97.56 227 GLN A O 1
ATOM 1679 N N . VAL A 1 228 ? -18.498 -6.512 25.920 1.00 96.12 228 VAL A N 1
ATOM 1680 C CA . VAL A 1 228 ? -19.759 -5.885 26.280 1.00 96.12 228 VAL A CA 1
ATOM 1681 C C . VAL A 1 228 ? -20.894 -6.899 26.320 1.00 96.12 228 VAL A C 1
ATOM 1683 O O . VAL A 1 228 ? -20.840 -7.953 25.683 1.00 96.12 228 VAL A O 1
ATOM 1686 N N . LYS A 1 229 ? -21.944 -6.553 27.060 1.00 94.88 229 LYS A N 1
ATOM 1687 C CA . LYS A 1 229 ? -23.234 -7.235 27.065 1.00 94.88 229 LYS A CA 1
ATOM 1688 C C . LYS A 1 229 ? -24.302 -6.302 26.515 1.00 94.88 229 LYS A C 1
ATOM 1690 O O . LYS A 1 229 ? -24.491 -5.208 27.038 1.00 94.88 229 LYS A O 1
ATOM 1695 N N . ALA A 1 230 ? -25.021 -6.713 25.484 1.00 95.00 230 ALA A N 1
ATOM 1696 C CA . ALA A 1 230 ? -26.126 -5.932 24.955 1.00 95.00 230 ALA A CA 1
ATOM 1697 C C . ALA A 1 230 ? -27.294 -5.878 25.948 1.00 95.00 230 ALA A C 1
ATOM 1699 O O . ALA A 1 230 ? -27.719 -6.902 26.482 1.00 95.00 230 ALA A O 1
ATOM 1700 N N . VAL A 1 231 ? -27.832 -4.680 26.189 1.00 90.44 231 VAL A N 1
ATOM 1701 C CA . VAL A 1 231 ? -28.953 -4.482 27.127 1.00 90.44 231 VAL A CA 1
ATOM 1702 C C . VAL A 1 231 ? -30.271 -5.014 26.552 1.00 90.44 231 VAL A C 1
ATOM 1704 O O . VAL A 1 231 ? -31.153 -5.426 27.300 1.00 90.44 231 VAL A O 1
ATOM 1707 N N . SER A 1 232 ? -30.406 -5.006 25.227 1.00 91.06 232 SER A N 1
ATOM 1708 C CA . SER A 1 232 ? -31.624 -5.379 24.500 1.00 91.06 232 SER A CA 1
ATOM 1709 C C . SER A 1 232 ? -31.975 -6.867 24.623 1.00 91.06 232 SER A C 1
ATOM 1711 O O . SER A 1 232 ? -33.142 -7.205 24.805 1.00 91.06 232 SER A O 1
ATOM 1713 N N . ASP A 1 233 ? -30.977 -7.747 24.535 1.00 94.44 233 ASP A N 1
ATOM 1714 C CA . ASP A 1 233 ? -31.158 -9.201 24.462 1.00 94.44 233 ASP A CA 1
ATOM 1715 C C . ASP A 1 233 ? -30.176 -10.001 25.334 1.00 94.44 233 ASP A C 1
ATOM 1717 O O . ASP A 1 233 ? -30.272 -11.225 25.422 1.00 94.44 233 ASP A O 1
ATOM 1721 N N . GLY A 1 234 ? -29.240 -9.330 26.009 1.00 93.81 234 GLY A N 1
ATOM 1722 C CA . GLY A 1 234 ? -28.252 -9.965 26.875 1.00 93.81 234 GLY A CA 1
ATOM 1723 C C . GLY A 1 234 ? -27.089 -10.637 26.146 1.00 93.81 234 GLY A C 1
ATOM 1724 O O . GLY A 1 2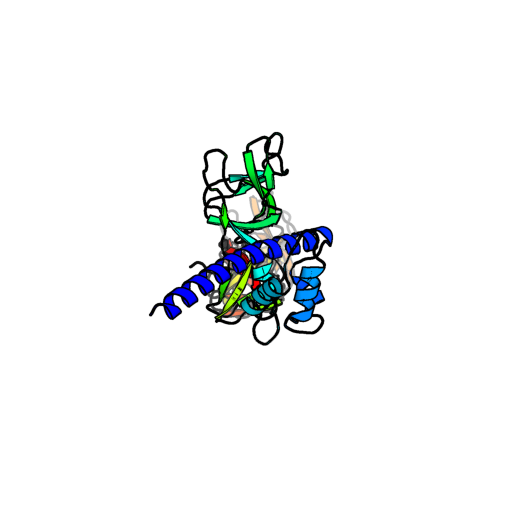34 ? -26.295 -11.294 26.822 1.00 93.81 234 GLY A O 1
ATOM 1725 N N . ALA A 1 235 ? -26.965 -10.489 24.820 1.00 97.69 235 ALA A N 1
ATOM 1726 C CA . ALA A 1 235 ? -25.866 -11.068 24.050 1.00 97.69 235 ALA A CA 1
ATOM 1727 C C . ALA A 1 235 ? -24.509 -10.521 24.520 1.00 97.69 235 ALA A C 1
ATOM 1729 O O . ALA A 1 235 ? -24.362 -9.319 24.738 1.00 97.69 235 ALA A O 1
ATOM 1730 N N . VAL A 1 236 ? -23.513 -11.395 24.668 1.00 97.81 236 VAL A N 1
ATOM 1731 C CA . VAL A 1 236 ? -22.161 -11.033 25.119 1.00 97.81 236 VAL A CA 1
ATOM 1732 C C . VAL A 1 236 ? -21.170 -11.238 23.986 1.00 97.81 236 VAL A C 1
ATOM 1734 O O . VAL A 1 236 ? -21.200 -12.263 23.310 1.00 97.81 236 VAL A O 1
ATOM 1737 N N . GLY A 1 237 ? -20.267 -10.280 23.815 1.00 97.94 237 GLY A N 1
ATOM 1738 C CA . GLY A 1 237 ? -19.177 -10.370 22.855 1.00 97.94 237 GLY A CA 1
ATOM 1739 C C . GLY A 1 237 ? -18.264 -9.157 22.937 1.00 97.94 237 GLY A C 1
ATOM 1740 O O . GLY A 1 237 ? -18.314 -8.387 23.891 1.00 97.94 237 GLY A O 1
ATOM 1741 N N . TRP A 1 238 ? -17.423 -8.982 21.936 1.00 98.19 238 TRP A N 1
ATOM 1742 C CA . TRP A 1 238 ? -16.487 -7.884 21.819 1.00 98.19 238 TRP A CA 1
ATOM 1743 C C . TRP A 1 238 ? -16.965 -6.866 20.796 1.00 98.19 238 TRP A C 1
ATOM 1745 O O . TRP A 1 238 ? -17.315 -7.217 19.676 1.00 98.19 238 TRP A O 1
ATOM 1755 N N . LEU A 1 239 ? -16.934 -5.597 21.177 1.00 97.50 239 LEU A N 1
ATOM 1756 C CA . LEU A 1 239 ? -17.288 -4.454 20.353 1.00 97.50 239 LEU A CA 1
ATOM 1757 C C . LEU A 1 239 ? -16.034 -3.632 20.052 1.00 97.50 239 LEU A C 1
ATOM 1759 O O . LEU A 1 239 ? -15.204 -3.385 20.931 1.00 97.50 239 LEU A O 1
ATOM 1763 N N . THR A 1 240 ? -15.918 -3.156 18.818 1.00 96.81 240 THR A N 1
ATOM 1764 C CA . THR A 1 240 ? -14.960 -2.101 18.470 1.00 96.81 240 THR A CA 1
ATOM 1765 C C . THR A 1 240 ? -15.527 -0.756 18.920 1.00 96.81 240 THR A C 1
ATOM 1767 O O . THR A 1 240 ? -16.514 -0.291 18.363 1.00 96.81 240 THR A O 1
ATOM 1770 N N . VAL A 1 241 ? -14.919 -0.146 19.938 1.00 95.62 241 VAL A N 1
ATOM 1771 C CA . VAL A 1 241 ? -15.290 1.170 20.492 1.00 95.62 241 VAL A CA 1
ATOM 1772 C C . VAL A 1 241 ? -14.719 2.300 19.635 1.00 95.62 241 VAL A C 1
ATOM 1774 O O . VAL A 1 241 ? -15.414 3.282 19.380 1.00 95.62 241 VAL A O 1
ATOM 1777 N N . THR A 1 242 ? -13.491 2.123 19.146 1.00 94.12 242 THR A N 1
ATOM 1778 C CA . THR A 1 242 ? -12.811 3.032 18.213 1.00 94.12 242 THR A CA 1
ATOM 1779 C C . THR A 1 242 ? -12.178 2.196 17.108 1.00 94.12 242 THR A C 1
ATOM 1781 O O . THR A 1 242 ? -11.495 1.215 17.410 1.00 94.12 242 THR A O 1
ATOM 1784 N N . SER A 1 243 ? -12.418 2.532 15.839 1.00 91.00 243 SER A N 1
ATOM 1785 C CA . SER A 1 243 ? -11.787 1.839 14.707 1.00 91.00 243 SER A CA 1
ATOM 1786 C C . SER A 1 243 ? -10.316 2.231 14.533 1.00 91.00 243 SER A C 1
ATOM 1788 O O . SER A 1 243 ? -9.823 3.151 15.182 1.00 91.00 243 SER A O 1
ATOM 1790 N N . ARG A 1 244 ? -9.599 1.495 13.675 1.00 89.19 244 ARG A N 1
ATOM 1791 C CA . ARG A 1 244 ? -8.149 1.646 13.448 1.00 89.19 244 ARG A CA 1
ATOM 1792 C C . ARG A 1 244 ? -7.776 2.994 12.823 1.00 89.19 244 ARG A C 1
ATOM 1794 O O . ARG A 1 244 ? -6.669 3.478 13.025 1.00 89.19 244 ARG A O 1
ATOM 1801 N N . ASP A 1 245 ? -8.714 3.620 12.121 1.00 84.38 245 ASP A N 1
ATOM 1802 C CA . ASP A 1 245 ? -8.642 4.995 11.611 1.00 84.38 245 ASP A CA 1
ATOM 1803 C C . ASP A 1 245 ? -8.906 6.073 12.687 1.00 84.38 245 ASP A C 1
ATOM 1805 O O . ASP A 1 245 ? -8.905 7.267 12.389 1.00 84.38 245 ASP A O 1
ATOM 1809 N N . GLY A 1 246 ? -9.148 5.670 13.938 1.00 87.25 246 GLY A N 1
ATOM 1810 C CA . GLY A 1 246 ? -9.424 6.560 15.062 1.00 87.25 246 GLY A CA 1
ATOM 1811 C C . GLY A 1 246 ? -10.878 7.025 15.169 1.00 87.25 246 GLY A C 1
ATOM 1812 O O . GLY A 1 246 ? -11.187 7.817 16.061 1.00 87.25 246 GLY A O 1
ATOM 1813 N N . GLN A 1 247 ? -11.787 6.554 14.306 1.00 88.94 247 GLN A N 1
ATOM 1814 C CA . GLN A 1 247 ? -13.193 6.957 14.377 1.00 88.94 247 GLN A CA 1
ATOM 1815 C C . GLN A 1 247 ? -13.909 6.275 15.555 1.00 88.94 247 GLN A C 1
ATOM 1817 O O . GLN A 1 247 ? -13.839 5.046 15.692 1.00 88.94 247 GLN A O 1
ATOM 1822 N N . PRO A 1 248 ? -14.623 7.029 16.411 1.00 91.81 248 PRO A N 1
ATOM 1823 C CA . PRO A 1 248 ? -15.458 6.434 17.442 1.00 91.81 248 PRO A CA 1
ATOM 1824 C C . PRO A 1 248 ? -16.619 5.656 16.802 1.00 91.81 248 PRO A C 1
ATOM 1826 O O . PRO A 1 248 ? -17.160 6.021 15.761 1.00 91.81 248 PRO A O 1
ATOM 1829 N N . ARG A 1 249 ? -16.958 4.521 17.411 1.00 94.25 249 ARG A N 1
ATOM 1830 C CA . ARG A 1 249 ? -18.079 3.646 17.024 1.00 94.25 249 ARG A CA 1
ATOM 1831 C C . ARG A 1 249 ? -19.089 3.499 18.152 1.00 94.25 249 ARG A C 1
ATOM 1833 O O . ARG A 1 249 ? -20.265 3.243 17.900 1.00 94.25 249 ARG A O 1
ATOM 1840 N N . ALA A 1 250 ? -18.643 3.693 19.388 1.00 94.00 250 ALA A N 1
ATOM 1841 C CA . ALA A 1 250 ? -19.498 3.785 20.555 1.00 94.00 250 ALA A CA 1
ATOM 1842 C C . ALA A 1 250 ? -18.975 4.865 21.503 1.00 94.00 250 ALA A C 1
ATOM 1844 O O . ALA A 1 250 ? -17.771 4.978 21.736 1.00 94.00 250 ALA A O 1
ATOM 1845 N N . ARG A 1 251 ? -19.885 5.646 22.087 1.00 91.50 251 ARG A N 1
ATOM 1846 C CA . ARG A 1 251 ? -19.543 6.642 23.109 1.00 91.50 251 ARG A CA 1
ATOM 1847 C C . ARG A 1 251 ? -19.838 6.102 24.492 1.00 91.50 251 ARG A C 1
ATOM 1849 O O . ARG A 1 251 ? -20.838 5.414 24.696 1.00 91.50 251 ARG A O 1
ATOM 1856 N N . GLN A 1 252 ? -18.981 6.452 25.444 1.00 89.31 252 GLN A N 1
ATOM 1857 C CA . GLN A 1 252 ? -19.213 6.134 26.844 1.00 89.31 252 GLN A CA 1
ATOM 1858 C C . GLN A 1 252 ? -20.495 6.834 27.320 1.00 89.31 252 GLN A C 1
ATOM 1860 O O . GLN A 1 252 ? -20.643 8.049 27.194 1.00 89.31 252 GLN A O 1
ATOM 1865 N N . GLY A 1 253 ? -21.436 6.039 27.818 1.00 81.38 253 GLY A N 1
ATOM 1866 C CA . GLY A 1 253 ? -22.664 6.481 28.464 1.00 81.38 253 GLY A CA 1
ATOM 1867 C C . GLY A 1 253 ? -22.462 6.764 29.954 1.00 81.38 253 GLY A C 1
ATOM 1868 O O . GLY A 1 253 ? -21.347 6.752 30.475 1.00 81.38 253 GLY A O 1
ATOM 1869 N N . GLN A 1 254 ? -23.564 7.022 30.662 1.00 75.75 254 GLN A N 1
ATOM 1870 C CA . GLN A 1 254 ? -23.529 7.253 32.110 1.00 75.75 254 GLN A CA 1
ATOM 1871 C C . GLN A 1 254 ? -23.196 5.952 32.857 1.00 75.75 254 GLN A C 1
ATOM 1873 O O . GLN A 1 254 ? -23.717 4.881 32.522 1.00 75.75 254 GLN A O 1
ATOM 1878 N N . SER A 1 255 ? -22.364 6.051 33.900 1.00 84.31 255 SER A N 1
ATOM 1879 C CA . SER A 1 255 ? -22.186 4.959 34.862 1.00 84.31 255 SER A CA 1
ATOM 1880 C C . SER A 1 255 ? -23.519 4.637 35.526 1.00 84.31 255 SER A C 1
ATOM 1882 O O . SER A 1 255 ? -24.313 5.534 35.834 1.00 84.31 255 SER A O 1
ATOM 1884 N N . THR A 1 256 ? -23.764 3.350 35.749 1.00 87.12 256 THR A N 1
ATOM 1885 C CA . THR A 1 256 ? -24.988 2.874 36.390 1.00 87.12 256 THR A CA 1
ATOM 1886 C C . THR A 1 256 ? -24.681 2.229 37.728 1.00 87.12 256 THR A C 1
ATOM 1888 O O . THR A 1 256 ? -23.691 1.513 37.881 1.00 87.12 256 THR A O 1
ATOM 1891 N N . PHE A 1 257 ? -25.536 2.505 38.705 1.00 91.69 257 PHE A N 1
ATOM 1892 C CA . PHE A 1 257 ? -25.467 1.931 40.041 1.00 91.69 257 PHE A CA 1
ATOM 1893 C C . PHE A 1 257 ? -26.771 1.210 40.350 1.00 91.69 257 PHE A C 1
ATOM 1895 O O . PHE A 1 257 ? -27.842 1.673 39.960 1.00 91.69 257 PHE A O 1
ATOM 1902 N N . THR A 1 258 ? -26.690 0.113 41.097 1.00 91.56 258 THR A N 1
ATOM 1903 C CA . THR A 1 258 ? -27.872 -0.596 41.598 1.00 91.56 258 THR A CA 1
ATOM 1904 C C . THR A 1 258 ? -27.914 -0.542 43.116 1.00 91.56 258 THR A C 1
ATOM 1906 O O . THR A 1 258 ? -26.935 -0.876 43.793 1.00 91.56 258 THR A O 1
ATOM 1909 N N . CYS A 1 259 ? -29.065 -0.162 43.667 1.00 95.00 259 CYS A N 1
ATOM 1910 C CA . CYS A 1 259 ? -29.294 -0.148 45.106 1.00 95.00 259 CYS A CA 1
ATOM 1911 C C . CYS A 1 259 ? -29.263 -1.577 45.683 1.00 95.00 259 CYS A C 1
ATOM 1913 O O . CYS A 1 259 ? -30.028 -2.451 45.275 1.00 95.00 259 CYS A O 1
ATOM 1915 N N . LYS A 1 260 ? -28.396 -1.839 46.664 1.00 95.75 260 LYS A N 1
ATOM 1916 C CA . LYS A 1 260 ? -28.267 -3.145 47.343 1.00 95.75 260 LYS A CA 1
ATOM 1917 C C . LYS A 1 260 ? -29.231 -3.315 48.508 1.00 95.75 260 LYS A C 1
ATOM 1919 O O . LYS A 1 260 ? -29.566 -4.439 48.879 1.00 95.75 260 LYS A O 1
ATOM 1924 N N . SER A 1 261 ? -29.721 -2.209 49.040 1.00 93.75 261 SER A N 1
ATOM 1925 C CA . SER A 1 261 ? -30.739 -2.139 50.079 1.00 93.75 261 SER A CA 1
ATOM 1926 C C . SER A 1 261 ? -31.542 -0.850 49.903 1.00 93.75 261 SER A C 1
ATOM 1928 O O . SER A 1 261 ? -31.207 -0.015 49.061 1.00 93.75 261 SER A O 1
ATOM 1930 N N . GLY A 1 262 ? -32.633 -0.702 50.658 1.00 94.56 262 GLY A N 1
ATOM 1931 C CA . GLY A 1 262 ? -33.422 0.525 50.603 1.00 94.56 262 GLY A CA 1
ATOM 1932 C C . GLY A 1 262 ? -32.617 1.720 51.122 1.00 94.56 262 GLY A C 1
ATOM 1933 O O . GLY A 1 262 ? -32.105 1.663 52.240 1.00 94.56 262 GLY A O 1
ATOM 1934 N N . ILE A 1 263 ? -32.526 2.798 50.341 1.00 96.19 263 ILE A N 1
ATOM 1935 C CA . ILE A 1 263 ? -31.694 3.970 50.658 1.00 96.19 263 ILE A CA 1
ATOM 1936 C C . ILE A 1 263 ? -32.415 5.278 50.318 1.00 96.19 263 ILE A C 1
ATOM 1938 O O . ILE A 1 263 ? -33.231 5.338 49.403 1.00 96.19 263 ILE A O 1
ATOM 1942 N N . ALA A 1 264 ? -32.154 6.333 51.088 1.00 96.31 264 ALA A N 1
ATOM 1943 C CA . ALA A 1 264 ? -32.711 7.654 50.831 1.00 96.31 264 ALA A CA 1
ATOM 1944 C C . ALA A 1 264 ? -32.023 8.328 49.631 1.00 96.31 264 ALA A C 1
ATOM 1946 O O . ALA A 1 264 ? -30.795 8.378 49.561 1.00 96.31 264 ALA A O 1
ATOM 1947 N N . LEU A 1 265 ? -32.833 8.885 48.734 1.00 97.25 265 LEU A N 1
ATOM 1948 C CA . LEU A 1 265 ? -32.452 9.896 47.757 1.00 97.25 265 LEU A CA 1
ATOM 1949 C C . LEU A 1 265 ? -32.706 11.269 48.388 1.00 97.25 265 LEU A C 1
ATOM 1951 O O . LEU A 1 265 ? -33.772 11.495 48.968 1.00 97.25 265 LEU A O 1
ATOM 1955 N N . THR A 1 266 ? -31.729 12.168 48.320 1.00 97.31 266 THR A N 1
ATOM 1956 C CA . THR A 1 266 ? -31.783 13.458 49.022 1.00 97.31 266 THR A CA 1
ATOM 1957 C C . THR A 1 266 ? -31.524 14.629 48.081 1.00 97.31 266 THR A C 1
ATOM 1959 O O . THR A 1 266 ? -30.926 14.457 47.023 1.00 97.31 266 THR A O 1
ATOM 1962 N N . ASP A 1 267 ? -31.985 15.829 48.426 1.00 96.50 267 ASP A N 1
ATOM 1963 C CA . ASP A 1 267 ? -31.892 17.002 47.540 1.00 96.50 267 ASP A CA 1
ATOM 1964 C C . ASP A 1 267 ? -30.489 17.627 47.453 1.00 96.50 267 ASP A C 1
ATOM 1966 O O . ASP A 1 267 ? -30.122 18.147 46.399 1.00 96.50 267 ASP A O 1
ATOM 1970 N N . VAL A 1 268 ? -29.675 17.529 48.508 1.00 95.81 268 VAL A N 1
ATOM 1971 C CA . VAL A 1 268 ? -28.307 18.089 48.557 1.00 95.81 268 VAL A CA 1
ATOM 1972 C C . VAL A 1 268 ? -27.247 17.060 48.974 1.00 95.81 268 VAL A C 1
ATOM 1974 O O . VAL A 1 268 ? -27.582 16.005 49.522 1.00 95.81 268 VAL A O 1
ATOM 1977 N N . LEU A 1 269 ? -25.973 17.372 48.683 1.00 93.62 269 LEU A N 1
ATOM 1978 C CA . LEU A 1 269 ? -24.808 16.513 48.946 1.00 93.62 269 LEU A CA 1
ATOM 1979 C C . LEU A 1 269 ? -24.598 16.239 50.451 1.00 93.62 269 LEU A C 1
ATOM 1981 O O . LEU A 1 269 ? -24.502 15.059 50.803 1.00 93.62 269 LEU A O 1
ATOM 1985 N N . PRO A 1 270 ? -24.552 17.247 51.353 1.00 94.38 270 PRO A N 1
ATOM 1986 C CA . PRO A 1 270 ? -24.257 16.993 52.760 1.00 94.38 270 PRO A CA 1
ATOM 1987 C C . PRO A 1 270 ? -25.397 16.258 53.462 1.00 94.38 270 PRO A C 1
ATOM 1989 O O . PRO A 1 270 ? -26.501 16.784 53.599 1.00 94.38 270 PRO A O 1
ATOM 1992 N N . VAL A 1 271 ? -25.145 15.045 53.967 1.00 90.69 271 VAL A N 1
ATOM 1993 C CA . VAL A 1 271 ? -26.202 14.190 54.545 1.00 90.69 271 VAL A CA 1
ATOM 1994 C C . VAL A 1 271 ? -26.883 14.818 55.760 1.00 90.69 271 VAL A C 1
ATOM 1996 O O . VAL A 1 271 ? -28.045 14.535 56.035 1.00 90.69 271 VAL A O 1
ATOM 1999 N N . LYS A 1 272 ? -26.155 15.656 56.505 1.00 90.12 272 LYS A N 1
ATOM 2000 C CA . LYS A 1 272 ? -26.644 16.290 57.736 1.00 90.12 272 LYS A CA 1
ATOM 2001 C C . LYS A 1 272 ? -27.578 17.470 57.465 1.00 90.12 272 LYS A C 1
ATOM 2003 O O . LYS A 1 272 ? -28.325 17.851 58.356 1.00 90.12 272 LYS A O 1
ATOM 2008 N N . GLU A 1 273 ? -27.538 18.022 56.256 1.00 92.56 273 GLU A N 1
ATOM 2009 C CA . GLU A 1 273 ? -28.310 19.204 55.848 1.00 92.56 273 GLU A CA 1
ATOM 2010 C C . GLU A 1 273 ? -29.395 18.854 54.823 1.00 92.56 273 GLU A C 1
ATOM 2012 O O . GLU A 1 273 ? -30.166 19.711 54.397 1.00 92.56 273 GLU A O 1
ATOM 2017 N N . CYS A 1 274 ? -29.453 17.589 54.411 1.00 92.38 274 CYS A N 1
ATOM 2018 C CA . CYS A 1 274 ? -30.326 17.152 53.342 1.00 92.38 274 CYS A CA 1
ATOM 2019 C C . CYS A 1 274 ? -31.738 16.810 53.814 1.00 92.38 274 CYS A C 1
ATOM 2021 O O . CYS A 1 274 ? -31.9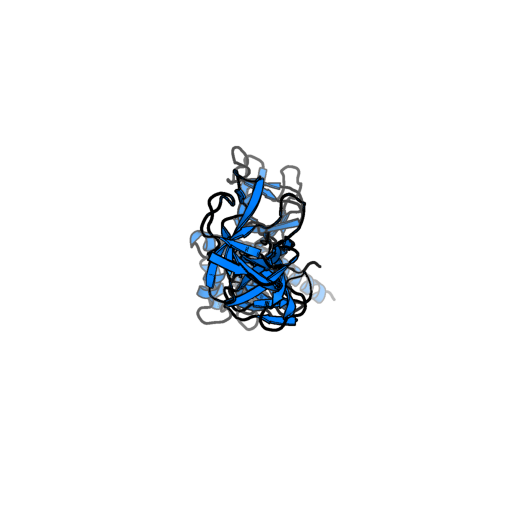66 16.376 54.947 1.00 92.38 274 CYS A O 1
ATOM 2023 N N . ARG A 1 275 ? -32.692 16.926 52.892 1.00 95.31 275 ARG A N 1
ATOM 2024 C CA . ARG A 1 275 ? -34.034 16.375 53.042 1.00 95.31 275 ARG A CA 1
ATOM 2025 C C . ARG A 1 275 ? -34.170 15.150 52.150 1.00 95.31 275 ARG A C 1
ATOM 2027 O O . ARG A 1 275 ? -33.757 15.144 50.991 1.00 95.31 275 ARG A O 1
ATOM 2034 N N . VAL A 1 276 ? -34.794 14.106 52.690 1.00 96.88 276 VAL A N 1
ATOM 2035 C CA . VAL A 1 276 ? -35.154 12.915 51.915 1.00 96.88 276 VAL A CA 1
ATOM 2036 C C . VAL A 1 276 ? -36.243 13.299 50.920 1.00 96.88 276 VAL A C 1
ATOM 2038 O O . VAL A 1 276 ? -37.358 13.633 51.316 1.00 96.88 276 VAL A O 1
ATOM 2041 N N . THR A 1 277 ? -35.917 13.268 49.632 1.00 95.00 277 THR A N 1
ATOM 2042 C CA . THR A 1 277 ? -36.869 13.530 48.546 1.00 95.00 277 THR A CA 1
ATOM 2043 C C . THR A 1 277 ? -37.608 12.263 48.152 1.00 95.00 277 THR A C 1
ATOM 2045 O O . THR A 1 277 ? -38.773 12.320 47.767 1.00 95.00 277 THR A O 1
ATOM 2048 N N . ARG A 1 278 ? -36.942 11.109 48.268 1.00 95.19 278 ARG A N 1
ATOM 2049 C CA . ARG A 1 278 ? -37.495 9.806 47.903 1.00 95.19 278 ARG A CA 1
ATOM 2050 C C . ARG A 1 278 ? -36.756 8.671 48.618 1.00 95.19 278 ARG A C 1
ATOM 2052 O O . ARG A 1 278 ? -35.603 8.823 49.008 1.00 95.19 278 ARG A O 1
ATOM 2059 N N . LYS A 1 279 ? -37.402 7.513 48.781 1.00 96.38 279 LYS A N 1
ATOM 2060 C CA . LYS A 1 279 ? -36.748 6.264 49.203 1.00 96.38 279 LYS A CA 1
ATOM 2061 C C . LYS A 1 279 ? -36.623 5.334 47.995 1.00 96.38 279 LYS A C 1
ATOM 2063 O O . LYS A 1 279 ? -37.622 5.068 47.331 1.00 96.38 279 LYS A O 1
ATOM 2068 N N . LEU A 1 280 ? -35.401 4.905 47.702 1.00 97.06 280 LEU A N 1
ATOM 2069 C CA . LEU A 1 280 ? -35.066 3.973 46.629 1.00 97.06 280 LEU A CA 1
ATOM 2070 C C . LEU A 1 280 ? -35.155 2.541 47.152 1.00 97.06 280 LEU A C 1
ATOM 2072 O O . LEU A 1 280 ? -34.767 2.278 48.295 1.00 97.06 280 LEU A O 1
ATOM 2076 N N . ASP A 1 281 ? -35.652 1.631 46.321 1.00 96.44 281 ASP A N 1
ATOM 2077 C CA . ASP A 1 281 ? -35.815 0.221 46.676 1.00 96.44 281 ASP A CA 1
ATOM 2078 C C . ASP A 1 281 ? -34.553 -0.594 46.351 1.00 96.44 281 ASP A C 1
ATOM 2080 O O . ASP A 1 281 ? -33.761 -0.248 45.472 1.00 96.44 281 ASP A O 1
ATOM 2084 N N . ARG A 1 282 ? -34.375 -1.740 47.023 1.00 95.62 282 ARG A N 1
ATOM 2085 C CA . ARG A 1 282 ? -33.355 -2.719 46.615 1.00 95.62 282 ARG A CA 1
ATOM 2086 C C . ARG A 1 282 ? -33.612 -3.145 45.164 1.00 95.62 282 ARG A C 1
ATOM 2088 O O . ARG A 1 282 ? -34.723 -3.535 44.826 1.00 95.62 282 ARG A O 1
ATOM 2095 N N . GLY A 1 283 ? -32.566 -3.131 44.345 1.00 90.19 283 GLY A N 1
ATOM 2096 C CA . GLY A 1 283 ? -32.619 -3.460 42.921 1.00 90.19 283 GLY A CA 1
ATOM 2097 C C . GLY A 1 283 ? -32.933 -2.270 42.012 1.00 90.19 283 GLY A C 1
ATOM 2098 O O . GLY A 1 283 ? -32.917 -2.434 40.797 1.00 90.19 283 GLY A O 1
ATOM 2099 N N . GLU A 1 284 ? -33.198 -1.080 42.557 1.00 93.81 284 GLU A N 1
ATOM 2100 C CA . GLU A 1 284 ? -33.431 0.106 41.736 1.00 93.81 284 GLU A CA 1
ATOM 2101 C C . GLU A 1 284 ? -32.138 0.587 41.055 1.00 93.81 284 GLU A C 1
ATOM 2103 O O . GLU A 1 284 ? -31.079 0.646 41.684 1.00 93.81 284 GLU A O 1
ATOM 2108 N N . VAL A 1 285 ? -32.239 0.919 39.762 1.00 90.38 285 VAL A N 1
ATOM 2109 C CA . VAL A 1 285 ? -31.110 1.332 38.916 1.00 90.38 285 VAL A CA 1
ATOM 2110 C C . VAL A 1 285 ? -31.044 2.851 38.816 1.00 90.38 285 VAL A C 1
ATOM 2112 O O . VAL A 1 285 ? -32.043 3.525 38.545 1.00 90.38 285 VAL A O 1
ATOM 2115 N N . LEU A 1 286 ? -29.841 3.382 38.991 1.00 92.31 286 LEU A N 1
ATOM 2116 C CA . LEU A 1 286 ? -29.527 4.801 38.998 1.00 92.31 286 LEU A CA 1
ATOM 2117 C C . LEU A 1 286 ? -28.521 5.113 37.891 1.00 92.31 286 LEU A C 1
ATOM 2119 O O . LEU A 1 286 ? -27.547 4.379 37.732 1.00 92.31 286 LEU A O 1
ATOM 2123 N N . SER A 1 287 ? -28.715 6.208 37.155 1.00 90.06 287 SER A N 1
ATOM 2124 C CA . SER A 1 287 ? -27.692 6.742 36.252 1.00 90.06 287 SER A CA 1
ATOM 2125 C C . SER A 1 287 ? -26.995 7.945 36.873 1.00 90.06 287 SER A C 1
ATOM 2127 O O . SER A 1 287 ? -27.649 8.895 37.308 1.00 90.06 287 SER A O 1
ATOM 2129 N N . VAL A 1 288 ? -25.667 7.883 36.948 1.00 92.25 288 VAL A N 1
ATOM 2130 C CA . VAL A 1 288 ? -24.848 8.907 37.602 1.00 92.25 288 VAL A CA 1
ATOM 2131 C C . VAL A 1 288 ? -24.894 10.203 36.798 1.00 92.25 288 VAL A C 1
ATOM 2133 O O . VAL A 1 288 ? -24.667 10.211 35.590 1.00 92.25 288 VAL A O 1
ATOM 2136 N N . LEU A 1 289 ? -25.184 11.295 37.499 1.00 90.81 289 LEU A N 1
ATOM 2137 C CA . LEU A 1 289 ? -25.103 12.666 37.004 1.00 90.81 289 LEU A CA 1
ATOM 2138 C C . LEU A 1 289 ? -23.838 13.362 37.520 1.00 90.81 289 LEU A C 1
ATOM 2140 O O . LEU A 1 289 ? -23.248 14.161 36.803 1.00 90.81 289 LEU A O 1
ATOM 2144 N N . GLU A 1 290 ? -23.426 13.058 38.754 1.00 90.88 290 GLU A N 1
ATOM 2145 C CA . GLU A 1 290 ? -22.256 13.650 39.407 1.00 90.88 290 GLU A CA 1
ATOM 2146 C C . GLU A 1 290 ? -21.660 12.683 40.440 1.00 90.88 290 GLU A C 1
ATOM 2148 O O . GLU A 1 290 ? -22.388 11.941 41.107 1.00 90.88 290 GLU A O 1
ATOM 2153 N N . GLY A 1 291 ? -20.340 12.731 40.614 1.00 87.88 291 GLY A N 1
ATOM 2154 C CA . GLY A 1 291 ? -19.603 11.925 41.584 1.00 87.88 291 GLY A CA 1
ATOM 2155 C C . GLY A 1 291 ? -19.026 10.620 41.023 1.00 87.88 291 GLY A C 1
ATOM 2156 O O . GLY A 1 291 ? -19.129 10.368 39.821 1.00 87.88 291 GLY A O 1
ATOM 2157 N N . PRO A 1 292 ? -18.389 9.794 41.874 1.00 91.38 292 PRO A N 1
ATOM 2158 C CA . PRO A 1 292 ? -18.437 9.840 43.343 1.00 91.38 292 PRO A CA 1
ATOM 2159 C C . PRO A 1 292 ? -17.781 11.082 43.967 1.00 91.38 292 PRO A C 1
ATOM 2161 O O . PRO A 1 292 ? -16.718 11.507 43.526 1.00 91.38 292 PRO A O 1
ATOM 2164 N N . VAL A 1 293 ? -18.417 11.655 44.993 1.00 93.44 293 VAL A N 1
ATOM 2165 C CA . VAL A 1 293 ? -17.904 12.777 45.801 1.00 93.44 293 VAL A CA 1
ATOM 2166 C C . VAL A 1 293 ? -18.001 12.409 47.278 1.00 93.44 293 VAL A C 1
ATOM 2168 O O . VAL A 1 293 ? -19.021 11.872 47.716 1.00 93.44 293 VAL A O 1
ATOM 2171 N N . ASP A 1 294 ? -16.967 12.715 48.055 1.00 92.81 294 ASP A N 1
ATOM 2172 C CA . ASP A 1 294 ? -17.012 12.556 49.506 1.00 92.81 294 ASP A CA 1
ATOM 2173 C C . ASP A 1 294 ? -17.791 13.711 50.143 1.00 92.81 294 ASP A C 1
ATOM 2175 O O . ASP A 1 294 ? -17.477 14.883 49.943 1.00 92.81 294 ASP A O 1
ATOM 2179 N N . ASP A 1 295 ? -18.821 13.381 50.921 1.00 90.56 295 ASP A N 1
ATOM 2180 C CA . ASP A 1 295 ? -19.572 14.352 51.709 1.00 90.56 295 ASP A CA 1
ATOM 2181 C C . ASP A 1 295 ? -18.690 14.878 52.858 1.00 90.56 295 ASP A C 1
ATOM 2183 O O . ASP A 1 295 ? -18.429 14.129 53.805 1.00 90.56 295 ASP A O 1
ATOM 2187 N N . PRO A 1 296 ? -18.275 16.158 52.854 1.00 85.00 296 PRO A N 1
ATOM 2188 C CA . PRO A 1 296 ? -17.382 16.700 53.878 1.00 85.00 296 PRO A CA 1
ATOM 2189 C C . PRO A 1 296 ? -18.000 16.685 55.286 1.00 85.00 296 PRO A C 1
ATOM 2191 O O . PRO A 1 296 ? -17.272 16.677 56.277 1.00 85.00 296 PRO A O 1
ATOM 2194 N N . ALA A 1 297 ? -19.332 16.650 55.406 1.00 84.00 297 ALA A N 1
ATOM 2195 C CA . ALA A 1 297 ? -20.021 16.660 56.693 1.00 84.00 297 ALA A CA 1
ATOM 2196 C C . ALA A 1 297 ? -20.054 15.280 57.374 1.00 84.00 297 ALA A C 1
ATOM 2198 O O . ALA A 1 297 ? -20.233 15.196 58.599 1.00 84.00 297 ALA A O 1
ATOM 2199 N N . SER A 1 298 ? -19.929 14.198 56.600 1.00 87.06 298 SER A N 1
ATOM 2200 C CA . SER A 1 298 ? -20.056 12.821 57.093 1.00 87.06 298 SER A CA 1
ATOM 2201 C C . SER A 1 298 ? -18.912 11.880 56.719 1.00 87.06 298 SER A C 1
ATOM 2203 O O . SER A 1 298 ? -18.815 10.805 57.309 1.00 87.06 298 SER A O 1
ATOM 2205 N N . GLY A 1 299 ? -18.062 12.263 55.768 1.00 86.50 299 GLY A N 1
ATOM 2206 C CA . GLY A 1 299 ? -17.015 11.425 55.186 1.00 86.50 299 GLY A CA 1
ATOM 2207 C C . GLY A 1 299 ? -17.542 10.280 54.315 1.00 86.50 299 GLY A C 1
ATOM 2208 O O . GLY A 1 299 ? -16.780 9.381 53.974 1.00 86.50 299 GLY A O 1
ATOM 2209 N N . MET A 1 300 ? -18.841 10.252 53.994 1.00 90.88 300 MET A N 1
ATOM 2210 C CA . MET A 1 300 ? -19.433 9.197 53.168 1.00 90.88 300 MET A CA 1
ATOM 2211 C C . MET A 1 300 ? -19.339 9.544 51.683 1.00 90.88 300 MET A C 1
ATOM 2213 O O . MET A 1 300 ? -19.672 10.658 51.287 1.00 90.88 300 MET A O 1
ATOM 2217 N N . SER A 1 301 ? -18.979 8.565 50.852 1.00 92.75 301 SER A N 1
ATOM 2218 C CA . SER A 1 301 ? -18.985 8.727 49.397 1.00 92.75 301 SER A CA 1
ATOM 2219 C C . SER A 1 301 ? -20.414 8.680 48.852 1.00 92.75 301 SER A C 1
ATOM 2221 O O . SER A 1 301 ? -21.195 7.772 49.172 1.00 92.75 301 SER A O 1
ATOM 2223 N N . ARG A 1 302 ? -20.771 9.673 48.038 1.00 95.50 302 ARG A N 1
ATOM 2224 C CA . ARG A 1 302 ? -22.109 9.868 47.475 1.00 95.50 302 ARG A CA 1
ATOM 2225 C C . ARG A 1 302 ? -22.035 10.140 45.979 1.00 95.50 302 ARG A C 1
ATOM 2227 O O . ARG A 1 302 ? -21.046 10.660 45.475 1.00 95.50 302 ARG A O 1
ATOM 2234 N N . ILE A 1 303 ? -23.117 9.833 45.277 1.00 95.50 303 ILE A N 1
ATOM 2235 C CA . ILE A 1 303 ? -23.316 10.219 43.875 1.00 95.50 303 ILE A CA 1
ATOM 2236 C C . ILE A 1 303 ? -24.606 11.018 43.757 1.00 95.50 303 ILE A C 1
ATOM 2238 O O . ILE A 1 303 ? -25.581 10.732 44.458 1.00 95.50 303 ILE A O 1
ATOM 2242 N N . LYS A 1 304 ? -24.630 11.988 42.847 1.00 96.06 304 LYS A N 1
ATOM 2243 C CA . LYS A 1 304 ? -25.877 12.544 42.333 1.00 96.06 304 LYS A CA 1
ATOM 2244 C C . LYS A 1 304 ? -26.315 11.659 41.185 1.00 96.06 304 LYS A C 1
ATOM 2246 O O . LYS A 1 304 ? -25.543 11.423 40.257 1.00 96.06 304 LYS A O 1
ATOM 2251 N N . ALA A 1 305 ? -27.532 11.152 41.237 1.00 95.06 305 ALA A N 1
ATOM 2252 C CA . ALA A 1 305 ? -28.017 10.216 40.244 1.00 95.06 305 ALA A CA 1
ATOM 2253 C C . ALA A 1 305 ? -29.486 10.452 39.913 1.00 95.06 305 ALA A C 1
ATOM 2255 O O . ALA A 1 305 ? -30.232 11.050 40.690 1.00 95.06 305 ALA A O 1
ATOM 2256 N N . LYS A 1 306 ? -29.882 9.950 38.747 1.00 94.00 306 LYS A N 1
ATOM 2257 C CA . LYS A 1 306 ? -31.262 9.885 38.284 1.00 94.00 306 LYS A CA 1
ATOM 2258 C C . LYS A 1 306 ? -31.772 8.459 38.410 1.00 94.00 306 LYS A C 1
ATOM 2260 O O . LYS A 1 306 ? -31.197 7.541 37.823 1.00 94.00 306 LYS A O 1
ATOM 2265 N N . ALA A 1 307 ? -32.853 8.263 39.149 1.00 93.69 307 ALA A N 1
ATOM 2266 C CA . ALA A 1 307 ? -33.518 6.976 39.242 1.00 93.69 307 ALA A CA 1
ATOM 2267 C C . ALA A 1 307 ? -34.189 6.627 37.908 1.00 93.69 307 ALA A C 1
ATOM 2269 O O . ALA A 1 307 ? -34.978 7.406 37.373 1.00 93.69 307 ALA A O 1
ATOM 2270 N N . LYS A 1 308 ? -33.907 5.439 37.361 1.00 88.06 308 LYS A N 1
ATOM 2271 C CA . LYS A 1 308 ? -34.501 4.993 36.088 1.00 88.06 308 LYS A CA 1
ATOM 2272 C C . LYS A 1 308 ? -36.001 4.701 36.194 1.00 88.06 308 LYS A C 1
ATOM 2274 O O . LYS A 1 308 ? -36.689 4.772 35.184 1.00 88.06 308 LYS A O 1
ATOM 2279 N N . LYS A 1 309 ? -36.497 4.385 37.396 1.00 91.31 309 LYS A N 1
ATOM 2280 C CA . LYS A 1 309 ? -37.892 3.989 37.653 1.00 91.31 309 LYS A CA 1
ATOM 2281 C C . LYS A 1 309 ? -38.897 5.120 37.412 1.00 91.31 309 LYS A C 1
ATOM 2283 O O . LYS A 1 309 ? -39.976 4.860 36.895 1.00 91.31 309 LYS A O 1
ATOM 2288 N N . ASP A 1 310 ? -38.558 6.349 37.790 1.00 93.19 310 ASP A N 1
ATOM 2289 C CA . ASP A 1 310 ? -39.470 7.502 37.733 1.00 93.19 310 ASP A CA 1
ATOM 2290 C C . ASP A 1 310 ? -38.786 8.827 37.350 1.00 93.19 310 ASP A C 1
ATOM 2292 O O . ASP A 1 310 ? -39.429 9.873 37.309 1.00 93.19 310 ASP A O 1
ATOM 2296 N N . GLY A 1 311 ? -37.482 8.801 37.065 1.00 91.81 311 GLY A N 1
ATOM 2297 C CA . GLY A 1 311 ? -36.712 9.983 36.699 1.00 91.81 311 GLY A CA 1
ATOM 2298 C C . GLY A 1 311 ? -36.333 10.894 37.868 1.00 91.81 311 GLY A C 1
ATOM 2299 O O . GLY A 1 311 ? -35.784 11.961 37.597 1.00 91.81 311 GLY A O 1
ATOM 2300 N N . ALA A 1 312 ? -36.590 10.512 39.126 1.00 95.31 312 ALA A N 1
ATOM 2301 C CA . ALA A 1 312 ? -36.238 11.322 40.290 1.00 95.31 312 ALA A CA 1
ATOM 2302 C C . ALA A 1 312 ? -34.719 11.515 40.397 1.00 95.31 312 ALA A C 1
ATOM 2304 O O . ALA A 1 312 ? -33.951 10.556 40.328 1.00 95.31 312 ALA A O 1
ATOM 2305 N N . GLU A 1 313 ? -34.289 12.759 40.590 1.00 96.94 313 GLU A N 1
ATOM 2306 C CA . GLU A 1 313 ? -32.878 13.126 40.706 1.00 96.94 313 GLU A CA 1
ATOM 2307 C C . GLU A 1 313 ? -32.538 13.521 42.141 1.00 96.94 313 GLU A C 1
ATOM 2309 O O . GLU A 1 313 ? -33.322 14.175 42.831 1.00 96.94 313 GLU A O 1
ATOM 2314 N N . GLY A 1 314 ? -31.354 13.128 42.596 1.00 96.88 314 GLY A N 1
ATOM 2315 C CA . GLY A 1 314 ? -30.862 13.495 43.916 1.00 96.88 314 GLY A CA 1
ATOM 2316 C C . GLY A 1 314 ? -29.582 12.767 44.289 1.00 96.88 314 GLY A C 1
ATOM 2317 O O . GLY A 1 314 ? -28.998 12.039 43.489 1.00 96.88 314 GLY A O 1
ATOM 2318 N N . TRP A 1 315 ? -29.143 12.975 45.521 1.00 97.50 315 TRP A N 1
ATOM 2319 C CA . TRP A 1 315 ? -27.939 12.385 46.077 1.00 97.50 315 TRP A CA 1
ATOM 2320 C C . TRP A 1 315 ? -28.245 11.078 46.796 1.00 97.50 315 TRP A C 1
ATOM 2322 O O . TRP A 1 315 ? -29.105 11.037 47.674 1.00 97.50 315 TRP A O 1
ATOM 2332 N N . VAL A 1 316 ? -27.477 10.035 46.502 1.00 96.88 316 VAL A N 1
ATOM 2333 C CA . VAL A 1 316 ? -27.534 8.743 47.194 1.00 96.88 316 VAL A CA 1
ATOM 2334 C C . VAL A 1 316 ? -26.167 8.406 47.782 1.00 96.88 316 VAL A C 1
ATOM 2336 O O . VAL A 1 316 ? -25.126 8.688 47.187 1.00 96.88 316 VAL A O 1
ATOM 2339 N N . THR A 1 317 ? -26.164 7.818 48.974 1.00 95.62 317 THR A N 1
ATOM 2340 C CA . THR A 1 317 ? -24.943 7.335 49.625 1.00 95.62 317 THR A CA 1
ATOM 2341 C C . THR A 1 317 ? -24.534 5.989 49.041 1.00 95.62 317 THR A C 1
ATOM 2343 O O . THR A 1 317 ? -25.356 5.078 48.983 1.00 95.62 317 THR A O 1
ATOM 2346 N N . LEU A 1 318 ? -23.267 5.838 48.648 1.00 94.75 318 LEU A N 1
ATOM 2347 C CA . LEU A 1 318 ? -22.734 4.570 48.141 1.00 94.75 318 LEU A CA 1
ATOM 2348 C C . LEU A 1 318 ? -22.431 3.600 49.286 1.00 94.75 318 LEU A C 1
ATOM 2350 O O . LEU A 1 318 ? -22.904 2.463 49.293 1.00 94.75 318 LEU A O 1
ATOM 2354 N N . LYS A 1 319 ? -21.679 4.070 50.288 1.00 92.44 319 LYS A N 1
ATOM 2355 C CA . LYS A 1 319 ? -21.248 3.290 51.454 1.00 92.44 319 LYS A CA 1
ATOM 2356 C C . LYS A 1 319 ? -21.373 4.118 52.732 1.00 92.44 319 LYS A C 1
ATOM 2358 O O . LYS A 1 319 ? -20.906 5.251 52.787 1.00 92.44 319 LYS A O 1
ATOM 2363 N N . GLY A 1 320 ? -22.022 3.556 53.750 1.00 87.12 320 GLY A N 1
ATOM 2364 C CA . GLY A 1 320 ? -22.185 4.188 55.059 1.00 87.12 320 GLY A CA 1
ATOM 2365 C C . GLY A 1 320 ? -20.927 4.127 55.929 1.00 87.12 320 GLY A C 1
ATOM 2366 O O . GLY A 1 320 ? -20.034 3.312 55.699 1.00 87.12 320 GLY A O 1
ATOM 2367 N N . ASN A 1 321 ? -20.902 4.933 56.992 1.00 83.56 321 ASN A N 1
ATOM 2368 C CA . ASN A 1 321 ? -19.821 4.993 57.990 1.00 83.56 321 ASN A CA 1
ATOM 2369 C C . ASN A 1 321 ? -19.517 3.647 58.685 1.00 83.56 321 ASN A C 1
ATOM 2371 O O . ASN A 1 321 ? -18.364 3.356 58.980 1.00 83.56 321 ASN A O 1
ATOM 2375 N N . ALA A 1 322 ? -20.528 2.802 58.897 1.00 82.62 322 ALA A N 1
ATOM 2376 C CA . ALA A 1 322 ? -20.382 1.448 59.441 1.00 82.62 322 ALA A CA 1
ATOM 2377 C C . ALA A 1 322 ? -19.970 0.398 58.384 1.00 82.62 322 ALA A C 1
ATOM 2379 O O . ALA A 1 322 ? -20.018 -0.802 58.639 1.00 82.62 322 ALA A O 1
ATOM 2380 N N . GLY A 1 323 ? -19.625 0.826 57.166 1.00 82.94 323 GLY A N 1
ATOM 2381 C CA . GLY A 1 323 ? -19.153 -0.042 56.087 1.00 82.94 323 GLY A CA 1
ATOM 2382 C C . GLY A 1 323 ? -20.241 -0.692 55.225 1.00 82.94 323 GLY A C 1
ATOM 2383 O O . GLY A 1 323 ? -19.904 -1.348 54.242 1.00 82.94 323 GLY A O 1
ATOM 2384 N N . SER A 1 324 ? -21.526 -0.492 55.538 1.00 90.62 324 SER A N 1
ATOM 2385 C CA . SER A 1 324 ? -22.648 -1.011 54.738 1.00 90.62 324 SER A CA 1
ATOM 2386 C C . SER A 1 324 ? -22.693 -0.374 53.344 1.00 90.62 324 SER A C 1
ATOM 2388 O O . SER A 1 324 ? -22.674 0.850 53.234 1.00 90.62 324 SER A O 1
ATOM 2390 N N . VAL A 1 325 ? -22.778 -1.190 52.288 1.00 93.06 325 VAL A N 1
ATOM 2391 C CA . VAL A 1 325 ? -22.894 -0.740 50.888 1.00 93.06 325 VAL A CA 1
ATOM 2392 C C . VAL A 1 325 ? -24.372 -0.634 50.509 1.00 93.06 325 VAL A C 1
ATOM 2394 O O . VAL A 1 325 ? -25.111 -1.614 50.598 1.00 93.06 325 VAL A O 1
ATOM 2397 N N . TYR A 1 326 ? -24.803 0.554 50.093 1.00 94.94 326 TYR A N 1
ATOM 2398 C CA . TYR A 1 326 ? -26.193 0.862 49.741 1.00 94.94 326 TYR A CA 1
ATOM 2399 C C . TYR A 1 326 ? -26.422 0.912 48.235 1.00 94.94 326 TYR A C 1
ATOM 2401 O O . TYR A 1 326 ? -27.496 0.530 47.775 1.00 94.94 326 TYR A O 1
ATOM 2409 N N . ALA A 1 327 ? -25.423 1.334 47.466 1.00 93.50 327 ALA A N 1
ATOM 2410 C CA . ALA A 1 327 ? -25.436 1.299 46.012 1.00 93.50 327 ALA A CA 1
ATOM 2411 C C . ALA A 1 327 ? -24.058 0.863 45.509 1.00 93.50 327 ALA A C 1
ATOM 2413 O O . ALA A 1 327 ? -23.035 1.322 46.013 1.00 93.50 327 ALA A O 1
ATOM 2414 N N . GLU A 1 328 ? -24.043 -0.037 44.534 1.00 91.06 328 GLU A N 1
ATOM 2415 C CA . GLU A 1 328 ? -22.821 -0.559 43.915 1.00 91.06 328 GLU A CA 1
ATOM 2416 C C . GLU A 1 328 ? -22.809 -0.190 42.432 1.00 91.06 328 GLU A C 1
ATOM 2418 O O . GLU A 1 328 ? -23.869 -0.210 41.802 1.00 91.06 328 GLU A O 1
ATOM 2423 N N . GLU A 1 329 ? -21.636 0.151 41.887 1.00 87.19 329 GLU A N 1
ATOM 2424 C CA . GLU A 1 329 ? -21.465 0.370 40.447 1.00 87.19 329 GLU A CA 1
ATOM 2425 C C . GLU A 1 329 ? -21.729 -0.962 39.741 1.00 87.19 329 GLU A C 1
ATOM 2427 O O . GLU A 1 329 ? -21.030 -1.945 39.971 1.00 87.19 329 GLU A O 1
ATOM 2432 N N . THR A 1 330 ? -22.782 -1.022 38.929 1.00 79.31 330 THR A N 1
ATOM 2433 C CA . THR A 1 330 ? -23.209 -2.262 38.263 1.00 79.31 330 THR A CA 1
ATOM 2434 C C . THR A 1 330 ? -22.822 -2.333 36.798 1.00 79.31 330 THR A C 1
ATOM 2436 O O . THR A 1 330 ? -22.963 -3.388 36.194 1.00 79.31 330 THR A O 1
ATOM 2439 N N . GLY A 1 331 ? -22.302 -1.247 36.230 1.00 72.94 331 GLY A N 1
ATOM 2440 C CA . GLY A 1 331 ? -21.748 -1.262 34.884 1.00 72.94 331 GLY A CA 1
ATOM 2441 C C . GLY A 1 331 ? -21.545 0.132 34.312 1.00 72.94 331 GLY A C 1
ATOM 2442 O O . GLY A 1 331 ? -22.223 1.098 34.685 1.00 72.94 331 GLY A O 1
ATOM 2443 N N . ARG A 1 332 ? -20.622 0.221 33.355 1.00 82.50 332 ARG A N 1
ATOM 2444 C CA . ARG A 1 332 ? -20.447 1.392 32.493 1.00 82.50 332 ARG A CA 1
ATOM 2445 C C . ARG A 1 332 ? -21.145 1.106 31.181 1.00 82.50 332 ARG A C 1
ATOM 2447 O O . ARG A 1 332 ? -20.859 0.095 30.551 1.00 82.50 332 ARG A O 1
ATOM 2454 N N . THR A 1 333 ? -22.076 1.962 30.787 1.00 89.19 333 THR A N 1
ATOM 2455 C CA . THR A 1 333 ? -22.783 1.765 29.521 1.00 89.19 333 THR A CA 1
ATOM 2456 C C . THR A 1 333 ? -22.029 2.426 28.377 1.00 89.19 333 THR A C 1
ATOM 2458 O O . THR A 1 333 ? -21.335 3.419 28.583 1.00 89.19 333 THR A O 1
ATOM 2461 N N . TYR A 1 334 ? -22.164 1.885 27.173 1.00 92.88 334 TYR A N 1
ATOM 2462 C CA . TYR A 1 334 ? -21.794 2.531 25.920 1.00 92.88 334 TYR A CA 1
ATOM 2463 C C . TYR A 1 334 ? -23.023 2.600 25.021 1.00 92.88 334 TYR A C 1
ATOM 2465 O O . TYR A 1 334 ? -23.873 1.710 25.057 1.00 92.88 334 TYR A O 1
ATOM 2473 N N . VAL A 1 335 ? -23.110 3.660 24.223 1.00 92.69 335 VAL A N 1
ATOM 2474 C CA . VAL A 1 335 ? -24.151 3.834 23.206 1.00 92.69 335 VAL A CA 1
ATOM 2475 C C . VAL A 1 335 ? -23.484 3.791 21.842 1.00 92.69 335 VAL A C 1
ATOM 2477 O O . VAL A 1 335 ? -22.540 4.547 21.595 1.00 92.69 335 VAL A O 1
ATOM 2480 N N . LEU A 1 336 ? -23.952 2.899 20.971 1.00 94.69 336 LEU A N 1
ATOM 2481 C CA . LEU A 1 336 ? -23.421 2.777 19.618 1.00 94.69 336 LEU A CA 1
ATOM 2482 C C . LEU A 1 336 ? -23.781 4.007 18.782 1.00 94.69 336 LEU A C 1
ATOM 2484 O O . LEU A 1 336 ? -24.924 4.457 18.786 1.00 94.69 336 LEU A O 1
ATOM 2488 N N . GLU A 1 337 ? -22.820 4.531 18.025 1.00 94.12 337 GLU A N 1
ATOM 2489 C CA . GLU A 1 337 ? -23.055 5.653 17.106 1.00 94.12 337 GLU A CA 1
ATOM 2490 C C . GLU A 1 337 ? -23.640 5.192 15.769 1.00 94.12 337 GLU A C 1
ATOM 2492 O O . GLU A 1 337 ? -24.437 5.894 15.152 1.00 94.12 337 GLU A O 1
ATOM 2497 N N . ALA A 1 338 ? -23.265 3.993 15.335 1.00 93.19 338 ALA A N 1
ATOM 2498 C CA . ALA A 1 338 ? -23.745 3.353 14.122 1.00 93.19 338 ALA A CA 1
ATOM 2499 C C . ALA A 1 338 ? -23.848 1.843 14.346 1.00 93.19 338 ALA A C 1
ATOM 2501 O O . ALA A 1 338 ? -23.349 1.325 15.346 1.00 93.19 338 ALA A O 1
ATOM 2502 N N . ALA A 1 339 ? -24.491 1.140 13.412 1.00 94.94 339 ALA A N 1
ATOM 2503 C CA . ALA A 1 339 ? -24.538 -0.313 13.465 1.00 94.94 339 ALA A CA 1
ATOM 2504 C C . ALA A 1 339 ? -23.117 -0.896 13.445 1.00 94.94 339 ALA A C 1
ATOM 2506 O O . ALA A 1 339 ? -22.272 -0.453 12.661 1.00 94.94 339 ALA A O 1
ATOM 2507 N N . ALA A 1 340 ? -22.858 -1.871 14.312 1.00 95.12 340 ALA A N 1
ATOM 2508 C CA . ALA A 1 340 ? -21.548 -2.491 14.449 1.00 95.12 340 ALA A CA 1
ATOM 2509 C C . ALA A 1 340 ? -21.679 -3.981 14.797 1.00 95.12 340 ALA A C 1
ATOM 2511 O O . ALA A 1 340 ? -22.594 -4.357 15.532 1.00 95.12 340 ALA A O 1
ATOM 2512 N N . PRO A 1 341 ? -20.774 -4.837 14.303 1.00 97.06 341 PRO A N 1
ATOM 2513 C CA . PRO A 1 341 ? -20.742 -6.241 14.691 1.00 97.06 341 PRO A CA 1
ATOM 2514 C C . PRO A 1 341 ? -20.340 -6.397 16.164 1.00 97.06 341 PRO A C 1
ATOM 2516 O O . PRO A 1 341 ? -19.431 -5.720 16.649 1.00 97.06 341 PRO A O 1
ATOM 2519 N N . LEU A 1 342 ? -20.999 -7.324 16.856 1.00 97.88 342 LEU A N 1
ATOM 2520 C CA . LEU A 1 342 ? -20.568 -7.878 18.135 1.00 97.88 342 LEU A CA 1
ATOM 2521 C C . LEU A 1 342 ? -19.820 -9.181 17.846 1.00 97.88 342 LEU A C 1
ATOM 2523 O O . LEU A 1 342 ? -20.426 -10.156 17.407 1.00 97.88 342 LEU A O 1
ATOM 2527 N N . GLN A 1 343 ? -18.510 -9.206 18.060 1.00 98.25 343 GLN A N 1
ATOM 2528 C CA . GLN A 1 343 ? -17.669 -10.366 17.765 1.00 98.25 343 GLN A CA 1
ATOM 2529 C C . GLN A 1 343 ? -17.551 -11.345 18.937 1.00 98.25 343 GLN A C 1
ATOM 2531 O O . GLN A 1 343 ? -17.707 -10.969 20.094 1.00 98.25 343 GLN A O 1
ATOM 2536 N N . ALA A 1 344 ? -17.235 -12.606 18.650 1.00 97.75 344 ALA A N 1
ATOM 2537 C CA . ALA A 1 344 ? -17.065 -13.637 19.671 1.00 97.75 344 ALA A CA 1
ATOM 2538 C C . ALA A 1 344 ? -15.793 -13.426 20.514 1.00 97.75 344 ALA A C 1
ATOM 2540 O O . ALA A 1 344 ? -15.836 -13.567 21.736 1.00 97.75 344 ALA A O 1
ATOM 2541 N N . ASP A 1 345 ? -14.687 -13.018 19.882 1.00 97.50 345 ASP A N 1
ATOM 2542 C CA . ASP A 1 345 ? -13.360 -12.949 20.505 1.00 97.50 345 ASP A CA 1
ATOM 2543 C C . ASP A 1 345 ? -12.745 -11.553 20.431 1.00 97.50 345 ASP A C 1
ATOM 2545 O O . ASP A 1 345 ? -13.225 -10.686 19.712 1.00 97.50 345 ASP A O 1
ATOM 2549 N N . PHE A 1 346 ? -11.630 -11.333 21.138 1.00 96.50 346 PHE A N 1
ATOM 2550 C CA . PHE A 1 346 ? -10.921 -10.050 21.154 1.00 96.50 346 PHE A CA 1
ATOM 2551 C C . PHE A 1 346 ? -10.478 -9.573 19.766 1.00 96.50 346 PHE A C 1
ATOM 2553 O O . PHE A 1 346 ? -10.459 -8.370 19.541 1.00 96.50 346 PHE A O 1
ATOM 2560 N N . ALA A 1 347 ? -10.185 -10.471 18.825 1.00 94.44 347 ALA A N 1
ATOM 2561 C CA . ALA A 1 347 ? -9.824 -10.087 17.463 1.00 94.44 347 ALA A CA 1
ATOM 2562 C C . ALA A 1 347 ? -11.026 -9.485 16.714 1.00 94.44 347 ALA A C 1
ATOM 2564 O O . ALA A 1 347 ? -12.099 -10.094 16.668 1.00 94.44 347 ALA A O 1
ATOM 2565 N N . SER A 1 348 ? -10.855 -8.320 16.083 1.00 92.19 348 SER A N 1
ATOM 2566 C CA . SER A 1 348 ? -11.916 -7.669 15.286 1.00 92.19 348 SER A CA 1
ATOM 2567 C C . SER A 1 348 ? -12.323 -8.463 14.038 1.00 92.19 348 SER A C 1
ATOM 2569 O O . SER A 1 348 ? -13.418 -8.261 13.517 1.00 92.19 348 SER A O 1
ATOM 2571 N N . SER A 1 349 ? -11.475 -9.395 13.598 1.00 90.38 349 SER A N 1
ATOM 2572 C CA . SER A 1 349 ? -11.731 -10.345 12.510 1.00 90.38 349 SER A CA 1
ATOM 2573 C C . SER A 1 349 ? -12.382 -11.662 12.958 1.00 90.38 349 SER A C 1
ATOM 2575 O O . SER A 1 349 ? -12.592 -12.542 12.123 1.00 90.38 349 SER A O 1
ATOM 2577 N N . SER A 1 350 ? -12.669 -11.837 14.255 1.00 95.75 350 SER A N 1
ATOM 2578 C CA . SER A 1 350 ? -13.328 -13.050 14.755 1.00 95.75 350 SER A CA 1
ATOM 2579 C C . SER A 1 350 ? -14.800 -13.123 14.341 1.00 95.75 350 SER A C 1
ATOM 2581 O O . SER A 1 350 ? -15.380 -12.151 13.852 1.00 95.75 350 SER A O 1
ATOM 2583 N N . ALA A 1 351 ? -15.397 -14.305 14.510 1.00 96.06 351 ALA A N 1
ATOM 2584 C CA . ALA A 1 351 ? -16.767 -14.567 14.094 1.00 96.06 351 ALA A CA 1
ATOM 2585 C C . ALA A 1 351 ? -17.759 -13.591 14.745 1.00 96.06 351 ALA A C 1
ATOM 2587 O O . ALA A 1 351 ? -17.666 -13.281 15.935 1.00 96.06 351 ALA A O 1
ATOM 2588 N N . GLU A 1 352 ? -18.729 -13.126 13.963 1.00 97.44 352 GLU A N 1
ATOM 2589 C CA . GLU A 1 352 ? -19.802 -12.269 14.457 1.00 97.44 352 GLU A CA 1
ATOM 2590 C C . GLU A 1 352 ? -20.815 -13.100 15.258 1.00 97.44 352 GLU A C 1
ATOM 2592 O O . GLU A 1 352 ? -21.337 -14.101 14.770 1.00 97.44 352 GLU A O 1
ATOM 2597 N N . VAL A 1 353 ? -21.097 -12.675 16.492 1.00 97.19 353 VAL A N 1
ATOM 2598 C CA . VAL A 1 353 ? -22.196 -13.199 17.315 1.00 97.19 353 VAL A CA 1
ATOM 2599 C C . VAL A 1 353 ? -23.519 -12.669 16.771 1.00 97.19 353 VAL A C 1
ATOM 2601 O O . VAL A 1 353 ? -24.444 -13.443 16.533 1.00 97.19 353 VAL A O 1
ATOM 2604 N N . ARG A 1 354 ? -23.599 -11.344 16.579 1.00 97.12 354 ARG A N 1
ATOM 2605 C CA . ARG A 1 354 ? -24.683 -10.642 15.876 1.00 97.12 354 ARG A CA 1
ATOM 2606 C C . ARG A 1 354 ? -24.312 -9.188 15.576 1.00 97.12 354 ARG A C 1
ATOM 2608 O O . ARG A 1 354 ? -23.398 -8.642 16.192 1.00 97.12 354 ARG A O 1
ATOM 2615 N N . ALA A 1 355 ? -25.113 -8.522 14.752 1.00 96.94 355 ALA A N 1
ATOM 2616 C CA . ALA A 1 355 ? -25.039 -7.079 14.561 1.00 96.94 355 ALA A CA 1
ATOM 2617 C C . ALA A 1 355 ? -25.783 -6.336 15.683 1.00 96.94 355 ALA A C 1
ATOM 2619 O O . ALA A 1 355 ? -26.890 -6.722 16.073 1.00 96.94 355 ALA A O 1
ATOM 2620 N N . LEU A 1 356 ? -25.186 -5.255 16.180 1.00 96.88 356 LEU A N 1
ATOM 2621 C CA . LEU A 1 356 ? -2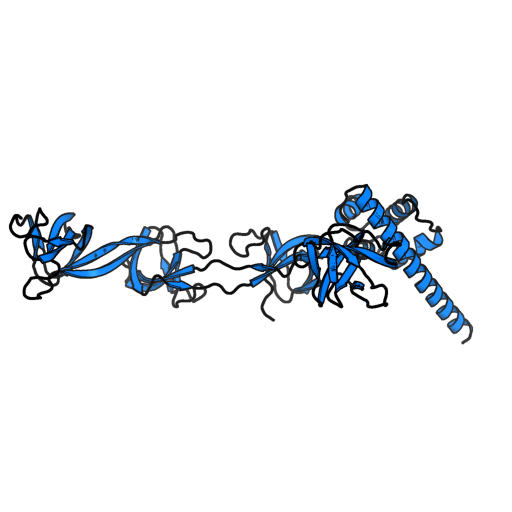5.806 -4.263 17.059 1.00 96.88 356 LEU A CA 1
ATOM 2622 C C . LEU A 1 356 ? -26.277 -3.068 16.222 1.00 96.88 356 LEU A C 1
ATOM 2624 O O . LEU A 1 356 ? -25.603 -2.670 15.269 1.00 96.88 356 LEU A O 1
ATOM 2628 N N . ALA A 1 357 ? -27.417 -2.479 16.571 1.00 96.62 357 ALA A N 1
ATOM 2629 C CA . ALA A 1 357 ? -27.965 -1.315 15.878 1.00 96.62 357 ALA A CA 1
ATOM 2630 C C . ALA A 1 357 ? -27.339 0.004 16.369 1.00 96.62 357 ALA A C 1
ATOM 2632 O O . ALA A 1 357 ? -26.895 0.124 17.511 1.00 96.62 357 ALA A O 1
ATOM 2633 N N . GLY A 1 358 ? -27.356 1.039 15.523 1.00 94.94 358 GLY A N 1
ATOM 2634 C CA . GLY A 1 358 ? -27.022 2.398 15.963 1.00 94.94 358 GLY A CA 1
ATOM 2635 C C . GLY A 1 358 ? -27.985 2.869 17.060 1.00 94.94 358 GLY A C 1
ATOM 2636 O O . GLY A 1 358 ? -29.193 2.656 16.965 1.00 94.94 358 GLY A O 1
ATOM 2637 N N . GLY A 1 359 ? -27.451 3.488 18.112 1.00 91.00 359 GLY A N 1
ATOM 2638 C CA . GLY A 1 359 ? -28.190 3.895 19.309 1.00 91.00 359 GLY A CA 1
ATOM 2639 C C . GLY A 1 359 ? -28.422 2.780 20.334 1.00 91.00 359 GLY A C 1
ATOM 2640 O O . GLY A 1 359 ? -28.939 3.056 21.417 1.00 91.00 359 GLY A O 1
ATOM 2641 N N . GLU A 1 360 ? -28.044 1.535 20.035 1.00 94.25 360 GLU A N 1
ATOM 2642 C CA . GLU A 1 360 ? -28.160 0.428 20.982 1.00 94.25 360 GLU A CA 1
ATOM 2643 C C . GLU A 1 360 ? -27.224 0.629 22.187 1.00 94.25 360 GLU A C 1
ATOM 2645 O O . GLU A 1 360 ? -26.116 1.158 22.057 1.00 94.25 360 GLU A O 1
ATOM 2650 N N . VAL A 1 361 ? -27.690 0.226 23.374 1.00 91.69 361 VAL A N 1
ATOM 2651 C CA . VAL A 1 361 ? -26.957 0.369 24.639 1.00 91.69 361 VAL A CA 1
ATOM 2652 C C . VAL A 1 361 ? -26.334 -0.964 25.031 1.00 91.69 361 VAL A C 1
ATOM 2654 O O . VAL A 1 361 ? -27.005 -1.999 25.040 1.00 91.69 361 VAL A O 1
ATOM 2657 N N . VAL A 1 362 ? -25.059 -0.927 25.408 1.00 93.12 362 VAL A N 1
ATOM 2658 C CA . VAL A 1 362 ? -24.306 -2.093 25.876 1.00 93.12 362 VAL A CA 1
ATOM 2659 C C . VAL A 1 362 ? -23.644 -1.810 27.224 1.00 93.12 362 VAL A C 1
ATOM 2661 O O . VAL A 1 362 ? -23.249 -0.681 27.504 1.00 93.12 362 VAL A O 1
ATOM 2664 N N . GLU A 1 363 ? -23.524 -2.826 28.067 1.00 91.75 363 GLU A N 1
ATOM 2665 C CA . GLU A 1 363 ? -22.818 -2.792 29.349 1.00 91.75 363 GLU A CA 1
ATOM 2666 C C . GLU A 1 363 ? -21.378 -3.271 29.160 1.00 91.75 363 GLU A C 1
ATOM 2668 O O . GLU A 1 363 ? -21.149 -4.345 28.610 1.00 91.75 363 GLU A O 1
ATOM 2673 N N . LEU A 1 364 ? -20.405 -2.491 29.621 1.00 92.62 364 LEU A N 1
ATOM 2674 C CA . LEU A 1 364 ? -18.989 -2.847 29.618 1.00 92.62 364 LEU A CA 1
ATOM 2675 C C . LEU A 1 364 ? -18.713 -3.965 30.632 1.00 92.62 364 LEU A C 1
ATOM 2677 O O . LEU A 1 364 ? -18.997 -3.802 31.819 1.00 92.62 364 LEU A O 1
ATOM 2681 N N . LEU A 1 365 ? -18.107 -5.054 30.161 1.00 92.44 365 LEU A N 1
ATOM 2682 C CA . LEU A 1 365 ? -17.642 -6.179 30.976 1.00 92.44 365 LEU A CA 1
ATOM 2683 C C . LEU A 1 365 ? -16.115 -6.184 31.146 1.00 92.44 365 LEU A C 1
ATOM 2685 O O . LEU A 1 365 ? -15.633 -6.422 32.249 1.00 92.44 365 LEU A O 1
ATOM 2689 N N . ASP A 1 366 ? -15.361 -5.911 30.073 1.00 92.88 366 ASP A N 1
ATOM 2690 C CA . ASP A 1 366 ? -13.888 -5.853 30.071 1.00 92.88 366 ASP A CA 1
ATOM 2691 C C . ASP A 1 366 ? -13.372 -4.816 29.053 1.00 92.88 366 ASP A C 1
ATOM 2693 O O . ASP A 1 366 ? -14.004 -4.557 28.026 1.00 92.88 366 ASP A O 1
ATOM 2697 N N . GLY A 1 367 ? -12.200 -4.232 29.312 1.00 90.75 367 GLY A N 1
ATOM 2698 C CA . GLY A 1 367 ? -11.622 -3.139 28.521 1.00 90.75 367 GLY A CA 1
ATOM 2699 C C . GLY A 1 367 ? -12.193 -1.751 28.874 1.00 90.75 367 GLY A C 1
ATOM 2700 O O . GLY A 1 367 ? -12.678 -1.561 29.989 1.00 90.75 367 GLY A O 1
ATOM 2701 N N . PRO A 1 368 ? -12.130 -0.753 27.965 1.00 92.94 368 PRO A N 1
ATOM 2702 C CA . PRO A 1 368 ? -11.579 -0.816 26.610 1.00 92.94 368 PRO A CA 1
ATOM 2703 C C . PRO A 1 368 ? -10.057 -1.002 26.596 1.00 92.94 368 PRO A C 1
ATOM 2705 O O . PRO A 1 368 ? -9.353 -0.439 27.431 1.00 92.94 368 PRO A O 1
ATOM 2708 N N . ARG A 1 369 ? -9.539 -1.779 25.643 1.00 95.56 369 ARG A N 1
ATOM 2709 C CA . ARG A 1 369 ? -8.098 -1.996 25.457 1.00 95.56 369 ARG A CA 1
ATOM 2710 C C . ARG A 1 369 ? -7.719 -2.070 23.984 1.00 95.56 369 ARG A C 1
ATOM 2712 O O . ARG A 1 369 ? -8.568 -2.309 23.127 1.00 95.56 369 ARG A O 1
ATOM 2719 N N . GLU A 1 370 ? -6.444 -1.842 23.713 1.00 95.75 370 GLU A N 1
ATOM 2720 C CA . GLU A 1 370 ? -5.912 -1.722 22.360 1.00 95.75 370 GLU A CA 1
ATOM 2721 C C . GLU A 1 370 ? -5.705 -3.094 21.701 1.00 95.75 370 GLU A C 1
ATOM 2723 O O . GLU A 1 370 ? -5.062 -3.982 22.258 1.00 95.75 370 GLU A O 1
ATOM 2728 N N . GLU A 1 371 ? -6.256 -3.261 20.502 1.00 94.75 371 GLU A N 1
ATOM 2729 C CA . GLU A 1 371 ? -5.900 -4.308 19.550 1.00 94.75 371 GLU A CA 1
ATOM 2730 C C . GLU A 1 371 ? -4.905 -3.704 18.559 1.00 94.75 371 GLU A C 1
ATOM 2732 O O . GLU A 1 371 ? -5.285 -3.016 17.605 1.00 94.75 371 GLU A O 1
ATOM 2737 N N . ALA A 1 372 ? -3.621 -3.940 18.831 1.00 91.12 372 ALA A N 1
ATOM 2738 C CA . ALA A 1 372 ? -2.540 -3.466 17.986 1.00 91.12 372 ALA A CA 1
ATOM 2739 C C . ALA A 1 372 ? -2.625 -4.088 16.589 1.00 91.12 372 ALA A C 1
ATOM 2741 O O . ALA A 1 372 ? -2.865 -5.288 16.423 1.00 91.12 372 ALA A O 1
ATOM 2742 N N . SER A 1 373 ? -2.396 -3.262 15.575 1.00 89.38 373 SER A N 1
ATOM 2743 C CA . SER A 1 373 ? -2.265 -3.728 14.201 1.00 89.38 373 SER A CA 1
ATOM 2744 C C . SER A 1 373 ? -0.823 -4.107 13.904 1.00 89.38 373 SER A C 1
ATOM 2746 O O . SER A 1 373 ? 0.086 -3.308 14.121 1.00 89.38 373 SER A O 1
ATOM 2748 N N . GLU A 1 374 ? -0.608 -5.282 13.317 1.00 87.38 374 GLU A N 1
ATOM 2749 C CA . GLU A 1 374 ? 0.696 -5.586 12.729 1.00 87.38 374 GLU A CA 1
ATOM 2750 C C . GLU A 1 374 ? 0.960 -4.652 11.534 1.00 87.38 374 GLU A C 1
ATOM 2752 O O . GLU A 1 374 ? 0.029 -4.390 10.750 1.00 87.38 374 GLU A O 1
ATOM 2757 N N . PRO A 1 375 ? 2.191 -4.136 11.372 1.00 91.25 375 PRO A N 1
ATOM 2758 C CA . PRO A 1 375 ? 2.580 -3.421 10.167 1.00 91.25 375 PRO A CA 1
ATOM 2759 C C . PRO A 1 375 ? 2.429 -4.314 8.936 1.00 91.25 375 PRO A C 1
ATOM 2761 O O . PRO A 1 375 ? 2.589 -5.531 9.018 1.00 91.25 375 PRO A O 1
ATOM 2764 N N . VAL A 1 376 ? 2.127 -3.711 7.793 1.00 92.94 376 VAL A N 1
ATOM 2765 C CA . VAL A 1 376 ? 2.027 -4.433 6.519 1.00 92.94 376 VAL A CA 1
ATOM 2766 C C . VAL A 1 376 ? 2.887 -3.765 5.467 1.00 92.94 376 VAL A C 1
ATOM 2768 O O . VAL A 1 376 ? 3.039 -2.547 5.474 1.00 92.94 376 VAL A O 1
ATOM 2771 N N . ASP A 1 377 ? 3.421 -4.545 4.536 1.00 94.69 377 ASP A N 1
ATOM 2772 C CA . ASP A 1 377 ? 4.169 -3.991 3.416 1.00 94.69 377 ASP A CA 1
ATOM 2773 C C . ASP A 1 377 ? 3.238 -3.707 2.242 1.00 94.69 377 ASP A C 1
ATOM 2775 O O . ASP A 1 377 ? 2.510 -4.572 1.748 1.00 94.69 377 ASP A O 1
ATOM 2779 N N . ARG A 1 378 ? 3.266 -2.457 1.792 1.00 96.06 378 ARG A N 1
ATOM 2780 C CA . ARG A 1 378 ? 2.457 -1.941 0.695 1.00 96.06 378 ARG A CA 1
ATOM 2781 C C . ARG A 1 378 ? 3.334 -1.712 -0.523 1.00 96.06 378 ARG A C 1
ATOM 2783 O O . ARG A 1 378 ? 4.422 -1.145 -0.428 1.00 96.06 378 ARG A O 1
ATOM 2790 N N . VAL A 1 379 ? 2.841 -2.120 -1.682 1.00 96.44 379 VAL A N 1
ATOM 2791 C CA . VAL A 1 379 ? 3.497 -1.922 -2.976 1.00 96.44 379 VAL A CA 1
ATOM 2792 C C . VAL A 1 379 ? 2.534 -1.181 -3.884 1.00 96.44 379 VAL A C 1
ATOM 2794 O O . VAL A 1 379 ? 1.367 -1.552 -3.987 1.00 96.44 379 VAL A O 1
ATOM 2797 N N . ARG A 1 380 ? 3.017 -0.150 -4.572 1.00 97.00 380 ARG A N 1
ATOM 2798 C CA . ARG A 1 380 ? 2.297 0.435 -5.696 1.00 97.00 380 ARG A CA 1
ATOM 2799 C C . ARG A 1 380 ? 2.628 -0.374 -6.936 1.00 97.00 380 ARG A C 1
ATOM 2801 O O . ARG A 1 380 ? 3.778 -0.421 -7.374 1.00 97.00 380 ARG A O 1
ATOM 2808 N N . GLY A 1 381 ? 1.620 -1.024 -7.490 1.00 95.88 381 GLY A N 1
ATOM 2809 C CA . GLY A 1 381 ? 1.747 -1.878 -8.656 1.00 95.88 381 GLY A CA 1
ATOM 2810 C C . GLY A 1 381 ? 0.926 -1.381 -9.826 1.00 95.88 381 GLY A C 1
ATOM 2811 O O . GLY A 1 381 ? -0.135 -0.791 -9.639 1.00 95.88 381 GLY A O 1
ATOM 2812 N N . ARG A 1 382 ? 1.395 -1.672 -11.038 1.00 94.94 382 ARG A N 1
ATOM 2813 C CA . ARG A 1 382 ? 0.635 -1.516 -12.275 1.00 94.94 382 ARG A CA 1
ATOM 2814 C C . ARG A 1 382 ? 0.290 -2.880 -12.832 1.00 94.94 382 ARG A C 1
ATOM 2816 O O . ARG A 1 382 ? 1.174 -3.681 -13.122 1.00 94.94 382 ARG A O 1
ATOM 2823 N N . ALA A 1 383 ? -0.990 -3.142 -13.032 1.00 94.62 383 ALA A N 1
ATOM 2824 C CA . ALA A 1 383 ? -1.401 -4.395 -13.626 1.00 94.62 383 ALA A CA 1
ATOM 2825 C C . ALA A 1 383 ? -1.071 -4.426 -15.124 1.00 94.62 383 ALA A C 1
ATOM 2827 O O . ALA A 1 383 ? -1.450 -3.535 -15.887 1.00 94.62 383 ALA A O 1
ATOM 2828 N N . ALA A 1 384 ? -0.381 -5.476 -15.563 1.00 90.44 384 ALA A N 1
ATOM 2829 C CA . ALA A 1 384 ? 0.104 -5.583 -16.935 1.00 90.44 384 ALA A CA 1
ATOM 2830 C C . ALA A 1 384 ? -1.030 -5.716 -17.966 1.00 90.44 384 ALA A C 1
ATOM 2832 O O . ALA A 1 384 ? -0.843 -5.329 -19.120 1.00 90.44 384 ALA A O 1
ATOM 2833 N N . ALA A 1 385 ? -2.194 -6.239 -17.560 1.00 89.19 385 ALA A N 1
ATOM 2834 C CA . ALA A 1 385 ? -3.335 -6.488 -18.439 1.00 89.19 385 ALA A CA 1
ATOM 2835 C C . ALA A 1 385 ? -3.956 -5.187 -18.980 1.00 89.19 385 ALA A C 1
ATOM 2837 O O . ALA A 1 385 ? -4.053 -4.997 -20.188 1.00 89.19 385 ALA A O 1
ATOM 2838 N N . ASP A 1 386 ? -4.297 -4.240 -18.107 1.00 87.56 386 ASP A N 1
ATOM 2839 C CA . ASP A 1 386 ? -5.014 -3.008 -18.472 1.00 87.56 386 ASP A CA 1
ATOM 2840 C C . ASP A 1 386 ? -4.217 -1.723 -18.203 1.00 87.56 386 ASP A C 1
ATOM 2842 O O . ASP A 1 386 ? -4.588 -0.663 -18.700 1.00 87.56 386 ASP A O 1
ATOM 2846 N N . GLY A 1 387 ? -3.088 -1.805 -17.496 1.00 88.25 387 GLY A N 1
ATOM 2847 C CA . GLY A 1 387 ? -2.235 -0.661 -17.186 1.00 88.25 387 GLY A CA 1
ATOM 2848 C C . GLY A 1 387 ? -2.731 0.194 -16.021 1.00 88.25 387 GLY A C 1
ATOM 2849 O O . GLY A 1 387 ? -2.096 1.207 -15.731 1.00 88.25 387 GLY A O 1
ATOM 2850 N N . ARG A 1 388 ? -3.820 -0.195 -15.338 1.00 92.75 388 ARG A N 1
ATOM 2851 C CA . ARG A 1 388 ? -4.269 0.492 -14.119 1.00 92.75 388 ARG A CA 1
ATOM 2852 C C . ARG A 1 388 ? -3.270 0.247 -12.993 1.00 92.75 388 ARG A C 1
ATOM 2854 O O . ARG A 1 388 ? -2.775 -0.871 -12.832 1.00 92.75 388 ARG A O 1
ATOM 2861 N N . ASP A 1 389 ? -2.983 1.290 -12.221 1.00 95.06 389 ASP A N 1
ATOM 2862 C CA . ASP A 1 389 ? -2.093 1.214 -11.066 1.00 95.06 389 ASP A CA 1
ATOM 2863 C C . ASP A 1 389 ? -2.780 1.610 -9.761 1.00 95.06 389 ASP A C 1
ATOM 2865 O O . ASP A 1 389 ? -3.813 2.276 -9.758 1.00 95.06 389 ASP A O 1
ATOM 2869 N N . GLY A 1 390 ? -2.220 1.119 -8.661 1.00 97.25 390 GLY A N 1
ATOM 2870 C CA . GLY A 1 390 ? -2.705 1.343 -7.308 1.00 97.25 390 GLY A CA 1
ATOM 2871 C C . GLY A 1 390 ? -1.845 0.605 -6.288 1.00 97.25 390 GLY A C 1
ATOM 2872 O O . GLY A 1 390 ? -0.896 -0.098 -6.639 1.00 97.25 390 GLY A O 1
ATOM 2873 N N . TRP A 1 391 ? -2.162 0.778 -5.017 1.00 97.75 391 TRP A N 1
ATOM 2874 C CA . TRP A 1 391 ? -1.494 0.135 -3.897 1.00 97.75 391 TRP A CA 1
ATOM 2875 C C . TRP A 1 391 ? -2.133 -1.206 -3.555 1.00 97.75 391 TRP A C 1
ATOM 2877 O O . TRP A 1 391 ? -3.351 -1.357 -3.603 1.00 97.75 391 TRP A O 1
ATOM 2887 N N . PHE A 1 392 ? -1.316 -2.175 -3.168 1.00 97.19 392 PHE A N 1
ATOM 2888 C CA . PHE A 1 392 ? -1.764 -3.451 -2.627 1.00 97.19 392 PHE A CA 1
ATOM 2889 C C . PHE A 1 392 ? -0.857 -3.893 -1.485 1.00 97.19 392 PHE A C 1
ATOM 2891 O O . PHE A 1 392 ? 0.280 -3.436 -1.360 1.00 97.19 392 PHE A O 1
ATOM 2898 N N . THR A 1 393 ? -1.382 -4.773 -0.642 1.00 95.69 393 THR A N 1
ATOM 2899 C CA . THR A 1 393 ? -0.654 -5.339 0.493 1.00 95.69 393 THR A CA 1
ATOM 2900 C C . THR A 1 393 ? 0.021 -6.639 0.075 1.00 95.69 393 THR A C 1
ATOM 2902 O O . THR A 1 393 ? -0.624 -7.499 -0.526 1.00 95.69 393 THR A O 1
ATOM 2905 N N . LEU A 1 394 ? 1.308 -6.785 0.387 1.00 93.12 394 LEU A N 1
ATOM 2906 C CA . LEU A 1 394 ? 1.999 -8.064 0.288 1.00 93.12 394 LEU A CA 1
ATOM 2907 C C . LEU A 1 394 ? 1.590 -8.938 1.473 1.00 93.12 394 LEU A C 1
ATOM 2909 O O . LEU A 1 394 ? 1.667 -8.506 2.623 1.00 93.12 394 LEU A O 1
ATOM 2913 N N . ASP A 1 395 ? 1.163 -10.167 1.197 1.00 83.06 395 ASP A N 1
ATOM 2914 C CA . ASP A 1 395 ? 1.030 -11.161 2.257 1.00 83.06 395 ASP A CA 1
ATOM 2915 C C . ASP A 1 395 ? 2.428 -11.532 2.777 1.00 83.06 395 ASP A C 1
ATOM 2917 O O . ASP A 1 395 ? 3.387 -11.602 2.001 1.00 83.06 395 ASP A O 1
ATOM 2921 N N . ALA A 1 396 ? 2.541 -11.805 4.079 1.00 63.03 396 ALA A N 1
ATOM 2922 C CA . ALA A 1 396 ? 3.728 -12.462 4.611 1.00 63.03 396 ALA A CA 1
ATOM 2923 C C . ALA A 1 396 ? 3.876 -13.833 3.924 1.00 63.03 396 ALA A C 1
ATOM 2925 O O . ALA A 1 396 ? 2.918 -14.608 3.884 1.00 63.03 396 ALA A O 1
ATOM 2926 N N . ALA A 1 397 ? 5.046 -14.067 3.323 1.00 47.84 397 ALA A N 1
ATOM 2927 C CA . ALA A 1 397 ? 5.361 -15.283 2.573 1.00 47.84 397 ALA A CA 1
ATOM 2928 C C . ALA A 1 397 ? 5.456 -16.528 3.462 1.00 47.84 397 ALA A C 1
ATOM 2930 O O . ALA A 1 397 ? 5.929 -16.393 4.616 1.00 47.84 397 ALA A O 1
#

Sequence (397 aa):
REAAGVAARAQGACGALAALKLGEASAALRASLRERGLSPLALFAELAAEGEQIPEARLARCLEELPGLALSAEQRQLLLKRHSSGGGLGRRGFLELVERFSRCVKEVAVTSDFGIRGSGTVRKLGVGEFVEVLEGPRTDEEVGVVRVRVRALSDGVDGWVSVKGNQGTAYLQDCAKPCYVSTKAFALQDGFPSEGSAEVRTVKAGEVVEVMEGPRTEVRGSAVRAQVKAVSDGAVGWLTVTSRDGQPRARQGQSTFTCKSGIALTDVLPVKECRVTRKLDRGEVLSVLEGPVDDPASGMSRIKAKAKKDGAEGWVTLKGNAGSVYAEETGRTYVLEAAAPLQADFASSSAEVRALAGGEVVELLDGPREEASEPVDRVRGRAAADGRDGWFTLDAA

Secondary structure (DSSP, 8-state):
-HHHHHHHHHHHHHHHHHHHHHHHHHHHHHHHHHHHT--HHHHHHHHHTTSSEEEHHHHHHHHHHSTT----HHHHHHHHHHH-BTTEEEHHHHHHHH--EEEESS-EEEESSSSSTTPPEEEEEPTT-EEEEEEEEEEETTTTEEEEEEEETTT--EEEEEEE-TT--B-EEEEPPPEEE-SS-EEEESSSSSSSPPEEEEEPTT-EEEEEEEEEEE-PPPEEEEEEEETTT--EEEEEEE-TTS-BSEEEEEEEEEESS-EEEESSS-TTT--EEEEEPTT-EEEEEEEEEE-TTT--EEEEEEETTT--EEEEESB-TTS-BSEEEEEEEEEESS-EEEESSSSTTSPEEEEEPTT-EEEEEEEEEEEPPPPEEEEEEEETTT--EEEEEPPP-

Foldseek 3Di:
DVVVVVVVVVVVVLVVLLVVLLVLLLQLVLVVCVVVVHDLVRVQCVQQVPHQFRALVSSLVVQVPGPPRDDDPVSSVSNCVVQDDPRGHGSVSSCQSHKWKKFFQAKWFFWADPDPPPTDGPDIDHGGWMWIFSADQDAPVVQGFTKTWIQTQAARDTGITTQAHPVGRGGIDTDGFDKDQAQAKDFFFADPDPPPTDGPDIDGHRFMWGFRHDQDKDFWAWWFKFWWAFPVPRDTFIFGQADRVRHGFKDWDFFKKFFQAWWFFWADLAPVPTDRPDIDGGGWMWGFPADQDQRPNARFGWTFTATPPPRDTGITTQAHPVGDGGMDRPFIKIFGQAKTFGAHDRDSPHDGPGIDGHRTMITTDGDRDIDGDDIWTKTWIATPPPRDIGIDTDDDD